Protein AF-0000000070113300 (afdb_homodimer)

Sequence (392 aa):
MEATSSYREAGRARLRGALVNAARELAVRDGWENVRMAQVARAAGVSRQTVYNEFGDRAGLAEALALREIERFVADVRARLFEHGGDVRAAGHAAILHTLLEAARNPLVHGILTSVRGGSEDLLPYLTTRSGAVLAAAGAVVQEWASAHAPQVDPATVSLAAESIVRLTISHVMLSLTPAPESADALAEVFVRLLRMEATSSYREAGRARLRGALVNAARELAVRDGWENVRMAQVARAAGVSRQTVYNEFGDRAGLAEALALREIERFVADVRARLFEHGGDVRAAGHAAILHTLLEAARNPLVHGILTSVRGGSEDLLPYLTTRSGAVLAAAGAVVQEWASAHAPQVDPATVSLAAESIVRLTISHVMLSLTPAPESADALAEVFVRLLR

Secondary structure (DSSP, 8-state):
-HHHHHHHHHHHHHHHHHHHHHHHHHHHHH-GGG--HHHHHHHHTS-HHHHHHHHSSHHHHHHHHHHHHHHHHHHHHHHHHHTTTT-HHHHHHHHHHHHHHHHHH-HHHHHHHH--SS--SSS-GGGHHHHHHHHHHHHHHHHHHHHHH-TTS-HHHHHHHHHHHHHHHHHHHHS--S-HHHHHHHHHHHHHHHH-/-HHHHHHHHHHHHHHHHHHHHHHHHHHHHH-GGG--HHHHHHHHTS-HHHHHHHHSSHHHHHHHHHHHHHHHHHHHHHHHHHTTTT-HHHHHHHHHHHHHHHHHH-HHHHHHHH--TT--SSS-GGGHHHHHHHHHHHHHHHHHHHHHH-TTS-HHHHHHHHHHHHHHHHHHHHS--S-HHHHHHHHHHHHHHHH-

Solvent-accessible surface area (backbone atoms only — not comparable to full-atom values): 20179 Å² total; per-residue (Å²): 113,64,64,59,49,51,50,52,50,49,51,49,51,50,50,52,50,44,43,39,50,34,40,48,54,42,23,66,73,62,34,58,84,67,57,48,67,58,58,28,13,56,72,56,71,50,53,50,64,56,51,34,71,74,34,63,47,72,64,43,44,49,50,52,39,50,55,50,50,49,52,53,51,48,52,52,36,44,53,36,31,59,70,42,59,60,41,56,45,60,10,42,25,43,25,44,32,49,48,43,52,45,35,72,72,31,62,66,51,31,47,43,62,53,32,54,80,77,59,66,85,53,84,48,79,75,24,35,70,27,31,56,45,52,49,49,53,48,23,48,46,46,42,52,49,35,60,74,44,40,65,85,48,53,67,69,44,44,54,51,35,23,49,49,50,50,49,43,51,42,46,43,62,62,55,62,87,59,58,53,70,59,47,18,53,53,48,13,52,49,50,42,35,41,64,102,111,67,66,58,51,51,50,53,50,49,49,50,52,51,50,53,51,44,42,39,50,32,41,47,53,43,24,65,73,64,34,57,87,68,57,47,67,60,57,28,15,57,70,55,71,48,51,49,64,56,51,33,70,74,33,64,48,70,64,42,44,47,51,53,38,51,53,50,49,50,52,52,50,47,51,50,38,45,52,35,31,57,70,42,60,59,41,57,45,61,9,42,25,44,24,45,33,49,49,45,52,44,34,72,74,31,61,66,51,31,46,43,61,55,31,55,82,75,56,74,82,60,84,49,76,73,24,33,69,28,31,56,47,54,47,49,53,48,23,49,44,46,43,52,48,34,58,74,46,40,64,83,49,54,65,70,44,44,54,50,36,24,50,50,50,48,50,41,50,42,45,43,63,62,55,63,87,57,58,53,69,58,47,18,54,53,50,14,52,50,50,43,35,42,63,101

Radius of gyration: 24.81 Å; Cα contacts (8 Å, |Δi|>4): 462; chains: 2; bounding box: 86×64×42 Å

InterPro domains:
  IPR001647 DNA-binding HTH domain, TetR-type [PF00440] (19-65)
  IPR001647 DNA-binding HTH domain, TetR-type [PR00455] (19-32)
  IPR001647 DNA-binding HTH domain, TetR-type [PR00455] (40-63)
  IPR001647 DNA-binding HTH domain, TetR-type [PS50977] (13-73)
  IPR009057 Homedomain-like superfamily [SSF46689] (10-80)
  IPR040611 HTH-type transcriptional regulator AlkX, C-terminal, Actinobacteria [PF18556] (87-193)
  IPR050109 HTH-type, TetR-like transcriptional regulator [PTHR30055] (8-195)

Organism: Actinoplanes teichomyceticus (NCBI:txid1867)

Foldseek 3Di:
DVVVVVVVVVVLVVLLVLLLVLLQVCCLVPNNVPDDLCSSCVSSVHHSVVSCVNQVHSLSSLVVNLVVVLVVLLVLLLCQLPVPAQPLLRSQLRSLLVLLVCLVRGVSSVCLLQVDPDDDDDGDVPSNVVNVVSLVSQLVSQLVRCVRRVVVFDSVLSSVLSSVLSVQSSVCSNPVPDDSNVSSNVSSVVSVVSRD/DVVVVVVVVVVLVVLLVLLLVLLQVCCLVPNNLPDDLCSSCVSSVHHSVVSCVNQVHSLSSLVVNLVVVLVVLLVVLLCQLPVPAQPLLRSQLRSLLSLLVCLVRGVSSVCLLQVDPDDDDHGDVPSNVVNVVSLVSQLVSQLVRCVRRVVVFDSVLSSVLSSVLSVQSSVCSNPVPDDSNVSSNVSSVVSVVSRD

Structure (mmCIF, N/CA/C/O backbone):
data_AF-0000000070113300-model_v1
#
loop_
_entity.id
_entity.type
_entity.pdbx_description
1 polymer 'TetR family transcriptional regulator'
#
loop_
_atom_site.group_PDB
_atom_site.id
_atom_site.type_symbol
_atom_site.label_atom_id
_atom_site.label_alt_id
_atom_site.label_comp_id
_atom_site.label_asym_id
_atom_site.label_entity_id
_atom_site.label_seq_id
_atom_site.pdbx_PDB_ins_code
_atom_site.Cartn_x
_atom_site.Cartn_y
_atom_site.Cartn_z
_atom_site.occupancy
_atom_site.B_iso_or_equiv
_atom_site.auth_seq_id
_atom_site.auth_comp_id
_atom_site.auth_asym_id
_atom_site.auth_atom_id
_atom_site.pdbx_PDB_model_num
ATOM 1 N N . MET A 1 1 ? -48.656 18.75 0.754 1 58.72 1 MET A N 1
ATOM 2 C CA . MET A 1 1 ? -48.062 17.734 -0.103 1 58.72 1 MET A CA 1
ATOM 3 C C . MET A 1 1 ? -46.562 17.672 0.089 1 58.72 1 MET A C 1
ATOM 5 O O . MET A 1 1 ? -45.969 16.578 0.167 1 58.72 1 MET A O 1
ATOM 9 N N . GLU A 1 2 ? -45.969 18.75 0.365 1 70.44 2 GLU A N 1
ATOM 10 C CA . GLU A 1 2 ? -44.531 18.844 0.571 1 70.44 2 GLU A CA 1
ATOM 11 C C . GLU A 1 2 ? -44.125 18.266 1.924 1 70.44 2 GLU A C 1
ATOM 13 O O . GLU A 1 2 ? -43.125 17.562 2.029 1 70.44 2 GLU A O 1
ATOM 18 N N . ALA A 1 3 ? -44.969 18.594 2.807 1 72.19 3 ALA A N 1
ATOM 19 C CA . ALA A 1 3 ? -44.656 18.125 4.16 1 72.19 3 ALA A CA 1
ATOM 20 C C . ALA A 1 3 ? -44.75 16.594 4.242 1 72.19 3 ALA A C 1
ATOM 22 O O . ALA A 1 3 ? -43.938 15.969 4.93 1 72.19 3 ALA A O 1
ATOM 23 N N . THR A 1 4 ? -45.75 16.078 3.67 1 71.69 4 THR A N 1
ATOM 24 C CA . THR A 1 4 ? -45.906 14.633 3.666 1 71.69 4 THR A CA 1
ATOM 25 C C . THR A 1 4 ? -44.75 13.961 2.965 1 71.69 4 THR A C 1
ATOM 27 O O . THR A 1 4 ? -44.25 12.914 3.412 1 71.69 4 THR A O 1
ATOM 30 N N . SER A 1 5 ? -44.219 14.648 1.979 1 74.31 5 SER A N 1
ATOM 31 C CA . SER A 1 5 ? -43.094 14.117 1.234 1 74.31 5 SER A CA 1
ATOM 32 C C . SER A 1 5 ? -41.812 14.117 2.084 1 74.31 5 SER A C 1
ATOM 34 O O . SER A 1 5 ? -41.062 13.148 2.064 1 74.31 5 SER A O 1
ATOM 36 N N . SER A 1 6 ? -41.812 15.156 2.891 1 78.94 6 SER A N 1
ATOM 37 C CA . SER A 1 6 ? -40.656 15.281 3.766 1 78.94 6 SER A CA 1
ATOM 38 C C . SER A 1 6 ? -40.656 14.219 4.859 1 78.94 6 SER A C 1
ATOM 40 O O . SER A 1 6 ? -39.625 13.648 5.188 1 78.94 6 SER A O 1
ATOM 42 N N . TYR A 1 7 ? -41.906 13.93 5.27 1 81 7 TYR A N 1
ATOM 43 C CA . TYR A 1 7 ? -42.031 12.938 6.332 1 81 7 TYR A CA 1
ATOM 44 C C . TYR A 1 7 ? -41.719 11.539 5.812 1 81 7 TYR A C 1
ATOM 46 O O . TYR A 1 7 ? -41.031 10.758 6.477 1 81 7 TYR A O 1
ATOM 54 N N . ARG A 1 8 ? -42.25 11.219 4.629 1 81.62 8 ARG A N 1
ATOM 55 C CA . ARG A 1 8 ? -42 9.914 4.023 1 81.62 8 ARG A CA 1
ATOM 56 C C . ARG A 1 8 ? -40.531 9.727 3.729 1 81.62 8 ARG A C 1
ATOM 58 O O . ARG A 1 8 ? -39.969 8.641 3.939 1 81.62 8 ARG A O 1
ATOM 65 N N . GLU A 1 9 ? -40 10.797 3.275 1 86.19 9 GLU A N 1
ATOM 66 C CA . GLU A 1 9 ? -38.562 10.75 2.967 1 86.19 9 GLU A CA 1
ATOM 67 C C . GLU A 1 9 ? -37.75 10.555 4.23 1 86.19 9 GLU A C 1
ATOM 69 O O . GLU A 1 9 ? -36.75 9.797 4.223 1 86.19 9 GLU A O 1
ATOM 74 N N . ALA A 1 10 ? -38.156 11.203 5.254 1 88.5 10 ALA A N 1
ATOM 75 C CA . ALA A 1 10 ? -37.469 11.055 6.535 1 88.5 10 ALA A CA 1
ATOM 76 C C . ALA A 1 10 ? -37.625 9.641 7.086 1 88.5 10 ALA A C 1
ATOM 78 O O . ALA A 1 10 ? -36.688 9.078 7.656 1 88.5 10 ALA A O 1
ATOM 79 N N . GLY A 1 11 ? -38.75 9.125 6.953 1 88.75 11 GLY A N 1
ATOM 80 C CA . GLY A 1 11 ? -39 7.758 7.375 1 88.75 11 GLY A CA 1
ATOM 81 C C . GLY A 1 11 ? -38.188 6.738 6.621 1 88.75 11 GLY A C 1
ATOM 82 O O . GLY A 1 11 ? -37.625 5.816 7.223 1 88.75 11 GLY A O 1
ATOM 83 N N . ARG A 1 12 ? -38.094 6.98 5.387 1 89.81 12 ARG A N 1
ATOM 84 C CA . ARG A 1 12 ? -37.281 6.09 4.555 1 89.81 12 ARG A CA 1
ATOM 85 C C . ARG A 1 12 ? -35.812 6.172 4.93 1 89.81 12 ARG A C 1
ATOM 87 O O . ARG A 1 12 ? -35.125 5.152 4.984 1 89.81 12 ARG A O 1
ATOM 94 N N . ALA A 1 13 ? -35.375 7.352 5.164 1 91.5 13 ALA A N 1
ATOM 95 C CA . ALA A 1 13 ? -34 7.551 5.559 1 91.5 13 ALA A CA 1
ATOM 96 C C . ALA A 1 13 ? -33.688 6.859 6.887 1 91.5 13 ALA A C 1
ATOM 98 O O . ALA A 1 13 ? -32.625 6.262 7.059 1 91.5 13 ALA A O 1
ATOM 99 N N . ARG A 1 14 ? -34.594 6.938 7.727 1 93.12 14 ARG A N 1
ATOM 100 C CA . ARG A 1 14 ? -34.438 6.277 9.016 1 93.12 14 ARG A CA 1
ATOM 101 C C . ARG A 1 14 ? -34.406 4.762 8.859 1 93.12 14 ARG A C 1
ATOM 103 O O . ARG A 1 14 ? -33.594 4.09 9.484 1 93.12 14 ARG A O 1
ATOM 110 N N . LEU A 1 15 ? -35.281 4.254 8.07 1 94.38 15 LEU A N 1
ATOM 111 C CA . LEU A 1 15 ? -35.281 2.82 7.805 1 94.38 15 LEU A CA 1
ATOM 112 C C . LEU A 1 15 ? -33.969 2.361 7.172 1 94.38 15 LEU A C 1
ATOM 114 O O . LEU A 1 15 ? -33.375 1.379 7.617 1 94.38 15 LEU A O 1
ATOM 118 N N . ARG A 1 16 ? -33.562 3.082 6.215 1 95 16 ARG A N 1
ATOM 119 C CA . ARG A 1 16 ? -32.312 2.746 5.547 1 95 16 ARG A CA 1
ATOM 120 C C . ARG A 1 16 ? -31.141 2.738 6.535 1 95 16 ARG A C 1
ATOM 122 O O . ARG A 1 16 ? -30.312 1.837 6.504 1 95 16 ARG A O 1
ATOM 129 N N . GLY A 1 17 ? -31.156 3.713 7.352 1 96 17 GLY A N 1
ATOM 130 C CA . GLY A 1 17 ? -30.125 3.781 8.383 1 96 17 GLY A CA 1
ATOM 131 C C .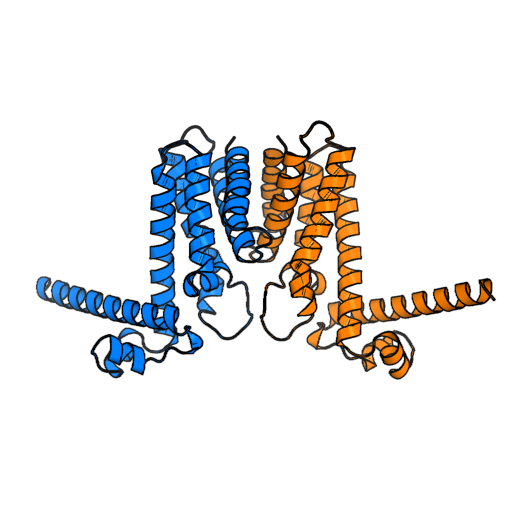 GLY A 1 17 ? -30.141 2.59 9.32 1 96 17 GLY A C 1
ATOM 132 O O . GLY A 1 17 ? -29.094 2.043 9.656 1 96 17 GLY A O 1
ATOM 133 N N . ALA A 1 18 ? -31.312 2.203 9.719 1 96.25 18 ALA A N 1
ATOM 134 C CA . ALA A 1 18 ? -31.469 1.067 10.617 1 96.25 18 ALA A CA 1
ATOM 135 C C . ALA A 1 18 ? -30.984 -0.224 9.969 1 96.25 18 ALA A C 1
ATOM 137 O O . ALA A 1 18 ? -30.344 -1.056 10.617 1 96.25 18 ALA A O 1
ATOM 138 N N . LEU A 1 19 ? -31.281 -0.345 8.75 1 97.5 19 LEU A N 1
ATOM 139 C CA . LEU A 1 19 ? -30.875 -1.542 8.023 1 97.5 19 LEU A CA 1
ATOM 140 C C . LEU A 1 19 ? -29.359 -1.595 7.852 1 97.5 19 LEU A C 1
ATOM 142 O O . LEU A 1 19 ? -28.75 -2.65 8.031 1 97.5 19 LEU A O 1
ATOM 146 N N . VAL A 1 20 ? -28.781 -0.458 7.562 1 96.69 20 VAL A N 1
ATOM 147 C CA . VAL A 1 20 ? -27.328 -0.396 7.402 1 96.69 20 VAL A CA 1
ATOM 148 C C . VAL A 1 20 ? -26.656 -0.667 8.742 1 96.69 20 VAL A C 1
ATOM 150 O O . VAL A 1 20 ? -25.641 -1.371 8.805 1 96.69 20 VAL A O 1
ATOM 153 N N . ASN A 1 21 ? -27.219 -0.172 9.781 1 96.56 21 ASN A N 1
ATOM 154 C CA . ASN A 1 21 ? -26.672 -0.418 11.109 1 96.56 21 ASN A CA 1
ATOM 155 C C . ASN A 1 21 ? -26.75 -1.896 11.484 1 96.56 21 ASN A C 1
ATOM 157 O O . ASN A 1 21 ? -25.797 -2.445 12.047 1 96.56 21 ASN A O 1
ATOM 161 N N . ALA A 1 22 ? -27.844 -2.455 11.188 1 97.12 22 ALA A N 1
ATOM 162 C CA . ALA A 1 22 ? -28 -3.887 11.438 1 97.12 22 ALA A CA 1
ATOM 163 C C . ALA A 1 22 ? -26.969 -4.695 10.648 1 97.12 22 ALA A C 1
ATOM 165 O O . ALA A 1 22 ? -26.344 -5.605 11.195 1 97.12 22 ALA A O 1
ATOM 166 N N . ALA A 1 23 ? -26.859 -4.348 9.43 1 95.81 23 ALA A N 1
ATOM 167 C CA . ALA A 1 23 ? -25.875 -5.016 8.586 1 95.81 23 ALA A CA 1
ATOM 168 C C . ALA A 1 23 ? -24.469 -4.859 9.156 1 95.81 23 ALA A C 1
ATOM 170 O O . ALA A 1 23 ? -23.672 -5.809 9.164 1 95.81 23 ALA A O 1
ATOM 171 N N . ARG A 1 24 ? -24.156 -3.689 9.578 1 94.12 24 ARG A N 1
ATOM 172 C CA . ARG A 1 24 ? -22.844 -3.4 10.141 1 94.12 24 ARG A CA 1
ATOM 173 C C . ARG A 1 24 ? -22.562 -4.285 11.352 1 94.12 24 ARG A C 1
ATOM 175 O O . ARG A 1 24 ? -21.5 -4.883 11.461 1 94.12 24 ARG A O 1
ATOM 182 N N . GLU A 1 25 ? -23.469 -4.379 12.234 1 94.44 25 GLU A N 1
ATOM 183 C CA . GLU A 1 25 ? -23.297 -5.168 13.453 1 94.44 25 GLU A CA 1
ATOM 184 C C . GLU A 1 25 ? -23.062 -6.641 13.125 1 94.44 25 GLU A C 1
ATOM 186 O O . GLU A 1 25 ? -22.188 -7.277 13.703 1 94.44 25 GLU A O 1
ATOM 191 N N . LEU A 1 26 ? -23.828 -7.082 12.188 1 94 26 LEU A N 1
ATOM 192 C CA . LEU A 1 26 ? -23.672 -8.469 11.766 1 94 26 LEU A CA 1
ATOM 193 C C . LEU A 1 26 ? -22.312 -8.695 11.102 1 94 26 LEU A C 1
ATOM 195 O O . LEU A 1 26 ? -21.656 -9.703 11.352 1 94 26 LEU A O 1
ATOM 199 N N . ALA A 1 27 ? -21.953 -7.762 10.305 1 90.56 27 ALA A N 1
ATOM 200 C CA . ALA A 1 27 ? -20.703 -7.887 9.57 1 90.56 27 ALA A CA 1
ATOM 201 C C . ALA A 1 27 ? -19.5 -7.844 10.516 1 90.56 27 ALA A C 1
ATOM 203 O O . ALA A 1 27 ? -18.531 -8.594 10.344 1 90.56 27 ALA A O 1
ATOM 204 N N . VAL A 1 28 ? -19.531 -6.973 11.43 1 86.94 28 VAL A N 1
ATOM 205 C CA . VAL A 1 28 ? -18.438 -6.836 12.383 1 86.94 28 VAL A CA 1
ATOM 206 C C . VAL A 1 28 ? -18.344 -8.094 13.25 1 86.94 28 VAL A C 1
ATOM 208 O O . VAL A 1 28 ? -17.25 -8.578 13.539 1 86.94 28 VAL A O 1
ATOM 211 N N . ARG A 1 29 ? -19.453 -8.641 13.594 1 88.06 29 ARG A N 1
ATOM 212 C CA . ARG A 1 29 ? -19.516 -9.797 14.492 1 88.06 29 ARG A CA 1
ATOM 213 C C . ARG A 1 29 ? -19.203 -11.086 13.742 1 88.06 29 ARG A C 1
ATOM 215 O O . ARG A 1 29 ? -18.438 -11.922 14.227 1 88.06 29 ARG A O 1
ATOM 222 N N . ASP A 1 30 ? -19.766 -11.25 12.539 1 87.12 30 ASP A N 1
ATOM 223 C CA . ASP A 1 30 ? -19.766 -12.555 11.883 1 87.12 30 ASP A CA 1
ATOM 224 C C . ASP A 1 30 ? -18.906 -12.531 10.625 1 87.12 30 ASP A C 1
ATOM 226 O O . ASP A 1 30 ? -18.625 -13.578 10.039 1 87.12 30 ASP A O 1
ATOM 230 N N . GLY A 1 31 ? -18.453 -11.391 10.273 1 83.5 31 GLY A N 1
ATOM 231 C CA . GLY A 1 31 ? -17.859 -11.273 8.953 1 83.5 31 GLY A CA 1
ATOM 232 C C . GLY A 1 31 ? -18.875 -11.102 7.848 1 83.5 31 GLY A C 1
ATOM 233 O O . GLY A 1 31 ? -19.906 -11.797 7.824 1 83.5 31 GLY A O 1
ATOM 234 N N . TRP A 1 32 ? -18.641 -10.227 6.934 1 85.19 32 TRP A N 1
ATOM 235 C CA . TRP A 1 32 ? -19.594 -9.891 5.875 1 85.19 32 TRP A CA 1
ATOM 236 C C . TRP A 1 32 ? -19.969 -11.133 5.074 1 85.19 32 TRP A C 1
ATOM 238 O O . TRP A 1 32 ? -21.109 -11.281 4.641 1 85.19 32 TRP A O 1
ATOM 248 N N . GLU A 1 33 ? -18.969 -11.953 4.852 1 82.5 33 GLU A N 1
ATOM 249 C CA . GLU A 1 33 ? -19.219 -13.148 4.047 1 82.5 33 GLU A CA 1
ATOM 250 C C . GLU A 1 33 ? -20.328 -14 4.652 1 82.5 33 GLU A C 1
ATOM 252 O O . GLU A 1 33 ? -20.953 -14.797 3.951 1 82.5 33 GLU A O 1
ATOM 257 N N . ASN A 1 34 ? -20.672 -13.773 5.824 1 88.69 34 ASN A N 1
ATOM 258 C CA . ASN A 1 34 ? -21.656 -14.586 6.531 1 88.69 34 ASN A CA 1
ATOM 259 C C . ASN A 1 34 ? -22.969 -13.828 6.738 1 88.69 34 ASN A C 1
ATOM 261 O O . ASN A 1 34 ? -23.906 -14.359 7.344 1 88.69 34 ASN A O 1
ATOM 265 N N . VAL A 1 35 ? -23.016 -12.664 6.301 1 92.25 35 VAL A N 1
ATOM 266 C CA . VAL A 1 35 ? -24.219 -11.844 6.484 1 92.25 35 VAL A CA 1
ATOM 267 C C . VAL A 1 35 ? -25.219 -12.133 5.363 1 92.25 35 VAL A C 1
ATOM 269 O O . VAL A 1 35 ? -24.844 -12.133 4.184 1 92.25 35 VAL A O 1
ATOM 272 N N . ARG A 1 36 ? -26.469 -12.422 5.746 1 95.62 36 ARG A N 1
ATOM 273 C CA . ARG A 1 36 ? -27.547 -12.656 4.797 1 95.62 36 ARG A CA 1
ATOM 274 C C . ARG A 1 36 ? -28.625 -11.586 4.926 1 95.62 36 ARG A C 1
ATOM 276 O O . ARG A 1 36 ? -28.844 -11.047 6.012 1 95.62 36 ARG A O 1
ATOM 283 N N . MET A 1 37 ? -29.328 -11.422 3.822 1 96.44 37 MET A N 1
ATOM 284 C CA . MET A 1 37 ? -30.375 -10.414 3.783 1 96.44 37 MET A CA 1
ATOM 285 C C . MET A 1 37 ? -31.469 -10.719 4.809 1 96.44 37 MET A C 1
ATOM 287 O O . MET A 1 37 ? -31.969 -9.812 5.465 1 96.44 37 MET A O 1
ATOM 291 N N . ALA A 1 38 ? -31.75 -11.945 4.945 1 97.19 38 ALA A N 1
ATOM 292 C CA . ALA A 1 38 ? -32.781 -12.359 5.895 1 97.19 38 ALA A CA 1
ATOM 293 C C . ALA A 1 38 ? -32.375 -12.031 7.328 1 97.19 38 ALA A C 1
ATOM 295 O O . ALA A 1 38 ? -33.219 -11.656 8.148 1 97.19 38 ALA A O 1
ATOM 296 N N . GLN A 1 39 ? -31.125 -12.172 7.66 1 97.5 39 GLN A N 1
ATOM 297 C CA . GLN A 1 39 ? -30.609 -11.867 8.992 1 97.5 39 GLN A CA 1
ATOM 298 C C . GLN A 1 39 ? -30.703 -10.375 9.281 1 97.5 39 GLN A C 1
ATOM 300 O O . GLN A 1 39 ? -31.031 -9.977 10.398 1 97.5 39 GLN A O 1
ATOM 305 N N . VAL A 1 40 ? -30.391 -9.578 8.297 1 97.88 40 VAL A N 1
ATOM 306 C CA . VAL A 1 40 ? -30.469 -8.125 8.43 1 97.88 40 VAL A CA 1
ATOM 307 C C . VAL A 1 40 ? -31.906 -7.703 8.688 1 97.88 40 VAL A C 1
ATOM 309 O O . VAL A 1 40 ? -32.188 -6.875 9.562 1 97.88 40 VAL A O 1
ATOM 312 N N . ALA A 1 41 ? -32.781 -8.297 7.918 1 97.88 41 ALA A N 1
ATOM 313 C CA . ALA A 1 41 ? -34.219 -8.016 8.078 1 97.88 41 ALA A CA 1
ATOM 314 C C . ALA A 1 41 ? -34.688 -8.328 9.492 1 97.88 41 ALA A C 1
ATOM 316 O O . ALA A 1 41 ? -35.312 -7.496 10.141 1 97.88 41 ALA A O 1
ATOM 317 N N . ARG A 1 42 ? -34.312 -9.484 9.969 1 97.81 42 ARG A N 1
ATOM 318 C CA . ARG A 1 42 ? -34.688 -9.914 11.312 1 97.81 42 ARG A CA 1
ATOM 319 C C . ARG A 1 42 ? -34.125 -8.977 12.375 1 97.81 42 ARG A C 1
ATOM 321 O O . ARG A 1 42 ? -34.844 -8.586 13.297 1 97.81 42 ARG A O 1
ATOM 328 N N . ALA A 1 43 ? -32.969 -8.617 12.25 1 97.06 43 ALA A N 1
ATOM 329 C CA . ALA A 1 43 ? -32.281 -7.746 13.211 1 97.06 43 ALA A CA 1
ATOM 330 C C . ALA A 1 43 ? -32.938 -6.367 13.25 1 97.06 43 ALA A C 1
ATOM 332 O O . ALA A 1 43 ? -33 -5.73 14.305 1 97.06 43 ALA A O 1
ATOM 333 N N . ALA A 1 44 ? -33.438 -5.926 12.109 1 96.62 44 ALA A N 1
ATOM 334 C CA . ALA A 1 44 ? -34.031 -4.598 12 1 96.62 44 ALA A CA 1
ATOM 335 C C . ALA A 1 44 ? -35.531 -4.652 12.289 1 96.62 44 ALA A C 1
ATOM 337 O O . ALA A 1 44 ? -36.219 -3.617 12.352 1 96.62 44 ALA A O 1
ATOM 338 N N . GLY A 1 45 ? -36.062 -5.824 12.352 1 97.12 45 GLY A N 1
ATOM 339 C CA . GLY A 1 45 ? -37.469 -5.988 12.656 1 97.12 45 GLY A CA 1
ATOM 340 C C . GLY A 1 45 ? -38.375 -5.715 11.469 1 97.12 45 GLY A C 1
ATOM 341 O O . GLY A 1 45 ? -39.469 -5.148 11.625 1 97.12 45 GLY A O 1
ATOM 342 N N . VAL A 1 46 ? -37.906 -6.016 10.328 1 97.38 46 VAL A N 1
ATOM 343 C CA . VAL A 1 46 ? -38.688 -5.82 9.117 1 97.38 46 VAL A CA 1
ATOM 344 C C . VAL A 1 46 ? -38.719 -7.102 8.289 1 97.38 46 VAL A C 1
ATOM 346 O O . VAL A 1 46 ? -38.031 -8.078 8.633 1 97.38 46 VAL A O 1
ATOM 349 N N . SER A 1 47 ? -39.469 -7.082 7.188 1 97.06 47 SER A N 1
ATOM 350 C CA . SER A 1 47 ? -39.5 -8.242 6.297 1 97.06 47 SER A CA 1
ATOM 351 C C . SER A 1 47 ? -38.281 -8.273 5.387 1 97.06 47 SER A C 1
ATOM 353 O O . SER A 1 47 ? -37.688 -7.23 5.102 1 97.06 47 SER A O 1
ATOM 355 N N . ARG A 1 48 ? -37.969 -9.422 4.938 1 96.31 48 ARG A N 1
ATOM 356 C CA . ARG A 1 48 ? -36.906 -9.578 3.949 1 96.31 48 ARG A CA 1
ATOM 357 C C . ARG A 1 48 ? -37.188 -8.758 2.695 1 96.31 48 ARG A C 1
ATOM 359 O O . ARG A 1 48 ? -36.281 -8.156 2.117 1 96.31 48 ARG A O 1
ATOM 366 N N . GLN A 1 49 ? -38.406 -8.711 2.283 1 96.69 49 GLN A N 1
ATOM 367 C CA . GLN A 1 49 ? -38.812 -7.973 1.097 1 96.69 49 GLN A CA 1
ATOM 368 C C . GLN A 1 49 ? -38.531 -6.48 1.251 1 96.69 49 GLN A C 1
ATOM 370 O O . GLN A 1 49 ? -38.156 -5.809 0.285 1 96.69 49 GLN A O 1
ATOM 375 N N . THR A 1 50 ? -38.719 -6.016 2.385 1 96.12 50 THR A N 1
ATOM 376 C CA . THR A 1 50 ? -38.438 -4.609 2.672 1 96.12 50 THR A CA 1
ATOM 377 C C . THR A 1 50 ? -36.969 -4.289 2.424 1 96.12 50 THR A C 1
ATOM 379 O O . THR A 1 50 ? -36.656 -3.248 1.846 1 96.12 50 THR A O 1
ATOM 382 N N . VAL A 1 51 ? -36.094 -5.191 2.877 1 97.38 51 VAL A N 1
ATOM 383 C CA . VAL A 1 51 ? -34.656 -4.996 2.662 1 97.38 51 VAL A CA 1
ATOM 384 C C . VAL A 1 51 ? -34.344 -4.969 1.165 1 97.38 51 VAL A C 1
ATOM 386 O O . VAL A 1 51 ? -33.625 -4.09 0.685 1 97.38 51 VAL A O 1
ATOM 389 N N . TYR A 1 52 ? -34.969 -5.809 0.414 1 96.94 52 TYR A N 1
ATOM 390 C CA . TYR A 1 52 ? -34.75 -5.891 -1.027 1 96.94 52 TYR A CA 1
ATOM 391 C C . TYR A 1 52 ? -35.344 -4.664 -1.731 1 96.94 52 TYR A C 1
ATOM 393 O O . TYR A 1 52 ? -34.75 -4.18 -2.711 1 96.94 52 TYR A O 1
ATOM 401 N N . ASN A 1 53 ? -36.406 -4.195 -1.209 1 96.31 53 ASN A N 1
ATOM 402 C CA . ASN A 1 53 ? -37 -2.996 -1.784 1 96.31 53 ASN A CA 1
ATOM 403 C C . ASN A 1 53 ? -36.094 -1.788 -1.637 1 96.31 53 ASN A C 1
ATOM 405 O O . ASN A 1 53 ? -36.031 -0.939 -2.529 1 96.31 53 ASN A O 1
ATOM 409 N N . GLU A 1 54 ? -35.438 -1.798 -0.544 1 96.38 54 GLU A N 1
ATOM 410 C CA . GLU A 1 54 ? -34.594 -0.642 -0.248 1 96.38 54 GLU A CA 1
ATOM 411 C C . GLU A 1 54 ? -33.25 -0.729 -0.98 1 96.38 54 GLU A C 1
ATOM 413 O O . GLU A 1 54 ? -32.719 0.285 -1.441 1 96.38 54 GLU A O 1
ATOM 418 N N . PHE A 1 55 ? -32.688 -2.008 -1.089 1 96.19 55 PHE A N 1
ATOM 419 C CA . PHE A 1 55 ? -31.297 -2.082 -1.531 1 96.19 55 PHE A CA 1
ATOM 420 C C . PHE A 1 55 ? -31.172 -2.951 -2.777 1 96.19 55 PHE A C 1
ATOM 422 O O . PHE A 1 55 ? -30.109 -3.018 -3.391 1 96.19 55 PHE A O 1
ATOM 429 N N . GLY A 1 56 ? -32.219 -3.592 -3.172 1 94.38 56 GLY A N 1
ATOM 430 C CA . GLY A 1 56 ? -32.219 -4.48 -4.324 1 94.38 56 GLY A CA 1
ATOM 431 C C . GLY A 1 56 ? -31.641 -5.852 -4.008 1 94.38 56 GLY A C 1
ATOM 432 O O . GLY A 1 56 ? -32.375 -6.844 -3.992 1 94.38 56 GLY A O 1
ATOM 433 N N . ASP A 1 57 ? -30.328 -5.922 -3.762 1 93.19 57 ASP A N 1
ATOM 434 C CA . ASP A 1 57 ? -29.656 -7.18 -3.459 1 93.19 57 ASP A CA 1
ATOM 435 C C . ASP A 1 57 ? -28.547 -6.973 -2.438 1 93.19 57 ASP A C 1
ATOM 437 O O . ASP A 1 57 ? -28.406 -5.883 -1.878 1 93.19 57 ASP A O 1
ATOM 441 N N . ARG A 1 58 ? -27.844 -8.008 -2.199 1 91.69 58 ARG A N 1
ATOM 442 C CA . ARG A 1 58 ? -26.766 -7.988 -1.208 1 91.69 58 ARG A CA 1
ATOM 443 C C . ARG A 1 58 ? -25.688 -6.984 -1.595 1 91.69 58 ARG A C 1
ATOM 445 O O . ARG A 1 58 ? -25.109 -6.316 -0.73 1 91.69 58 ARG A O 1
ATOM 452 N N . ALA A 1 59 ? -25.484 -6.898 -2.85 1 87.19 59 ALA A N 1
ATOM 453 C CA . ALA A 1 59 ? -24.484 -5.957 -3.336 1 87.19 59 ALA A CA 1
ATOM 454 C C . ALA A 1 59 ? -24.891 -4.516 -3.043 1 87.19 59 ALA A C 1
ATOM 456 O O . ALA A 1 59 ? -24.062 -3.689 -2.67 1 87.19 59 ALA A O 1
ATOM 457 N N . GLY A 1 60 ? -26.109 -4.285 -3.268 1 89.94 60 GLY A N 1
ATOM 458 C CA . GLY A 1 60 ? -26.609 -2.957 -2.949 1 89.94 60 GLY A CA 1
ATOM 459 C C . GLY A 1 60 ? -26.484 -2.613 -1.476 1 89.94 60 GLY A C 1
ATOM 460 O O . GLY A 1 60 ? -26.141 -1.485 -1.122 1 89.94 60 GLY A O 1
ATOM 461 N N . LEU A 1 61 ? -26.781 -3.525 -0.636 1 92.75 61 LEU A N 1
ATOM 462 C CA . LEU A 1 61 ? -26.625 -3.322 0.8 1 92.75 61 LEU A CA 1
ATOM 463 C C . LEU A 1 61 ? -25.156 -3.154 1.171 1 92.75 61 LEU A C 1
ATOM 465 O O . LEU A 1 61 ? -24.812 -2.307 1.998 1 92.75 61 LEU A O 1
ATOM 469 N N . ALA A 1 62 ? -24.359 -3.918 0.568 1 88.25 62 ALA A N 1
ATOM 470 C CA . ALA A 1 62 ? -22.922 -3.836 0.819 1 88.25 62 ALA A CA 1
ATOM 471 C C . ALA A 1 62 ? -22.391 -2.451 0.47 1 88.25 62 ALA A C 1
ATOM 473 O O . ALA A 1 62 ? -21.562 -1.892 1.207 1 88.25 62 ALA A O 1
ATOM 474 N N . GLU A 1 63 ? -22.797 -1.992 -0.611 1 86.38 63 GLU A N 1
ATOM 475 C CA . GLU A 1 63 ? -22.359 -0.667 -1.045 1 86.38 63 GLU A CA 1
ATOM 476 C C . GLU A 1 63 ? -22.781 0.404 -0.039 1 86.38 63 GLU A C 1
ATOM 478 O O . GLU A 1 63 ? -21.984 1.27 0.319 1 86.38 63 GLU A O 1
ATOM 483 N N . ALA A 1 64 ? -23.969 0.323 0.342 1 89.56 64 ALA A N 1
ATOM 484 C CA . ALA A 1 64 ? -24.469 1.294 1.313 1 89.56 64 ALA A CA 1
ATOM 485 C C . ALA A 1 64 ? -23.703 1.193 2.631 1 89.56 64 ALA A C 1
ATOM 487 O O . ALA A 1 64 ? -23.359 2.211 3.244 1 89.56 64 ALA A O 1
ATOM 488 N N . LEU A 1 65 ? -23.453 0.023 3.047 1 90.69 65 LEU A N 1
ATOM 489 C CA . LEU A 1 65 ? -22.688 -0.216 4.266 1 90.69 65 LEU A CA 1
ATOM 490 C C . LEU A 1 65 ? -21.281 0.362 4.148 1 90.69 65 LEU A C 1
ATOM 492 O O . LEU A 1 65 ? -20.797 1.044 5.062 1 90.69 65 LEU A O 1
ATOM 496 N N . ALA A 1 66 ? -20.641 0.101 3.076 1 85.38 66 ALA A N 1
ATOM 497 C CA . ALA A 1 66 ? -19.281 0.589 2.852 1 85.38 66 ALA A CA 1
ATOM 498 C C . ALA A 1 66 ? -19.234 2.113 2.877 1 85.38 66 ALA A C 1
ATOM 500 O O . ALA A 1 66 ? -18.359 2.703 3.508 1 85.38 66 ALA A O 1
ATOM 501 N N . LEU A 1 67 ? -20.156 2.699 2.178 1 86.19 67 LEU A N 1
ATOM 502 C CA . LEU A 1 67 ? -20.203 4.156 2.115 1 86.19 67 LEU A CA 1
ATOM 503 C C . LEU A 1 67 ? -20.406 4.754 3.504 1 86.19 67 LEU A C 1
ATOM 505 O O . LEU A 1 67 ? -19.734 5.73 3.865 1 86.19 67 LEU A O 1
ATOM 509 N N . ARG A 1 68 ? -21.25 4.141 4.227 1 89.94 68 ARG A N 1
ATOM 510 C CA . ARG A 1 68 ? -21.516 4.633 5.574 1 89.94 68 ARG A CA 1
ATOM 511 C C . ARG A 1 68 ? -20.297 4.43 6.473 1 89.94 68 ARG A C 1
ATOM 513 O O . ARG A 1 68 ? -19.984 5.285 7.301 1 89.94 68 ARG A O 1
ATOM 520 N N . GLU A 1 69 ? -19.703 3.322 6.348 1 88.5 69 GLU A N 1
ATOM 521 C CA . GLU A 1 69 ? -18.516 3.039 7.156 1 88.5 69 GLU A CA 1
ATOM 522 C C . GLU A 1 69 ? -17.391 4.008 6.836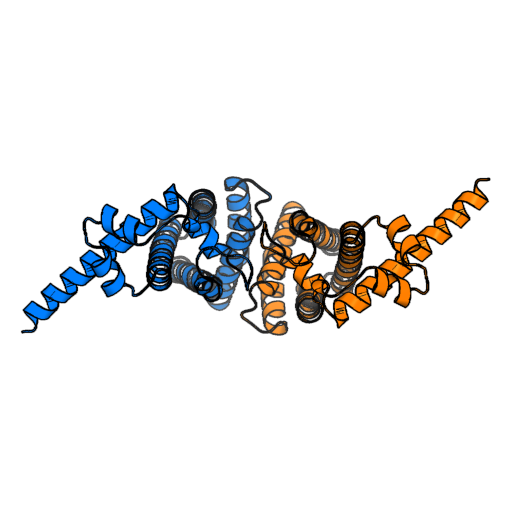 1 88.5 69 GLU A C 1
ATOM 524 O O . GLU A 1 69 ? -16.688 4.465 7.738 1 88.5 69 GLU A O 1
ATOM 529 N N . ILE A 1 70 ? -17.203 4.332 5.578 1 85.56 70 ILE A N 1
ATOM 530 C CA . ILE A 1 70 ? -16.188 5.297 5.16 1 85.56 70 ILE A CA 1
ATOM 531 C C . ILE A 1 70 ? -16.484 6.66 5.781 1 85.56 70 ILE A C 1
ATOM 533 O O . ILE A 1 70 ? -15.586 7.312 6.312 1 85.56 70 ILE A O 1
ATOM 537 N N . GLU A 1 71 ? -17.703 7.027 5.688 1 89.75 71 GLU A N 1
ATOM 538 C CA . GLU A 1 71 ? -18.109 8.312 6.25 1 89.75 71 GLU A CA 1
ATOM 539 C C . GLU A 1 71 ? -17.812 8.367 7.75 1 89.75 71 GLU A C 1
ATOM 541 O O . GLU A 1 71 ? -17.281 9.359 8.242 1 89.75 71 GLU A O 1
ATOM 546 N N . ARG A 1 72 ? -18.219 7.332 8.406 1 91.44 72 ARG A N 1
ATOM 547 C CA . ARG A 1 72 ? -17.984 7.262 9.844 1 91.44 72 ARG A CA 1
ATOM 548 C C . ARG A 1 72 ? -16.484 7.293 10.156 1 91.44 72 ARG A C 1
ATOM 550 O O . ARG A 1 72 ? -16.047 8.031 11.039 1 91.44 72 ARG A O 1
ATOM 557 N N . PHE A 1 73 ? -15.789 6.555 9.453 1 90 73 PHE A N 1
ATOM 558 C CA . PHE A 1 73 ? -14.352 6.449 9.656 1 90 73 PHE A CA 1
ATOM 559 C C . PHE A 1 73 ? -13.672 7.789 9.414 1 90 73 PHE A C 1
ATOM 561 O O . PHE A 1 73 ? -12.852 8.234 10.227 1 90 73 PHE A O 1
ATOM 568 N N . VAL A 1 74 ? -13.984 8.461 8.344 1 92.62 74 VAL A N 1
ATOM 569 C CA . VAL A 1 74 ? -13.383 9.734 7.984 1 92.62 74 VAL A CA 1
ATOM 570 C C . VAL A 1 74 ? -13.75 10.789 9.023 1 92.62 74 VAL A C 1
ATOM 572 O O . VAL A 1 74 ? -12.914 11.625 9.391 1 92.62 74 VAL A O 1
ATOM 575 N N . ALA A 1 75 ? -14.961 10.742 9.492 1 95.62 75 ALA A N 1
ATOM 576 C CA . ALA A 1 75 ? -15.383 11.672 10.539 1 95.62 75 ALA A CA 1
ATOM 577 C C . ALA A 1 75 ? -14.555 11.477 11.805 1 95.62 75 ALA A C 1
ATOM 579 O O . ALA A 1 75 ? -14.188 12.445 12.477 1 95.62 75 ALA A O 1
ATOM 580 N N . ASP A 1 76 ? -14.266 10.25 12.133 1 95.56 76 ASP A N 1
ATOM 581 C CA . ASP A 1 76 ? -13.445 9.945 13.305 1 95.56 76 ASP A CA 1
ATOM 582 C C . ASP A 1 76 ? -12.016 10.445 13.117 1 95.56 76 ASP A C 1
ATOM 584 O O . ASP A 1 76 ? -11.422 11 14.047 1 95.56 76 ASP A O 1
ATOM 588 N N . VAL A 1 77 ? -11.5 10.242 11.977 1 95.94 77 VAL A N 1
ATOM 589 C CA . VAL A 1 77 ? -10.156 10.719 11.664 1 95.94 77 VAL A CA 1
ATOM 590 C C . VAL A 1 77 ? -10.109 12.242 11.797 1 95.94 77 VAL A C 1
ATOM 592 O O . VAL A 1 77 ? -9.172 12.789 12.383 1 95.94 77 VAL A O 1
ATOM 595 N N . ARG A 1 78 ? -11.117 12.883 11.25 1 97.25 78 ARG A N 1
ATOM 596 C CA . ARG A 1 78 ? -11.219 14.336 11.336 1 97.25 78 ARG A CA 1
ATOM 597 C C . ARG A 1 78 ? -11.219 14.789 12.797 1 97.25 78 ARG A C 1
ATOM 599 O O . ARG A 1 78 ? -10.477 15.711 13.156 1 97.25 78 ARG A O 1
ATOM 606 N N . ALA A 1 79 ? -12.023 14.164 13.562 1 98 79 ALA A N 1
ATOM 607 C CA . ALA A 1 79 ? -12.125 14.531 14.977 1 98 79 ALA A CA 1
ATOM 608 C C . ALA A 1 79 ? -10.773 14.414 15.672 1 98 79 ALA A C 1
ATOM 610 O O . ALA A 1 79 ? -10.391 15.305 16.438 1 98 79 ALA A O 1
ATOM 611 N N . ARG A 1 80 ? -10.023 13.352 15.43 1 97.94 80 ARG A N 1
ATOM 612 C CA . ARG A 1 80 ? -8.727 13.133 16.047 1 97.94 80 ARG A CA 1
ATOM 613 C C . ARG A 1 80 ? -7.715 14.18 15.586 1 97.94 80 ARG A C 1
ATOM 615 O O . ARG A 1 80 ? -6.93 14.695 16.391 1 97.94 80 ARG A O 1
ATOM 622 N N . LEU A 1 81 ? -7.746 14.469 14.312 1 97.25 81 LEU A N 1
ATOM 623 C CA . LEU A 1 81 ? -6.816 15.43 13.727 1 97.25 81 LEU A CA 1
ATOM 624 C C . LEU A 1 81 ? -7.023 16.812 14.32 1 97.25 81 LEU A C 1
ATOM 626 O O . LEU A 1 81 ? -6.055 17.531 14.602 1 97.25 81 LEU A O 1
ATOM 630 N N . PHE A 1 82 ? -8.234 17.188 14.539 1 97.44 82 PHE A N 1
ATOM 631 C CA . PHE A 1 82 ? -8.562 18.547 14.945 1 97.44 82 PHE A CA 1
ATOM 632 C C . PHE A 1 82 ? -8.461 18.703 16.453 1 97.44 82 PHE A C 1
ATOM 634 O O . PHE A 1 82 ? -8.461 19.812 16.969 1 97.44 82 PHE A O 1
ATOM 641 N N . GLU A 1 83 ? -8.336 17.625 17.125 1 96.94 83 GLU A N 1
ATOM 642 C CA . GLU A 1 83 ? -8.297 17.625 18.578 1 96.94 83 GLU A CA 1
ATOM 643 C C . GLU A 1 83 ? -7.066 18.359 19.109 1 96.94 83 GLU A C 1
ATOM 645 O O . GLU A 1 83 ? -7.055 18.828 20.25 1 96.94 83 GLU A O 1
ATOM 650 N N . HIS A 1 84 ? -6.031 18.594 18.312 1 96.06 84 HIS A N 1
ATOM 651 C CA . HIS A 1 84 ? -4.758 19.078 18.844 1 96.06 84 HIS A CA 1
ATOM 652 C C . HIS A 1 84 ? -4.352 20.391 18.188 1 96.06 84 HIS A C 1
ATOM 654 O O . HIS A 1 84 ? -3.176 20.766 18.203 1 96.06 84 HIS A O 1
ATOM 660 N N . GLY A 1 85 ? -5.324 21.016 17.594 1 94.75 85 GLY A N 1
ATOM 661 C CA . GLY A 1 85 ? -5.055 22.312 17 1 94.75 85 GLY A CA 1
ATOM 662 C C . GLY A 1 85 ? -3.92 22.281 15.992 1 94.75 85 GLY A C 1
ATOM 663 O O . GLY A 1 85 ? -3.893 21.438 15.109 1 94.75 85 GLY A O 1
ATOM 664 N N . GLY A 1 86 ? -2.895 23.172 16.156 1 95.44 86 GLY A N 1
ATOM 665 C CA . GLY A 1 86 ? -1.834 23.344 15.18 1 95.44 86 GLY A CA 1
ATOM 666 C C . GLY A 1 86 ? -0.602 22.516 15.477 1 95.44 86 GLY A C 1
ATOM 667 O O . GLY A 1 86 ? 0.412 22.625 14.789 1 95.44 86 GLY A O 1
ATOM 668 N N . ASP A 1 87 ? -0.659 21.688 16.5 1 97.69 87 ASP A N 1
ATOM 669 C CA . ASP A 1 87 ? 0.443 20.781 16.781 1 97.69 87 ASP A CA 1
ATOM 670 C C . ASP A 1 87 ? 0.488 19.641 15.773 1 97.69 87 ASP A C 1
ATOM 672 O O . ASP A 1 87 ? -0.196 18.625 15.945 1 97.69 87 ASP A O 1
ATOM 676 N N . VAL A 1 88 ? 1.302 19.766 14.805 1 97.88 88 VAL A N 1
ATOM 677 C CA . VAL A 1 88 ? 1.342 18.875 13.664 1 97.88 88 VAL A CA 1
ATOM 678 C C . VAL A 1 88 ? 1.604 17.438 14.133 1 97.88 88 VAL A C 1
ATOM 680 O O . VAL A 1 88 ? 0.927 16.5 13.703 1 97.88 88 VAL A O 1
ATOM 683 N N . ARG A 1 89 ? 2.564 17.297 15 1 98.25 89 ARG A N 1
ATOM 684 C CA . ARG A 1 89 ? 2.941 15.953 15.445 1 98.25 89 ARG A CA 1
ATOM 685 C C . ARG A 1 89 ? 1.806 15.297 16.219 1 98.25 89 ARG A C 1
ATOM 687 O O . ARG A 1 89 ? 1.463 14.141 15.969 1 98.25 89 ARG A O 1
ATOM 694 N N . ALA A 1 90 ? 1.249 15.992 17.172 1 98.5 90 ALA A N 1
ATOM 695 C CA . ALA A 1 90 ? 0.179 15.438 18 1 98.5 90 ALA A CA 1
ATOM 696 C C . ALA A 1 90 ? -1.062 15.141 17.156 1 98.5 90 ALA A C 1
ATOM 698 O O . ALA A 1 90 ? -1.703 14.102 17.328 1 98.5 90 ALA A O 1
ATOM 699 N N . ALA A 1 91 ? -1.423 16.078 16.281 1 98.31 91 ALA A N 1
ATOM 700 C CA . ALA A 1 91 ? -2.572 15.883 15.406 1 98.31 91 ALA A CA 1
ATOM 701 C C . ALA A 1 91 ? -2.387 14.664 14.516 1 98.31 91 ALA A C 1
ATOM 703 O O . ALA A 1 91 ? -3.258 13.789 14.461 1 98.31 91 ALA A O 1
ATOM 704 N N . GLY A 1 92 ? -1.237 14.617 13.844 1 98.38 92 GLY A N 1
ATOM 705 C CA . GLY A 1 92 ? -0.934 13.469 13.008 1 98.38 92 GLY A CA 1
ATOM 706 C C . GLY A 1 92 ? -0.939 12.156 13.766 1 98.38 92 GLY A C 1
ATOM 707 O O . GLY A 1 92 ? -1.548 11.18 13.328 1 98.38 92 GLY A O 1
ATOM 708 N N . HIS A 1 93 ? -0.275 12.156 14.883 1 98.69 93 HIS A N 1
ATOM 709 C CA . HIS A 1 93 ? -0.181 10.953 15.695 1 98.69 93 HIS A CA 1
ATOM 710 C C . HIS A 1 93 ? -1.564 10.43 16.062 1 98.69 93 HIS A C 1
ATOM 712 O O . HIS A 1 93 ? -1.846 9.242 15.922 1 98.69 93 HIS A O 1
ATOM 718 N N . ALA A 1 94 ? -2.387 11.281 16.547 1 98.62 94 ALA A N 1
ATOM 719 C CA . ALA A 1 94 ? -3.721 10.898 17 1 98.62 94 ALA A CA 1
ATOM 720 C C . ALA A 1 94 ? -4.531 10.289 15.867 1 98.62 94 ALA A C 1
ATOM 722 O O . ALA A 1 94 ? -5.164 9.242 16.031 1 98.62 94 ALA A O 1
ATOM 723 N N . ALA A 1 95 ? -4.566 10.945 14.758 1 98.25 95 ALA A N 1
ATOM 724 C CA . ALA A 1 95 ? -5.332 10.469 13.609 1 98.25 95 ALA A CA 1
ATOM 725 C C . ALA A 1 95 ? -4.785 9.141 13.094 1 98.25 95 ALA A C 1
ATOM 727 O O . ALA A 1 95 ? -5.547 8.219 12.797 1 98.25 95 ALA A O 1
ATOM 728 N N . ILE A 1 96 ? -3.463 9.016 12.992 1 98.31 96 ILE A N 1
ATOM 729 C CA . ILE A 1 96 ? -2.809 7.82 12.477 1 98.31 96 ILE A CA 1
ATOM 730 C C . ILE A 1 96 ? -3.039 6.652 13.43 1 98.31 96 ILE A C 1
ATOM 732 O O . ILE A 1 96 ? -3.432 5.562 13 1 98.31 96 ILE A O 1
ATOM 736 N N . LEU A 1 97 ? -2.803 6.887 14.656 1 98.38 97 LEU A N 1
ATOM 737 C CA . LEU A 1 97 ? -3 5.828 15.641 1 98.38 97 LEU A CA 1
ATOM 738 C C . LEU A 1 97 ? -4.441 5.328 15.625 1 98.38 97 LEU A C 1
ATOM 740 O O . LEU A 1 97 ? -4.684 4.121 15.656 1 98.38 97 LEU A O 1
ATOM 744 N N . HIS A 1 98 ? -5.34 6.195 15.609 1 97.56 98 HIS A N 1
ATOM 745 C CA . HIS A 1 98 ? -6.746 5.816 15.523 1 97.56 98 HIS A CA 1
ATOM 746 C C . HIS A 1 98 ? -7.004 4.914 14.32 1 97.56 98 HIS A C 1
ATOM 748 O O . HIS A 1 98 ? -7.68 3.893 14.438 1 97.56 98 HIS A O 1
ATOM 754 N N . THR A 1 99 ? -6.504 5.344 13.203 1 96.5 99 THR A N 1
ATOM 755 C CA . THR A 1 99 ? -6.695 4.594 11.969 1 96.5 99 THR A CA 1
ATOM 756 C C . THR A 1 99 ? -6.133 3.182 12.102 1 96.5 99 THR A C 1
ATOM 758 O O . THR A 1 99 ? -6.809 2.203 11.773 1 96.5 99 THR A O 1
ATOM 761 N N . LEU A 1 100 ? -4.895 3.088 12.562 1 96.69 100 LEU A N 1
ATOM 762 C CA . LEU A 1 100 ? -4.234 1.794 12.703 1 96.69 100 LEU A CA 1
ATOM 763 C C . LEU A 1 100 ? -5.004 0.893 13.656 1 96.69 100 LEU A C 1
ATOM 765 O O . LEU A 1 100 ? -5.223 -0.286 13.367 1 96.69 100 LEU A O 1
ATOM 769 N N . LEU A 1 101 ? -5.461 1.424 14.719 1 96.19 101 LEU A N 1
ATOM 770 C CA . LEU A 1 101 ? -6.188 0.642 15.711 1 96.19 101 LEU A CA 1
ATOM 771 C C . LEU A 1 101 ? -7.559 0.236 15.188 1 96.19 101 LEU A C 1
ATOM 773 O O . LEU A 1 101 ? -7.988 -0.905 15.375 1 96.19 101 LEU A O 1
ATOM 777 N N . GLU A 1 102 ? -8.258 1.125 14.547 1 92.56 102 GLU A N 1
ATOM 778 C CA . GLU A 1 102 ? -9.57 0.828 13.992 1 92.56 102 GLU A CA 1
ATOM 779 C C . GLU A 1 102 ? -9.484 -0.233 12.898 1 92.56 102 GLU A C 1
ATOM 781 O O . GLU A 1 102 ? -10.336 -1.121 12.82 1 92.56 102 GLU A O 1
ATOM 786 N N . ALA A 1 103 ? -8.508 -0.1 12.039 1 89.31 103 ALA A N 1
ATOM 787 C CA . ALA A 1 103 ? -8.328 -1.082 10.969 1 89.31 103 ALA A CA 1
ATOM 788 C C . ALA A 1 103 ? -8.07 -2.473 11.547 1 89.31 103 ALA A C 1
ATOM 790 O O . ALA A 1 103 ? -8.484 -3.479 10.961 1 89.31 103 ALA A O 1
ATOM 791 N N . ALA A 1 104 ? -7.395 -2.539 12.648 1 88.88 104 ALA A N 1
ATOM 792 C CA . ALA A 1 104 ? -7.07 -3.818 13.273 1 88.88 104 ALA A CA 1
ATOM 793 C C . ALA A 1 104 ? -8.305 -4.445 13.914 1 88.88 104 ALA A C 1
ATOM 795 O O . ALA A 1 104 ? -8.453 -5.672 13.93 1 88.88 104 ALA A O 1
ATOM 796 N N . ARG A 1 105 ? -9.203 -3.688 14.359 1 86.06 105 ARG A N 1
ATOM 797 C CA . ARG A 1 105 ? -10.32 -4.215 15.141 1 86.06 105 ARG A CA 1
ATOM 798 C C . ARG A 1 105 ? -11.578 -4.34 14.281 1 86.06 105 ARG A C 1
ATOM 800 O O . ARG A 1 105 ? -12.508 -5.062 14.641 1 86.06 105 ARG A O 1
ATOM 807 N N . ASN A 1 106 ? -11.688 -3.592 13.281 1 83.81 106 ASN A N 1
ATOM 808 C CA . ASN A 1 106 ? -12.883 -3.516 12.445 1 83.81 106 ASN A CA 1
ATOM 809 C C . ASN A 1 106 ? -12.625 -4.07 11.047 1 83.81 106 ASN A C 1
ATOM 811 O O . ASN A 1 106 ? -12.062 -3.381 10.195 1 83.81 106 ASN A O 1
ATOM 815 N N . PRO A 1 107 ? -13.141 -5.211 10.805 1 81.75 107 PRO A N 1
ATOM 816 C CA . PRO A 1 107 ? -12.859 -5.852 9.516 1 81.75 107 PRO A CA 1
ATOM 817 C C . PRO A 1 107 ? -13.422 -5.07 8.328 1 81.75 107 PRO A C 1
ATOM 819 O O . PRO A 1 107 ? -12.891 -5.16 7.223 1 81.75 107 PRO A O 1
ATOM 822 N N . LEU A 1 108 ? -14.43 -4.324 8.539 1 80.44 108 LEU A N 1
ATOM 823 C CA . LEU A 1 108 ? -14.977 -3.523 7.449 1 80.44 108 LEU A CA 1
ATOM 824 C C . LEU A 1 108 ? -14.016 -2.412 7.055 1 80.44 108 LEU A C 1
ATOM 826 O O . LEU A 1 108 ? -13.766 -2.193 5.867 1 80.44 108 LEU A O 1
ATOM 830 N N . VAL A 1 109 ? -13.445 -1.833 8.023 1 82.88 109 VAL A N 1
ATOM 831 C CA . VAL A 1 109 ? -12.484 -0.766 7.777 1 82.88 109 VAL A CA 1
ATOM 832 C C . VAL A 1 109 ? -11.219 -1.347 7.145 1 82.88 109 VAL A C 1
ATOM 834 O O . VAL A 1 109 ? -10.688 -0.789 6.184 1 82.88 109 VAL A O 1
ATOM 837 N N . HIS A 1 110 ? -10.828 -2.373 7.691 1 84.31 110 HIS A N 1
ATOM 838 C CA . HIS A 1 110 ? -9.656 -3.039 7.141 1 84.31 110 HIS A CA 1
ATOM 839 C C . HIS A 1 110 ? -9.859 -3.383 5.668 1 84.31 110 HIS A C 1
ATOM 841 O O . HIS A 1 110 ? -8.992 -3.105 4.836 1 84.31 110 HIS A O 1
ATOM 847 N N . GLY A 1 111 ? -10.977 -3.965 5.398 1 78.94 111 GLY A N 1
ATOM 848 C CA . GLY A 1 111 ? -11.273 -4.348 4.027 1 78.94 111 GLY A CA 1
ATOM 849 C C . GLY A 1 111 ? -11.328 -3.168 3.076 1 78.94 111 GLY A C 1
ATOM 850 O O . GLY A 1 111 ? -10.836 -3.25 1.948 1 78.94 111 GLY A O 1
ATOM 851 N N . ILE A 1 112 ? -11.883 -2.127 3.564 1 78.69 112 ILE A N 1
ATOM 852 C CA . ILE A 1 112 ? -12.031 -0.918 2.76 1 78.69 112 ILE A CA 1
ATOM 853 C C . ILE A 1 112 ? -10.656 -0.322 2.471 1 78.69 112 ILE A C 1
ATOM 855 O O . ILE A 1 112 ? -10.367 0.079 1.339 1 78.69 112 ILE A O 1
ATOM 859 N N . LEU A 1 113 ? -9.805 -0.308 3.434 1 80.25 113 LEU A N 1
ATOM 860 C CA . LEU A 1 113 ? -8.492 0.312 3.311 1 80.25 113 LEU A CA 1
ATOM 861 C C . LEU A 1 113 ? -7.555 -0.559 2.479 1 80.25 113 LEU A C 1
ATOM 863 O O . LEU A 1 113 ? -6.672 -0.044 1.79 1 80.25 113 LEU A O 1
ATOM 867 N N . THR A 1 114 ? -7.762 -1.811 2.455 1 73.25 114 THR A N 1
ATOM 868 C CA . THR A 1 114 ? -6.773 -2.713 1.871 1 73.25 114 THR A CA 1
ATOM 869 C C . THR A 1 114 ? -7.266 -3.26 0.534 1 73.25 114 THR A C 1
ATOM 871 O O . THR A 1 114 ? -6.539 -3.982 -0.152 1 73.25 114 THR A O 1
ATOM 874 N N . SER A 1 115 ? -8.516 -3.055 0.268 1 63.22 115 SER A N 1
ATOM 875 C CA . SER A 1 115 ? -9.07 -3.596 -0.97 1 63.22 115 SER A CA 1
ATOM 876 C C . SER A 1 115 ? -8.406 -2.971 -2.191 1 63.22 115 SER A C 1
ATOM 878 O O . SER A 1 115 ? -8.391 -1.747 -2.338 1 63.22 115 SER A O 1
ATOM 880 N N . VAL A 1 116 ? -7.137 -3.529 -2.545 1 50.16 116 VAL A N 1
ATOM 881 C CA . VAL A 1 116 ? -6.621 -3.16 -3.857 1 50.16 116 VAL A CA 1
ATOM 882 C C . VAL A 1 116 ? -7.438 -3.846 -4.949 1 50.16 116 VAL A C 1
ATOM 884 O O . VAL A 1 116 ? -8.242 -4.738 -4.664 1 50.16 116 VAL A O 1
ATOM 887 N N . ARG A 1 117 ? -6.828 -3.734 -6.367 1 44.47 117 ARG A N 1
ATOM 888 C CA . ARG A 1 117 ? -7.383 -4.309 -7.586 1 44.47 117 ARG A CA 1
ATOM 889 C C . ARG A 1 117 ? -7.508 -5.824 -7.473 1 44.47 117 ARG A C 1
ATOM 891 O O . ARG A 1 117 ? -6.559 -6.5 -7.07 1 44.47 117 ARG A O 1
ATOM 898 N N . GLY A 1 118 ? -8.562 -6.488 -7.609 1 39.34 118 GLY A N 1
ATOM 899 C CA . GLY A 1 118 ? -9.07 -7.723 -8.18 1 39.34 118 GLY A CA 1
ATOM 900 C C . GLY A 1 118 ? -9.156 -8.859 -7.18 1 39.34 118 GLY A C 1
ATOM 901 O O . GLY A 1 118 ? -9.422 -10 -7.551 1 39.34 118 GLY A O 1
ATOM 902 N N . GLY A 1 119 ? -8.297 -9.039 -6.191 1 37.12 119 GLY A N 1
ATOM 903 C CA . GLY A 1 119 ? -8.422 -10.406 -5.707 1 37.12 119 GLY A CA 1
ATOM 904 C C . GLY A 1 119 ? -9.789 -10.711 -5.129 1 37.12 119 GLY A C 1
ATOM 905 O O . GLY A 1 119 ? -10.711 -9.891 -5.23 1 37.12 119 GLY A O 1
ATOM 906 N N . SER A 1 120 ? -9.75 -11.672 -3.924 1 37.03 120 SER A N 1
ATOM 907 C CA . SER A 1 120 ? -10.812 -12.578 -3.496 1 37.03 120 SER A CA 1
ATOM 908 C C . SER A 1 120 ? -12.148 -11.852 -3.371 1 37.03 120 SER A C 1
ATOM 910 O O . SER A 1 120 ? -12.188 -10.617 -3.297 1 37.03 120 SER A O 1
ATOM 912 N N . GLU A 1 121 ? -13.203 -12.758 -2.855 1 39.84 121 GLU A N 1
ATOM 913 C CA . GLU A 1 121 ? -14.641 -12.922 -2.678 1 39.84 121 GLU A CA 1
ATOM 914 C C . GLU A 1 121 ? -15.242 -11.719 -1.951 1 39.84 121 GLU A C 1
ATOM 916 O O . GLU A 1 121 ? -16.469 -11.625 -1.811 1 39.84 121 GLU A O 1
ATOM 921 N N . ASP A 1 122 ? -14.648 -11.445 -0.887 1 43.66 122 ASP A N 1
ATOM 922 C CA . ASP A 1 122 ? -15.539 -10.836 0.094 1 43.66 122 ASP A CA 1
ATOM 923 C C . ASP A 1 122 ? -16.047 -9.484 -0.391 1 43.66 122 ASP A C 1
ATOM 925 O O . ASP A 1 122 ? -15.672 -9.016 -1.469 1 43.66 122 ASP A O 1
ATOM 929 N N . LEU A 1 123 ? -16.219 -8.602 0.494 1 43.56 123 LEU A N 1
ATOM 930 C CA . LEU A 1 123 ? -17.062 -7.43 0.3 1 43.56 123 LEU A CA 1
ATOM 931 C C . LEU A 1 123 ? -16.781 -6.77 -1.044 1 43.56 123 LEU A C 1
ATOM 933 O O . LEU A 1 123 ? -17.703 -6.492 -1.813 1 43.56 123 LEU A O 1
ATOM 937 N N . LEU A 1 124 ? -16.328 -5.559 -1.412 1 45.12 124 LEU A N 1
ATOM 938 C CA . LEU A 1 124 ? -16.781 -4.676 -2.484 1 45.12 124 LEU A CA 1
ATOM 939 C C . LEU A 1 124 ? -15.781 -4.672 -3.637 1 45.12 124 LEU A C 1
ATOM 941 O O . LEU A 1 124 ? -14.633 -4.254 -3.467 1 45.12 124 LEU A O 1
ATOM 945 N N . PRO A 1 125 ? -15.719 -5.797 -4.523 1 47.47 125 PRO A N 1
ATOM 946 C CA . PRO A 1 125 ? -15.375 -5.199 -5.816 1 47.47 125 PRO A CA 1
ATOM 947 C C . PRO A 1 125 ? -15.57 -3.686 -5.836 1 47.47 125 PRO A C 1
ATOM 949 O O . PRO A 1 125 ? -14.922 -2.984 -6.617 1 47.47 125 PRO A O 1
ATOM 952 N N . TYR A 1 126 ? -16.672 -3.287 -5.289 1 42.91 126 TYR A N 1
ATOM 953 C CA . TYR A 1 126 ? -17.125 -1.9 -5.25 1 42.91 126 TYR A CA 1
ATOM 954 C C . TYR A 1 126 ? -16.141 -1.031 -4.473 1 42.91 126 TYR A C 1
ATOM 956 O O . TYR A 1 126 ? -16.156 0.195 -4.602 1 42.91 126 TYR A O 1
ATOM 964 N N . LEU A 1 127 ? -15.336 -1.785 -3.73 1 46.59 127 LEU A N 1
ATOM 965 C CA . LEU A 1 127 ? -14.391 -0.99 -2.959 1 46.59 127 LEU A CA 1
ATOM 966 C C . LEU A 1 127 ? -13.102 -0.757 -3.748 1 46.59 127 LEU A C 1
ATOM 968 O O . LEU A 1 127 ? -12.148 -0.181 -3.229 1 46.59 127 LEU A O 1
ATOM 972 N N . THR A 1 128 ? -12.898 -1.61 -4.75 1 45.97 128 THR A N 1
ATOM 973 C CA . THR A 1 128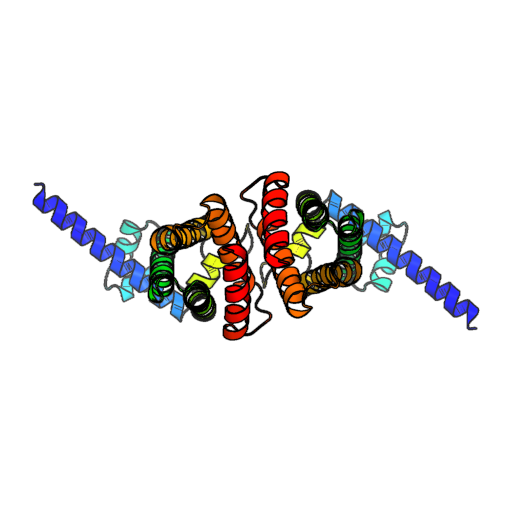 ? -11.703 -1.371 -5.551 1 45.97 128 THR A CA 1
ATOM 974 C C . THR A 1 128 ? -11.539 0.117 -5.848 1 45.97 128 THR A C 1
ATOM 976 O O . THR A 1 128 ? -10.43 0.653 -5.762 1 45.97 128 THR A O 1
ATOM 979 N N . THR A 1 129 ? -12.672 0.702 -6.508 1 46.62 129 THR A N 1
ATOM 980 C CA . THR A 1 129 ? -12.688 2.139 -6.762 1 46.62 129 THR A CA 1
ATOM 981 C C . THR A 1 129 ? -12.5 2.916 -5.461 1 46.62 129 THR A C 1
ATOM 983 O O . THR A 1 129 ? -11.984 4.035 -5.473 1 46.62 129 THR A O 1
ATOM 986 N N . ARG A 1 130 ? -12.453 2.178 -4.355 1 54.78 130 ARG A N 1
ATOM 987 C CA . ARG A 1 130 ? -12.758 2.871 -3.107 1 54.78 130 ARG A CA 1
ATOM 988 C C . ARG A 1 130 ? -11.477 3.209 -2.344 1 54.78 130 ARG A C 1
ATOM 990 O O . ARG A 1 130 ? -11.406 4.246 -1.681 1 54.78 130 ARG A O 1
ATOM 997 N N . SER A 1 131 ? -10.469 2.287 -2.707 1 62.66 131 SER A N 1
ATOM 998 C CA . SER A 1 131 ? -9.25 2.754 -2.043 1 62.66 131 SER A CA 1
ATOM 999 C C . SER A 1 131 ? -8.898 4.172 -2.477 1 62.66 131 SER A C 1
ATOM 1001 O O . SER A 1 131 ? -8.469 4.988 -1.658 1 62.66 131 SER A O 1
ATOM 1003 N N . GLY A 1 132 ? -9.305 4.387 -3.689 1 73 132 GLY A N 1
ATOM 1004 C CA . GLY A 1 132 ? -9.117 5.746 -4.168 1 73 132 GLY A CA 1
ATOM 1005 C C . GLY A 1 132 ? -10.016 6.754 -3.486 1 73 132 GLY A C 1
ATOM 1006 O O . GLY A 1 132 ? -9.586 7.863 -3.162 1 73 132 GLY A O 1
ATOM 1007 N N . ALA A 1 133 ? -11.141 6.23 -3.143 1 75.06 133 ALA A N 1
ATOM 1008 C CA . ALA A 1 133 ? -12.109 7.129 -2.518 1 75.06 133 ALA A CA 1
ATOM 1009 C C . ALA A 1 133 ? -11.711 7.449 -1.08 1 75.06 133 ALA A C 1
ATOM 1011 O O . ALA A 1 133 ? -11.836 8.594 -0.637 1 75.06 133 ALA A O 1
ATOM 1012 N N . VAL A 1 134 ? -11.273 6.461 -0.386 1 80.75 134 VAL A N 1
ATOM 1013 C CA . VAL A 1 134 ? -10.859 6.672 0.998 1 80.75 134 VAL A CA 1
ATOM 1014 C C . VAL A 1 134 ? -9.617 7.555 1.039 1 80.75 134 VAL A C 1
ATOM 1016 O O . VAL A 1 134 ? -9.508 8.453 1.881 1 80.75 134 VAL A O 1
ATOM 1019 N N . LEU A 1 135 ? -8.766 7.309 0.106 1 83.88 135 LEU A N 1
ATOM 1020 C CA . LEU A 1 135 ? -7.562 8.133 0.024 1 83.88 135 LEU A CA 1
ATOM 1021 C C . LEU A 1 135 ? -7.922 9.594 -0.211 1 83.88 135 LEU A C 1
ATOM 1023 O O . LEU A 1 135 ? -7.387 10.484 0.453 1 83.88 135 LEU A O 1
ATOM 1027 N N . ALA A 1 136 ? -8.906 9.758 -1.084 1 87.38 136 ALA A N 1
ATOM 1028 C CA . ALA A 1 136 ? -9.32 11.117 -1.412 1 87.38 136 ALA A CA 1
ATOM 1029 C C . ALA A 1 136 ? -10.016 11.781 -0.225 1 87.38 136 ALA A C 1
ATOM 1031 O O . ALA A 1 136 ? -9.75 12.945 0.085 1 87.38 136 ALA A O 1
ATOM 1032 N N . ALA A 1 137 ? -10.836 11.062 0.406 1 90 137 ALA A N 1
ATOM 1033 C CA . ALA A 1 137 ? -11.602 11.617 1.518 1 90 137 ALA A CA 1
ATOM 1034 C C . ALA A 1 137 ? -10.695 11.945 2.703 1 90 137 ALA A C 1
ATOM 1036 O O . ALA A 1 137 ? -10.805 13.016 3.303 1 90 137 ALA A O 1
ATOM 1037 N N . ALA A 1 138 ? -9.859 11.039 3.002 1 92.25 138 ALA A N 1
ATOM 1038 C CA . ALA A 1 138 ? -8.93 11.258 4.109 1 92.25 138 ALA A CA 1
ATOM 1039 C C . ALA A 1 138 ? -7.953 12.383 3.791 1 92.25 138 ALA A C 1
ATOM 1041 O O . ALA A 1 138 ? -7.633 13.203 4.656 1 92.25 138 ALA A O 1
ATOM 1042 N N . GLY A 1 139 ? -7.477 12.406 2.572 1 94.62 139 GLY A N 1
ATOM 1043 C CA . GLY A 1 139 ? -6.617 13.5 2.143 1 94.62 139 GLY A CA 1
ATOM 1044 C C . GLY A 1 139 ? -7.266 14.867 2.287 1 94.62 139 GLY A C 1
ATOM 1045 O O . GLY A 1 139 ? -6.617 15.828 2.707 1 94.62 139 GLY A O 1
ATOM 1046 N N . ALA A 1 140 ? -8.516 14.906 1.963 1 95.38 140 ALA A N 1
ATOM 1047 C CA . ALA A 1 140 ? -9.266 16.156 2.064 1 95.38 140 ALA A CA 1
ATOM 1048 C C . ALA A 1 140 ? -9.352 16.625 3.514 1 95.38 140 ALA A C 1
ATOM 1050 O O . ALA A 1 140 ? -9.312 17.828 3.785 1 95.38 140 ALA A O 1
ATOM 1051 N N . VAL A 1 141 ? -9.469 15.734 4.398 1 97 141 VAL A N 1
ATOM 1052 C CA . VAL A 1 141 ? -9.531 16.078 5.816 1 97 141 VAL A CA 1
ATOM 1053 C C . VAL A 1 141 ? -8.203 16.688 6.258 1 97 141 VAL A C 1
ATOM 1055 O O . VAL A 1 141 ? -8.18 17.688 6.988 1 97 141 VAL A O 1
ATOM 1058 N N . VAL A 1 142 ? -7.145 16.094 5.844 1 97.69 142 VAL A N 1
ATOM 1059 C CA . VAL A 1 142 ? -5.82 16.609 6.188 1 97.69 142 VAL A CA 1
ATOM 1060 C C . VAL A 1 142 ? -5.648 18.016 5.617 1 97.69 142 VAL A C 1
ATOM 1062 O O . VAL A 1 142 ? -5.129 18.906 6.293 1 97.69 142 VAL A O 1
ATOM 1065 N N . GLN A 1 143 ? -6.082 18.172 4.418 1 97.62 143 GLN A N 1
ATOM 1066 C CA . GLN A 1 143 ? -5.98 19.484 3.789 1 97.62 143 GLN A CA 1
ATOM 1067 C C . GLN A 1 143 ? -6.84 20.516 4.523 1 97.62 143 GLN A C 1
ATOM 1069 O O . GLN A 1 143 ? -6.43 21.672 4.691 1 97.62 143 GLN A O 1
ATOM 1074 N N . GLU A 1 144 ? -8.008 20.125 4.891 1 97.62 144 GLU A N 1
ATOM 1075 C CA . GLU A 1 144 ? -8.883 20.984 5.688 1 97.62 144 GLU A CA 1
ATOM 1076 C C . GLU A 1 144 ? -8.203 21.391 6.992 1 97.62 144 GLU A C 1
ATOM 1078 O O . GLU A 1 144 ? -8.219 22.562 7.359 1 97.62 144 GLU A O 1
ATOM 1083 N N . TRP A 1 145 ? -7.664 20.469 7.648 1 98 145 TRP A N 1
ATOM 1084 C CA . TRP A 1 145 ? -6.961 20.734 8.898 1 98 145 TRP A CA 1
ATOM 1085 C C . TRP A 1 145 ? -5.812 21.703 8.68 1 98 145 TRP A C 1
ATOM 1087 O O . TRP A 1 145 ? -5.648 22.672 9.445 1 98 145 TRP A O 1
ATOM 1097 N N . ALA A 1 146 ? -5.012 21.469 7.664 1 97.62 146 ALA A N 1
ATOM 1098 C CA . ALA A 1 146 ? -3.854 22.312 7.395 1 97.62 146 ALA A CA 1
ATOM 1099 C C . ALA A 1 146 ? -4.281 23.734 7.082 1 97.62 146 ALA A C 1
ATOM 1101 O O . ALA A 1 146 ? -3.6 24.703 7.461 1 97.62 146 ALA A O 1
ATOM 1102 N N . SER A 1 147 ? -5.348 23.875 6.352 1 96.75 147 SER A N 1
ATOM 1103 C CA . SER A 1 147 ? -5.863 25.203 6.035 1 96.75 147 SER A CA 1
ATOM 1104 C C . SER A 1 147 ? -6.23 25.969 7.297 1 96.75 147 SER A C 1
ATOM 1106 O O . SER A 1 147 ? -6.043 27.188 7.367 1 96.75 147 SER A O 1
ATOM 1108 N N . ALA A 1 148 ? -6.676 25.297 8.281 1 97.25 148 ALA A N 1
ATOM 1109 C CA . ALA A 1 148 ? -7.133 25.906 9.523 1 97.25 148 ALA A CA 1
ATOM 1110 C C . ALA A 1 148 ? -5.969 26.141 10.484 1 97.25 148 ALA A C 1
ATOM 1112 O O . ALA A 1 148 ? -5.926 27.141 11.188 1 97.25 148 ALA A O 1
ATOM 1113 N N . HIS A 1 149 ? -5.012 25.266 10.469 1 96.94 149 HIS A N 1
ATOM 1114 C CA . HIS A 1 149 ? -4.074 25.281 11.586 1 96.94 1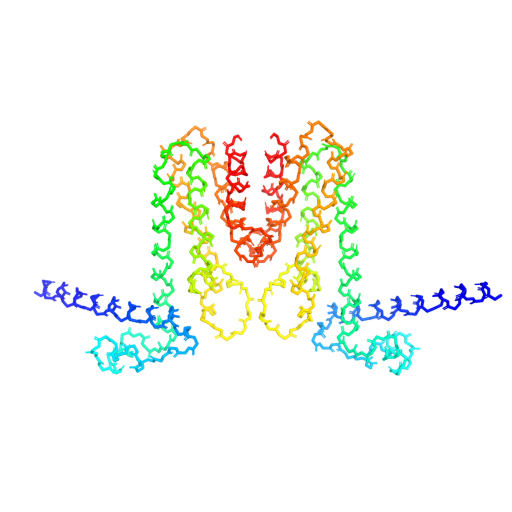49 HIS A CA 1
ATOM 1115 C C . HIS A 1 149 ? -2.643 25.469 11.102 1 96.94 149 HIS A C 1
ATOM 1117 O O . HIS A 1 149 ? -1.737 25.703 11.906 1 96.94 149 HIS A O 1
ATOM 1123 N N . ALA A 1 150 ? -2.447 25.328 9.844 1 95.44 150 ALA A N 1
ATOM 1124 C CA . ALA A 1 150 ? -1.118 25.531 9.273 1 95.44 150 ALA A CA 1
ATOM 1125 C C . ALA A 1 150 ? -1.19 26.328 7.977 1 95.44 150 ALA A C 1
ATOM 1127 O O . ALA A 1 150 ? -0.631 25.922 6.953 1 95.44 150 ALA A O 1
ATOM 1128 N N . PRO A 1 151 ? -1.846 27.469 8.008 1 94.81 151 PRO A N 1
ATOM 1129 C CA . PRO A 1 151 ? -2.061 28.25 6.789 1 94.81 151 PRO A CA 1
ATOM 1130 C C . PRO A 1 151 ? -0.756 28.75 6.176 1 94.81 151 PRO A C 1
ATOM 1132 O O . PRO A 1 151 ? -0.734 29.156 5.008 1 94.81 151 PRO A O 1
ATOM 1135 N N . GLN A 1 152 ? 0.332 28.703 6.867 1 95.31 152 GLN A N 1
ATOM 1136 C CA . GLN A 1 152 ? 1.615 29.188 6.383 1 95.31 152 GLN A CA 1
ATOM 1137 C C . GLN A 1 152 ? 2.27 28.188 5.438 1 95.31 152 GLN A C 1
ATOM 1139 O O . GLN A 1 152 ? 3.225 28.531 4.734 1 95.31 152 GLN A O 1
ATOM 1144 N N . VAL A 1 153 ? 1.847 26.984 5.504 1 96.5 153 VAL A N 1
ATOM 1145 C CA . VAL A 1 153 ? 2.432 25.969 4.645 1 96.5 153 VAL A CA 1
ATOM 1146 C C . VAL A 1 153 ? 1.861 26.078 3.234 1 96.5 153 VAL A C 1
ATOM 1148 O O . VAL A 1 153 ? 0.65 26.234 3.059 1 96.5 153 VAL A O 1
ATOM 1151 N N . ASP A 1 154 ? 2.746 25.984 2.271 1 96.5 154 ASP A N 1
ATOM 1152 C CA . ASP A 1 154 ? 2.35 26.047 0.868 1 96.5 154 ASP A CA 1
ATOM 1153 C C . ASP A 1 154 ? 1.316 24.969 0.537 1 96.5 154 ASP A C 1
ATOM 1155 O O . ASP A 1 154 ? 1.495 23.797 0.885 1 96.5 154 ASP A O 1
ATOM 1159 N N . PRO A 1 155 ? 0.247 25.359 -0.156 1 95.94 155 PRO A N 1
ATOM 1160 C CA . PRO A 1 155 ? -0.813 24.391 -0.477 1 95.94 155 PRO A CA 1
ATOM 1161 C C . PRO A 1 155 ? -0.296 23.172 -1.233 1 95.94 155 PRO A C 1
ATOM 1163 O O . PRO A 1 155 ? -0.8 22.062 -1.039 1 95.94 155 PRO A O 1
ATOM 1166 N N . ALA A 1 156 ? 0.668 23.391 -2.072 1 95.88 156 ALA A N 1
ATOM 1167 C CA . ALA A 1 156 ? 1.221 22.25 -2.803 1 95.88 156 ALA A CA 1
ATOM 1168 C C . ALA A 1 156 ? 1.927 21.281 -1.858 1 95.88 156 ALA A C 1
ATOM 1170 O O . ALA A 1 156 ? 1.86 20.062 -2.043 1 95.88 156 ALA A O 1
ATOM 1171 N N . THR A 1 157 ? 2.541 21.844 -0.901 1 96.88 157 THR A N 1
ATOM 1172 C CA . THR A 1 157 ? 3.199 21.031 0.118 1 96.88 157 THR A CA 1
ATOM 1173 C C . THR A 1 157 ? 2.17 20.266 0.951 1 96.88 157 THR A C 1
ATOM 1175 O O . THR A 1 157 ? 2.348 19.078 1.236 1 96.88 157 THR A O 1
ATOM 1178 N N . VAL A 1 158 ? 1.089 20.938 1.271 1 97.75 158 VAL A N 1
ATOM 1179 C CA . VAL A 1 158 ? 0.025 20.312 2.053 1 97.75 158 VAL A CA 1
ATOM 1180 C C . VAL A 1 158 ? -0.585 19.156 1.266 1 97.75 158 VAL A C 1
ATOM 1182 O O . VAL A 1 158 ? -0.82 18.078 1.817 1 97.75 158 VAL A O 1
ATOM 1185 N N . SER A 1 159 ? -0.83 19.375 0.025 1 96.56 159 SER A N 1
ATOM 1186 C CA . SER A 1 159 ? -1.424 18.344 -0.817 1 96.56 159 SER A CA 1
ATOM 1187 C C . SER A 1 159 ? -0.53 17.109 -0.892 1 96.56 159 SER A C 1
ATOM 1189 O O . SER A 1 159 ? -1.007 15.984 -0.746 1 96.56 159 SER A O 1
ATOM 1191 N N . LEU A 1 160 ? 0.727 17.359 -1.049 1 96.19 160 LEU A N 1
ATOM 1192 C CA . LEU A 1 160 ? 1.697 16.266 -1.12 1 96.19 160 LEU A CA 1
ATOM 1193 C C . LEU A 1 160 ? 1.779 15.531 0.209 1 96.19 160 LEU A C 1
ATOM 1195 O O . LEU A 1 160 ? 1.787 14.297 0.236 1 96.19 160 LEU A O 1
ATOM 1199 N N . ALA A 1 161 ? 1.839 16.234 1.27 1 97.88 161 ALA A N 1
ATOM 1200 C CA . ALA A 1 161 ? 1.909 15.648 2.604 1 97.88 161 ALA A CA 1
ATOM 1201 C C . ALA A 1 161 ? 0.661 14.82 2.902 1 97.88 161 ALA A C 1
ATOM 1203 O O . ALA A 1 161 ? 0.756 13.711 3.426 1 97.88 161 ALA A O 1
ATOM 1204 N N . ALA A 1 162 ? -0.466 15.383 2.557 1 97.5 162 ALA A N 1
ATOM 1205 C CA . ALA A 1 162 ? -1.74 14.711 2.801 1 97.5 162 ALA A CA 1
ATOM 1206 C C . ALA A 1 162 ? -1.814 13.383 2.053 1 97.5 162 ALA A C 1
ATOM 1208 O O . ALA A 1 162 ? -2.123 12.344 2.646 1 97.5 162 ALA A O 1
ATOM 1209 N N . GLU A 1 163 ? -1.544 13.391 0.824 1 95.19 163 GLU A N 1
ATOM 1210 C CA . GLU A 1 163 ? -1.577 12.172 0.031 1 95.19 163 GLU A CA 1
ATOM 1211 C C . GLU A 1 163 ? -0.574 11.148 0.555 1 95.19 163 GLU A C 1
ATOM 1213 O O . GLU A 1 163 ? -0.896 9.961 0.684 1 95.19 163 GLU A O 1
ATOM 1218 N N . SER A 1 164 ? 0.631 11.617 0.819 1 96.88 164 SER A N 1
ATOM 1219 C CA . SER A 1 164 ? 1.708 10.727 1.245 1 96.88 164 SER A CA 1
ATOM 1220 C C . SER A 1 164 ? 1.392 10.078 2.588 1 96.88 164 SER A C 1
ATOM 1222 O O . SER A 1 164 ? 1.54 8.867 2.748 1 96.88 164 SER A O 1
ATOM 1224 N N . ILE A 1 165 ? 0.929 10.859 3.52 1 97.44 165 ILE A N 1
ATOM 1225 C CA . ILE A 1 165 ? 0.733 10.336 4.867 1 97.44 165 ILE A CA 1
ATOM 1226 C C . ILE A 1 165 ? -0.443 9.367 4.875 1 97.44 165 ILE A C 1
ATOM 1228 O O . ILE A 1 165 ? -0.419 8.359 5.586 1 97.44 165 ILE A O 1
ATOM 1232 N N . VAL A 1 166 ? -1.48 9.625 4.105 1 95.38 166 VAL A N 1
ATOM 1233 C CA . VAL A 1 166 ? -2.617 8.719 4.012 1 95.38 166 VAL A CA 1
ATOM 1234 C C . VAL A 1 166 ? -2.176 7.402 3.369 1 95.38 166 VAL A C 1
ATOM 1236 O O . VAL A 1 166 ? -2.467 6.324 3.887 1 95.38 166 VAL A O 1
ATOM 1239 N N . ARG A 1 167 ? -1.477 7.488 2.299 1 92.62 167 ARG A N 1
ATOM 1240 C CA . ARG A 1 167 ? -0.965 6.289 1.642 1 92.62 167 ARG A CA 1
ATOM 1241 C C . ARG A 1 167 ? -0.058 5.496 2.576 1 92.62 167 ARG A C 1
ATOM 1243 O O . ARG A 1 167 ? -0.124 4.266 2.619 1 92.62 167 ARG A O 1
ATOM 1250 N N . LEU A 1 168 ? 0.801 6.176 3.27 1 94.94 168 LEU A N 1
ATOM 1251 C CA . LEU A 1 168 ? 1.701 5.5 4.199 1 94.94 168 LEU A CA 1
ATOM 1252 C C . LEU A 1 168 ? 0.917 4.809 5.309 1 94.94 168 LEU A C 1
ATOM 1254 O O . LEU A 1 168 ? 1.238 3.68 5.688 1 94.94 168 LEU A O 1
ATOM 1258 N N . THR A 1 169 ? -0.027 5.477 5.828 1 95.12 169 THR A N 1
ATOM 1259 C CA . THR A 1 169 ? -0.841 4.879 6.879 1 95.12 169 THR A CA 1
ATOM 1260 C C . THR A 1 169 ? -1.544 3.625 6.375 1 95.12 169 THR A C 1
ATOM 1262 O O . THR A 1 169 ? -1.54 2.592 7.047 1 95.12 169 THR A O 1
ATOM 1265 N N . ILE A 1 170 ? -2.102 3.711 5.223 1 89.69 170 ILE A N 1
ATOM 1266 C CA . ILE A 1 170 ? -2.754 2.557 4.613 1 89.69 170 ILE A CA 1
ATOM 1267 C C . ILE A 1 170 ? -1.734 1.438 4.402 1 89.69 170 ILE A C 1
ATOM 1269 O O . ILE A 1 170 ? -2.025 0.269 4.664 1 89.69 170 ILE A O 1
ATOM 1273 N N . SER A 1 171 ? -0.626 1.787 3.914 1 89.12 171 SER A N 1
ATOM 1274 C CA . SER A 1 171 ? 0.444 0.813 3.727 1 89.12 171 SER A CA 1
ATOM 1275 C C . SER A 1 171 ? 0.757 0.077 5.023 1 89.12 171 SER A C 1
ATOM 1277 O O . SER A 1 171 ? 0.991 -1.133 5.016 1 89.12 171 SER A O 1
ATOM 1279 N N . HIS A 1 172 ? 0.811 0.799 6.172 1 91.19 172 HIS A N 1
ATOM 1280 C CA . HIS A 1 172 ? 1.1 0.195 7.469 1 91.19 172 HIS A CA 1
ATOM 1281 C C . HIS A 1 172 ? -0.055 -0.683 7.938 1 91.19 172 HIS A C 1
ATOM 1283 O O . HIS A 1 172 ? 0.145 -1.612 8.727 1 91.19 172 HIS A O 1
ATOM 1289 N N . VAL A 1 173 ? -1.275 -0.372 7.496 1 88 173 VAL A N 1
ATOM 1290 C CA . VAL A 1 173 ? -2.402 -1.258 7.766 1 88 173 VAL A CA 1
ATOM 1291 C C . VAL A 1 173 ? -2.238 -2.557 6.98 1 88 173 VAL A C 1
ATOM 1293 O O . VAL A 1 173 ? -2.436 -3.646 7.523 1 88 173 VAL A O 1
ATOM 1296 N N . MET A 1 174 ? -1.865 -2.404 5.746 1 82.62 174 MET A N 1
ATOM 1297 C CA . MET A 1 174 ? -1.729 -3.551 4.852 1 82.62 174 MET A CA 1
ATOM 1298 C C . MET A 1 174 ? -0.567 -4.441 5.277 1 82.62 174 MET A C 1
ATOM 1300 O O . MET A 1 174 ? -0.688 -5.668 5.281 1 82.62 174 MET A O 1
ATOM 1304 N N . LEU A 1 175 ? 0.509 -3.824 5.516 1 80.38 175 LEU A N 1
ATOM 1305 C CA . LEU A 1 175 ? 1.714 -4.52 5.957 1 80.38 175 LEU A CA 1
ATOM 1306 C C . LEU A 1 175 ? 2.182 -3.992 7.309 1 80.38 175 LEU A C 1
ATOM 1308 O O . LEU A 1 175 ? 2.951 -3.029 7.371 1 80.38 175 LEU A O 1
ATOM 1312 N N . SER A 1 176 ? 1.742 -4.617 8.336 1 80.38 176 SER A N 1
ATOM 1313 C CA . SER A 1 176 ? 2.021 -4.188 9.703 1 80.38 176 SER A CA 1
ATOM 1314 C C . SER A 1 176 ? 3.25 -4.898 10.258 1 80.38 176 SER A C 1
ATOM 1316 O O . SER A 1 176 ? 3.145 -6 10.805 1 80.38 176 SER A O 1
ATOM 1318 N N . LEU A 1 177 ? 4.332 -4.289 10.062 1 79.94 177 LEU A N 1
ATOM 1319 C CA . LEU A 1 177 ? 5.582 -4.898 10.508 1 79.94 177 LEU A CA 1
ATOM 1320 C C . LEU A 1 177 ? 5.922 -4.469 11.93 1 79.94 177 LEU A C 1
ATOM 1322 O O . LEU A 1 177 ? 6.77 -5.078 12.578 1 79.94 177 LEU A O 1
ATOM 1326 N N . THR A 1 178 ? 5.293 -3.428 12.422 1 87.44 178 THR A N 1
ATOM 1327 C CA . THR A 1 178 ? 5.504 -2.895 13.766 1 87.44 178 THR A CA 1
ATOM 1328 C C . THR A 1 178 ? 4.172 -2.637 14.453 1 87.44 178 THR A C 1
ATOM 1330 O O . THR A 1 178 ? 3.152 -2.42 13.797 1 87.44 178 THR A O 1
ATOM 1333 N N . PRO A 1 179 ? 4.238 -2.637 15.836 1 94.56 179 PRO A N 1
ATOM 1334 C CA . PRO A 1 179 ? 3.01 -2.309 16.562 1 94.56 179 PRO A CA 1
ATOM 1335 C C . PRO A 1 179 ? 2.473 -0.921 16.219 1 94.56 179 PRO A C 1
ATOM 1337 O O . PRO A 1 179 ? 3.25 -0.008 15.93 1 94.56 179 PRO A O 1
ATOM 1340 N N . ALA A 1 180 ? 1.124 -0.842 16.359 1 96.62 180 ALA A N 1
ATOM 1341 C CA . ALA A 1 180 ? 0.417 0.36 15.922 1 96.62 180 ALA A CA 1
ATOM 1342 C C . ALA A 1 180 ? 0.998 1.606 16.578 1 96.62 180 ALA A C 1
ATOM 1344 O O . ALA A 1 180 ? 1.247 2.613 15.914 1 96.62 180 ALA A O 1
ATOM 1345 N N . PRO A 1 181 ? 1.328 1.624 17.922 1 97.62 181 PRO A N 1
ATOM 1346 C CA . PRO A 1 181 ? 1.855 2.846 18.531 1 97.62 181 PRO A CA 1
ATOM 1347 C C . PRO A 1 181 ? 3.213 3.254 17.969 1 97.62 181 PRO A C 1
ATOM 1349 O O . PRO A 1 181 ? 3.479 4.445 17.797 1 97.62 181 PRO A O 1
ATOM 1352 N N . GLU A 1 182 ? 4.012 2.252 17.672 1 97.31 182 GLU A N 1
ATOM 1353 C CA . GLU A 1 182 ? 5.324 2.541 17.094 1 97.31 182 GLU A CA 1
ATOM 1354 C C . GLU A 1 182 ? 5.195 3.08 15.672 1 97.31 182 GLU A C 1
ATOM 1356 O O . GLU A 1 182 ? 5.875 4.039 15.305 1 97.31 182 GLU A O 1
ATOM 1361 N N . SER A 1 183 ? 4.328 2.469 14.922 1 97.31 183 SER A N 1
ATOM 1362 C CA . SER A 1 183 ? 4.074 2.957 13.57 1 97.31 183 SER A CA 1
ATOM 1363 C C . SER A 1 183 ? 3.527 4.383 13.594 1 97.31 183 SER A C 1
ATOM 1365 O O . SER A 1 183 ? 3.922 5.215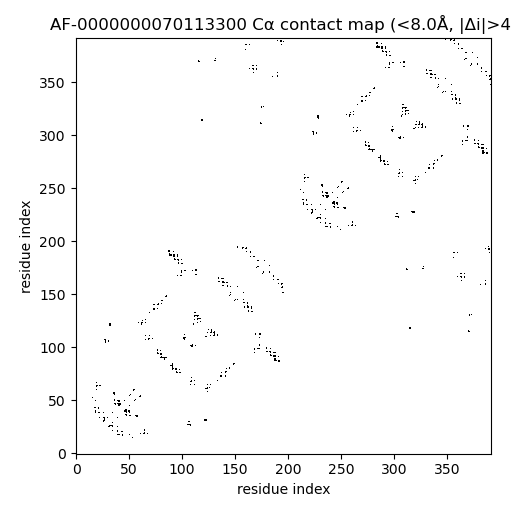 12.773 1 97.31 183 SER A O 1
ATOM 1367 N N . ALA A 1 184 ? 2.623 4.609 14.531 1 98.44 184 ALA A N 1
ATOM 1368 C CA . ALA A 1 184 ? 2.041 5.945 14.641 1 98.44 184 ALA A CA 1
ATOM 1369 C C . ALA A 1 184 ? 3.104 6.984 14.984 1 98.44 184 ALA A C 1
ATOM 1371 O O . ALA A 1 184 ? 3.094 8.094 14.453 1 98.44 184 ALA A O 1
ATOM 1372 N N . ASP A 1 185 ? 4.004 6.629 15.875 1 98.31 185 ASP A N 1
ATOM 1373 C CA . ASP A 1 185 ? 5.094 7.531 16.234 1 98.31 185 ASP A CA 1
ATOM 1374 C C . ASP A 1 185 ? 5.965 7.852 15.023 1 98.31 185 ASP A C 1
ATOM 1376 O O . ASP A 1 185 ? 6.285 9.016 14.773 1 98.31 185 ASP A O 1
ATOM 1380 N N . ALA A 1 186 ? 6.32 6.852 14.328 1 97.81 186 ALA A N 1
ATOM 1381 C CA . ALA A 1 186 ? 7.172 7.02 13.148 1 97.81 186 ALA A CA 1
ATOM 1382 C C . ALA A 1 186 ? 6.477 7.863 12.086 1 97.81 186 ALA A C 1
ATOM 1384 O O . ALA A 1 186 ? 7.078 8.781 11.523 1 97.81 186 ALA A O 1
ATOM 1385 N N . LEU A 1 187 ? 5.223 7.602 11.797 1 98.38 187 LEU A N 1
ATOM 1386 C CA . LEU A 1 187 ? 4.484 8.297 10.75 1 98.38 187 LEU A CA 1
ATOM 1387 C C . LEU A 1 187 ? 4.203 9.742 11.148 1 98.38 187 LEU A C 1
ATOM 1389 O O . LEU A 1 187 ? 4.164 10.633 10.297 1 98.38 187 LEU A O 1
ATOM 1393 N N . ALA A 1 188 ? 4.012 9.938 12.445 1 98.62 188 ALA A N 1
ATOM 1394 C CA . ALA A 1 188 ? 3.855 11.312 12.906 1 98.62 188 ALA A CA 1
ATOM 1395 C C . ALA A 1 188 ? 5.105 12.133 12.609 1 98.62 188 ALA A C 1
ATOM 1397 O O . ALA A 1 188 ? 5.016 13.297 12.211 1 98.62 188 ALA A O 1
ATOM 1398 N N . GLU A 1 189 ? 6.223 11.531 12.828 1 98 189 GLU A N 1
ATOM 1399 C CA . GLU A 1 189 ? 7.477 12.203 12.484 1 98 189 GLU A CA 1
ATOM 1400 C C . GLU A 1 189 ? 7.555 12.492 10.992 1 98 189 GLU A C 1
ATOM 1402 O O . GLU A 1 189 ? 7.973 13.57 10.578 1 98 189 GLU A O 1
ATOM 1407 N N . VAL A 1 190 ? 7.168 11.547 10.188 1 98.38 190 VAL A N 1
ATOM 1408 C CA . VAL A 1 190 ? 7.125 11.719 8.742 1 98.38 190 VAL A CA 1
ATOM 1409 C C . VAL A 1 190 ? 6.23 12.906 8.383 1 98.38 190 VAL A C 1
ATOM 1411 O O . VAL A 1 190 ? 6.605 13.75 7.574 1 98.38 190 VAL A O 1
ATOM 1414 N N . PHE A 1 191 ? 5.059 12.945 9 1 98.5 191 PHE A N 1
ATOM 1415 C CA . PHE A 1 191 ? 4.082 14 8.75 1 98.5 191 PHE A CA 1
ATOM 1416 C C . PHE A 1 191 ? 4.676 15.375 9.055 1 98.5 191 PHE A C 1
ATOM 1418 O O . PHE A 1 191 ? 4.52 16.312 8.273 1 98.5 191 PHE A O 1
ATOM 1425 N N . VAL A 1 192 ? 5.395 15.492 10.148 1 97.75 192 VAL A N 1
ATOM 1426 C CA . VAL A 1 192 ? 6.055 16.734 10.539 1 97.75 192 VAL A CA 1
ATOM 1427 C C . VAL A 1 192 ? 7.074 17.141 9.477 1 97.75 192 VAL A C 1
ATOM 1429 O O . VAL A 1 192 ? 7.109 18.297 9.047 1 97.75 192 VAL A O 1
ATOM 1432 N N . ARG A 1 193 ? 7.848 16.234 9.031 1 97.19 193 ARG A N 1
ATOM 1433 C CA . ARG A 1 193 ? 8.906 16.516 8.062 1 97.19 193 ARG A CA 1
ATOM 1434 C C . ARG A 1 193 ? 8.32 16.938 6.719 1 97.19 193 ARG A C 1
ATOM 1436 O O . ARG A 1 193 ? 8.891 17.766 6.02 1 97.19 193 ARG A O 1
ATOM 1443 N N . LEU A 1 194 ? 7.227 16.344 6.363 1 97.62 194 LEU A N 1
ATOM 1444 C CA . LEU A 1 194 ? 6.609 16.656 5.078 1 97.62 194 LEU A CA 1
ATOM 1445 C C . LEU A 1 194 ? 6.043 18.062 5.07 1 97.62 194 LEU A C 1
ATOM 1447 O O . LEU A 1 194 ? 5.969 18.703 4.02 1 97.62 194 LEU A O 1
ATOM 1451 N N . LEU A 1 195 ? 5.645 18.531 6.227 1 96.44 195 LEU A N 1
ATOM 1452 C CA . LEU A 1 195 ? 4.977 19.828 6.277 1 96.44 195 LEU A CA 1
ATOM 1453 C C . LEU A 1 195 ? 5.965 20.938 6.625 1 96.44 195 LEU A C 1
ATOM 1455 O O . LEU A 1 195 ? 5.582 22.094 6.727 1 96.44 195 LEU A O 1
ATOM 1459 N N . ARG A 1 196 ? 7.203 20.656 6.793 1 87.81 196 ARG A N 1
ATOM 1460 C CA . ARG A 1 196 ? 8.234 21.672 7.016 1 87.81 196 ARG A CA 1
ATOM 1461 C C . ARG A 1 196 ? 8.805 22.172 5.695 1 87.81 196 ARG A C 1
ATOM 1463 O O . ARG A 1 196 ? 8.883 21.422 4.723 1 87.81 196 ARG A O 1
ATOM 1470 N N . MET B 1 1 ? 39.125 -34.156 -5.391 1 57.5 1 MET B N 1
ATOM 1471 C CA . MET B 1 1 ? 37.75 -34.375 -4.941 1 57.5 1 MET B CA 1
ATOM 1472 C C . MET B 1 1 ? 37.062 -33.031 -4.734 1 57.5 1 MET B C 1
ATOM 1474 O O . MET B 1 1 ? 35.906 -32.844 -5.109 1 57.5 1 MET B O 1
ATOM 1478 N N . GLU B 1 2 ? 37.875 -32.031 -4.312 1 68.25 2 GLU B N 1
ATOM 1479 C CA . GLU B 1 2 ? 37.312 -30.703 -4.066 1 68.25 2 GLU B CA 1
ATOM 1480 C C . GLU B 1 2 ? 37.031 -29.969 -5.379 1 68.25 2 GLU B C 1
ATOM 1482 O O . GLU B 1 2 ? 36 -29.312 -5.512 1 68.25 2 GLU B O 1
ATOM 1487 N N . ALA B 1 3 ? 37.938 -30.094 -6.199 1 71.62 3 ALA B N 1
ATOM 1488 C CA . ALA B 1 3 ? 37.781 -29.438 -7.496 1 71.62 3 ALA B CA 1
ATOM 1489 C C . ALA B 1 3 ? 36.594 -29.969 -8.266 1 71.62 3 ALA B C 1
ATOM 1491 O O . ALA B 1 3 ? 35.906 -29.219 -8.953 1 71.62 3 ALA B O 1
ATOM 1492 N N . THR B 1 4 ? 36.406 -31.234 -8.227 1 71 4 THR B N 1
ATOM 1493 C CA . THR B 1 4 ? 35.281 -31.875 -8.906 1 71 4 THR B CA 1
ATOM 1494 C C . THR B 1 4 ? 33.969 -31.422 -8.289 1 71 4 THR B C 1
ATOM 1496 O O . THR B 1 4 ? 32.969 -31.188 -9.008 1 71 4 THR B O 1
ATOM 1499 N N . SER B 1 5 ? 33.938 -31.234 -7.004 1 75.19 5 SER B N 1
ATOM 1500 C CA . SER B 1 5 ? 32.75 -30.781 -6.297 1 75.19 5 SER B CA 1
ATOM 1501 C C . SER B 1 5 ? 32.375 -29.344 -6.695 1 75.19 5 SER B C 1
ATOM 1503 O O . SER B 1 5 ? 31.203 -29.031 -6.898 1 75.19 5 SER B O 1
ATOM 1505 N N . SER B 1 6 ? 33.5 -28.609 -6.922 1 78.06 6 SER B N 1
ATOM 1506 C CA . SER B 1 6 ? 33.312 -27.219 -7.312 1 78.06 6 SER B CA 1
ATOM 1507 C C . SER B 1 6 ? 32.719 -27.125 -8.727 1 78.06 6 SER B C 1
ATOM 1509 O O . SER B 1 6 ? 31.844 -26.297 -8.984 1 78.06 6 SER B O 1
ATOM 1511 N N . TYR B 1 7 ? 33.188 -28.031 -9.562 1 81 7 TYR B N 1
ATOM 1512 C CA . TYR B 1 7 ? 32.719 -28.031 -10.945 1 81 7 TYR B CA 1
ATOM 1513 C C . TYR B 1 7 ? 31.266 -28.484 -11.031 1 81 7 TYR B C 1
ATOM 1515 O O . TYR B 1 7 ? 30.469 -27.891 -11.758 1 81 7 TYR B O 1
ATOM 1523 N N . ARG B 1 8 ? 30.922 -29.531 -10.289 1 84.25 8 ARG B N 1
ATOM 1524 C CA . ARG B 1 8 ? 29.547 -30.031 -10.273 1 84.25 8 ARG B CA 1
ATOM 1525 C C . ARG B 1 8 ? 28.594 -28.984 -9.711 1 84.25 8 ARG B C 1
ATOM 1527 O O . ARG B 1 8 ? 27.484 -28.812 -10.219 1 84.25 8 ARG B O 1
ATOM 1534 N N . GLU B 1 9 ? 29.141 -28.375 -8.711 1 86.19 9 GLU B N 1
ATOM 1535 C CA . GLU B 1 9 ? 28.312 -27.344 -8.102 1 86.19 9 GLU B CA 1
ATOM 1536 C C . GLU B 1 9 ? 28.094 -26.172 -9.055 1 86.19 9 GLU B C 1
ATOM 1538 O O . GLU B 1 9 ? 27 -25.625 -9.133 1 86.19 9 GLU B O 1
ATOM 1543 N N . ALA B 1 10 ? 29.109 -25.875 -9.781 1 87.19 10 ALA B N 1
ATOM 1544 C CA . ALA B 1 10 ? 29.016 -24.797 -10.766 1 87.19 10 ALA B CA 1
ATOM 1545 C C . ALA B 1 10 ? 28.062 -25.172 -11.891 1 87.19 10 ALA B C 1
ATOM 1547 O O . ALA B 1 10 ? 27.297 -24.328 -12.383 1 87.19 10 ALA B O 1
ATOM 1548 N N . GLY B 1 11 ? 28.141 -26.375 -12.312 1 88.44 11 GLY B N 1
ATOM 1549 C CA . GLY B 1 11 ? 27.234 -26.875 -13.328 1 88.44 11 GLY B CA 1
ATOM 1550 C C . GLY B 1 11 ? 25.766 -26.844 -12.906 1 88.44 11 GLY B C 1
ATOM 1551 O O . GLY B 1 11 ? 24.906 -26.438 -13.68 1 88.44 11 GLY B O 1
ATOM 1552 N N . ARG B 1 12 ? 25.578 -27.219 -11.727 1 89.81 12 ARG B N 1
ATOM 1553 C CA . ARG B 1 12 ? 24.219 -27.203 -11.18 1 89.81 12 ARG B CA 1
ATOM 1554 C C . ARG B 1 12 ? 23.688 -25.766 -11.078 1 89.81 12 ARG B C 1
ATOM 1556 O O . ARG B 1 12 ? 22.531 -25.516 -11.383 1 89.81 12 ARG B O 1
ATOM 1563 N N . ALA B 1 13 ? 24.547 -24.906 -10.648 1 91.5 13 ALA B N 1
ATOM 1564 C CA . ALA B 1 13 ? 24.156 -23.5 -10.539 1 91.5 13 ALA B CA 1
ATOM 1565 C C . ALA B 1 13 ? 23.797 -22.922 -11.906 1 91.5 13 ALA B C 1
ATOM 1567 O O . ALA B 1 13 ? 22.844 -22.172 -12.031 1 91.5 13 ALA B O 1
ATOM 1568 N N . ARG B 1 14 ? 24.531 -23.312 -12.844 1 93.12 14 ARG B N 1
ATOM 1569 C CA . ARG B 1 14 ? 24.266 -22.859 -14.203 1 93.12 14 ARG B CA 1
ATOM 1570 C C . ARG B 1 14 ? 22.938 -23.391 -14.703 1 93.12 14 ARG B C 1
ATOM 1572 O O . ARG B 1 14 ? 22.156 -22.672 -15.32 1 93.12 14 ARG B O 1
ATOM 1579 N N . LEU B 1 15 ? 22.703 -24.641 -14.469 1 94.5 15 LEU B N 1
ATOM 1580 C CA . LEU B 1 15 ? 21.438 -25.25 -14.867 1 94.5 15 LEU B CA 1
ATOM 1581 C C . LEU B 1 15 ? 20.25 -24.578 -14.18 1 94.5 15 LEU B C 1
ATOM 1583 O O . LEU B 1 15 ? 19.266 -24.234 -14.828 1 94.5 15 LEU B O 1
ATOM 1587 N N . ARG B 1 16 ? 20.391 -24.391 -12.922 1 95.06 16 ARG B N 1
ATOM 1588 C CA . ARG B 1 16 ? 19.328 -23.734 -12.164 1 95.06 16 ARG B CA 1
ATOM 1589 C C . ARG B 1 16 ? 19.047 -22.344 -12.711 1 95.06 16 ARG B C 1
ATOM 1591 O O . ARG B 1 16 ? 17.875 -21.969 -12.859 1 95.06 16 ARG B O 1
ATOM 1598 N N . GLY B 1 17 ? 20.078 -21.672 -13 1 96 17 GLY B N 1
ATOM 1599 C CA . GLY B 1 17 ? 19.922 -20.344 -13.594 1 96 17 GLY B CA 1
ATOM 1600 C C . GLY B 1 17 ? 19.203 -20.375 -14.922 1 96 17 GLY B C 1
ATOM 1601 O O . GLY B 1 17 ? 18.328 -19.531 -15.172 1 96 17 GLY B O 1
ATOM 1602 N N . ALA B 1 18 ? 19.547 -21.328 -15.734 1 96.31 18 ALA B N 1
ATOM 1603 C CA . ALA B 1 18 ? 18.922 -21.453 -17.047 1 96.31 18 ALA B CA 1
ATOM 1604 C C . ALA B 1 18 ? 17.438 -21.766 -16.922 1 96.31 18 ALA B C 1
ATOM 1606 O O . ALA B 1 18 ? 16.609 -21.25 -17.672 1 96.31 18 ALA B O 1
ATOM 1607 N N . LEU B 1 19 ? 17.141 -22.578 -16 1 97.56 19 LEU B N 1
ATOM 1608 C CA . LEU B 1 19 ? 15.75 -22.953 -15.789 1 97.56 19 LEU B CA 1
ATOM 1609 C C . LEU B 1 19 ? 14.938 -21.781 -15.266 1 97.56 19 LEU B C 1
ATOM 1611 O O . LEU B 1 19 ? 13.812 -21.547 -15.711 1 97.56 19 LEU B O 1
ATOM 1615 N N . VAL B 1 20 ? 15.531 -21.031 -14.367 1 96.69 20 VAL B N 1
ATOM 1616 C CA . VAL B 1 20 ? 14.844 -19.859 -13.82 1 96.69 20 VAL B CA 1
ATOM 1617 C C . VAL B 1 20 ? 14.656 -18.812 -14.914 1 96.69 20 VAL B C 1
ATOM 1619 O O . VAL B 1 20 ? 13.602 -18.172 -15.008 1 96.69 20 VAL B O 1
ATOM 1622 N N . ASN B 1 21 ? 15.625 -18.672 -15.742 1 96.56 21 ASN B N 1
ATOM 1623 C CA . ASN B 1 21 ? 15.523 -17.734 -16.844 1 96.56 21 ASN B CA 1
ATOM 1624 C C . ASN B 1 21 ? 14.422 -18.141 -17.828 1 96.56 21 ASN B C 1
ATOM 1626 O O . ASN B 1 21 ? 13.672 -17.297 -18.312 1 96.56 21 ASN B O 1
ATOM 1630 N N . ALA B 1 22 ? 14.406 -19.375 -18.094 1 97.19 22 ALA B N 1
ATOM 1631 C CA . ALA B 1 22 ? 13.352 -19.875 -18.984 1 97.19 22 ALA B CA 1
ATOM 1632 C C . ALA B 1 22 ? 11.969 -19.641 -18.375 1 97.19 22 ALA B C 1
ATOM 1634 O O . ALA B 1 22 ? 11.055 -19.188 -19.078 1 97.19 22 ALA B O 1
ATOM 1635 N N . ALA B 1 23 ? 11.867 -19.938 -17.141 1 95.81 23 ALA B N 1
ATOM 1636 C CA . ALA B 1 23 ? 10.609 -19.703 -16.453 1 95.81 23 ALA B CA 1
ATOM 1637 C C . ALA B 1 23 ? 10.227 -18.219 -16.5 1 95.81 23 ALA B C 1
ATOM 1639 O O . ALA B 1 23 ? 9.055 -17.891 -16.703 1 95.81 23 ALA B O 1
ATOM 1640 N N . ARG B 1 24 ? 11.172 -17.391 -16.281 1 94.12 24 ARG B N 1
ATOM 1641 C CA . ARG B 1 24 ? 10.938 -15.953 -16.297 1 94.12 24 ARG B CA 1
ATOM 1642 C C . ARG B 1 24 ? 10.398 -15.508 -17.641 1 94.12 24 ARG B C 1
ATOM 1644 O O . ARG B 1 24 ? 9.414 -14.766 -17.703 1 94.12 24 ARG B O 1
ATOM 1651 N N . GLU B 1 25 ? 10.992 -15.93 -18.688 1 94.44 25 GLU B N 1
ATOM 1652 C CA . GLU B 1 25 ? 10.578 -15.531 -20.031 1 94.44 25 GLU B CA 1
ATOM 1653 C C . GLU B 1 25 ? 9.141 -15.977 -20.312 1 94.44 25 GLU B C 1
ATOM 1655 O O . GLU B 1 25 ? 8.352 -15.203 -20.859 1 94.44 25 GLU B O 1
ATOM 1660 N N . LEU B 1 26 ? 8.875 -17.156 -19.906 1 93.94 26 LEU B N 1
ATOM 1661 C CA . LEU B 1 26 ? 7.523 -17.688 -20.094 1 93.94 26 LEU B CA 1
ATOM 1662 C C . LEU B 1 26 ? 6.512 -16.922 -19.266 1 93.94 26 LEU B C 1
ATOM 1664 O O . LEU B 1 26 ? 5.422 -16.594 -19.75 1 93.94 26 LEU B O 1
ATOM 1668 N N . ALA B 1 27 ? 6.914 -16.625 -18.078 1 90.56 27 ALA B N 1
ATOM 1669 C CA . ALA B 1 27 ? 6.008 -15.922 -17.172 1 90.56 27 ALA B CA 1
ATOM 1670 C C . ALA B 1 27 ? 5.727 -14.508 -17.656 1 90.56 27 ALA B C 1
ATOM 1672 O O . ALA B 1 27 ? 4.594 -14.031 -17.578 1 90.56 27 ALA B O 1
ATOM 1673 N N . VAL B 1 28 ? 6.723 -13.859 -18.078 1 86.75 28 VAL B N 1
ATOM 1674 C CA . VAL B 1 28 ? 6.57 -12.484 -18.562 1 86.75 28 VAL B CA 1
ATOM 1675 C C . VAL B 1 28 ? 5.715 -12.477 -19.828 1 86.75 28 VAL B C 1
ATOM 1677 O O . VAL B 1 28 ? 4.863 -11.594 -19.984 1 86.75 28 VAL B O 1
ATOM 1680 N N . ARG B 1 29 ? 5.887 -13.438 -20.641 1 88.06 29 ARG B N 1
ATOM 1681 C CA . ARG B 1 29 ? 5.199 -13.5 -21.922 1 88.06 29 ARG B CA 1
ATOM 1682 C C . ARG B 1 29 ? 3.766 -14 -21.75 1 88.06 29 ARG B C 1
ATOM 1684 O O . ARG B 1 29 ? 2.834 -13.43 -22.328 1 88.06 29 ARG B O 1
ATOM 1691 N N . ASP B 1 30 ? 3.562 -15.031 -20.938 1 87.06 30 ASP B N 1
ATOM 1692 C CA . ASP B 1 30 ? 2.293 -15.75 -20.938 1 87.06 30 ASP B CA 1
ATOM 1693 C C . ASP B 1 30 ? 1.559 -15.57 -19.609 1 87.06 30 ASP B C 1
ATOM 1695 O O . ASP B 1 30 ? 0.388 -15.938 -19.484 1 87.06 30 ASP B O 1
ATOM 1699 N N . GLY B 1 31 ? 2.201 -14.961 -18.688 1 83.5 31 GLY B N 1
ATOM 1700 C CA . GLY B 1 31 ? 1.655 -14.984 -17.344 1 83.5 31 GLY B CA 1
ATOM 1701 C C . GLY B 1 31 ? 1.987 -16.25 -16.594 1 83.5 31 GLY B C 1
ATOM 1702 O O . GLY B 1 31 ? 1.895 -17.359 -17.141 1 83.5 31 GLY B O 1
ATOM 1703 N N . TRP B 1 32 ? 2.346 -16.156 -15.352 1 85.12 32 TRP B N 1
ATOM 1704 C CA . TRP B 1 32 ? 2.791 -17.281 -14.555 1 85.12 32 TRP B CA 1
ATOM 1705 C C . TRP B 1 32 ? 1.718 -18.375 -14.5 1 85.12 32 TRP B C 1
ATOM 1707 O O . TRP B 1 32 ? 2.029 -19.562 -14.492 1 85.12 32 TRP B O 1
ATOM 1717 N N . GLU B 1 33 ? 0.5 -17.891 -14.406 1 82.5 33 GLU B N 1
ATOM 1718 C CA . GLU B 1 33 ? -0.596 -18.859 -14.289 1 82.5 33 GLU B CA 1
ATOM 1719 C C . GLU B 1 33 ? -0.609 -19.812 -15.477 1 82.5 33 GLU B C 1
ATOM 1721 O O . GLU B 1 33 ? -1.151 -20.922 -15.383 1 82.5 33 GLU B O 1
ATOM 1726 N N . ASN B 1 34 ? 0.084 -19.531 -16.484 1 88.69 34 ASN B N 1
ATOM 1727 C CA . ASN B 1 34 ? 0.068 -20.328 -17.703 1 88.69 34 ASN B CA 1
ATOM 1728 C C . ASN B 1 34 ? 1.383 -21.078 -17.906 1 88.69 34 ASN B C 1
ATOM 1730 O O . ASN B 1 34 ? 1.557 -21.781 -18.891 1 88.69 34 ASN B O 1
ATOM 1734 N N . VAL B 1 35 ? 2.256 -20.922 -17.031 1 92.31 35 VAL B N 1
ATOM 1735 C CA . VAL B 1 35 ? 3.561 -21.562 -17.141 1 92.31 35 VAL B CA 1
ATOM 1736 C C . VAL B 1 35 ? 3.496 -22.969 -16.562 1 92.31 35 VAL B C 1
ATOM 1738 O O . VAL B 1 35 ? 3.008 -23.172 -15.453 1 92.31 35 VAL B O 1
ATOM 1741 N N . ARG B 1 36 ? 3.957 -23.953 -17.359 1 95.62 36 ARG B N 1
ATOM 1742 C CA . ARG B 1 36 ? 4.023 -25.344 -16.938 1 95.62 36 ARG B CA 1
ATOM 1743 C C . ARG B 1 36 ? 5.465 -25.828 -16.875 1 95.62 36 ARG B C 1
ATOM 1745 O O . ARG B 1 36 ? 6.316 -25.359 -17.625 1 95.62 36 ARG B O 1
ATOM 1752 N N . MET B 1 37 ? 5.633 -26.812 -16.031 1 96.44 37 MET B N 1
ATOM 1753 C CA . MET B 1 37 ? 6.969 -27.375 -15.844 1 96.44 37 MET B CA 1
ATOM 1754 C C . MET B 1 37 ? 7.516 -27.938 -17.141 1 96.44 37 MET B C 1
ATOM 1756 O O . MET B 1 37 ? 8.703 -27.781 -17.453 1 96.44 37 MET B O 1
ATOM 1760 N N . ALA B 1 38 ? 6.668 -28.547 -17.859 1 97.25 38 ALA B N 1
ATOM 1761 C CA . ALA B 1 38 ? 7.074 -29.141 -19.141 1 97.25 38 ALA B CA 1
ATOM 1762 C C . ALA B 1 38 ? 7.543 -28.062 -20.125 1 97.25 38 ALA B C 1
ATOM 1764 O O . ALA B 1 38 ? 8.484 -28.297 -20.875 1 97.25 38 ALA B O 1
ATOM 1765 N N . GLN B 1 39 ? 6.914 -26.938 -20.125 1 97.5 39 GLN B N 1
ATOM 1766 C CA . GLN B 1 39 ? 7.285 -25.828 -21.016 1 97.5 39 GLN B CA 1
ATOM 1767 C C . GLN B 1 39 ? 8.656 -25.281 -20.641 1 97.5 39 GLN B C 1
ATOM 1769 O O . GLN B 1 39 ? 9.453 -24.938 -21.516 1 97.5 39 GLN B O 1
ATOM 1774 N N . VAL B 1 40 ? 8.906 -25.156 -19.375 1 97.94 40 VAL B N 1
ATOM 1775 C CA . VAL B 1 40 ? 10.188 -24.672 -18.875 1 97.94 40 VAL B CA 1
ATOM 1776 C C . VAL B 1 40 ? 11.305 -25.625 -19.297 1 97.94 40 VAL B C 1
ATOM 1778 O O . VAL B 1 40 ? 12.359 -25.188 -19.766 1 97.94 40 VAL B O 1
ATOM 1781 N N . ALA B 1 41 ? 11.016 -26.891 -19.125 1 97.94 41 ALA B N 1
ATOM 1782 C CA . ALA B 1 41 ? 11.977 -27.922 -19.516 1 97.94 41 ALA B CA 1
ATOM 1783 C C . ALA B 1 41 ? 12.328 -27.812 -21 1 97.94 41 ALA B C 1
ATOM 1785 O O . ALA B 1 41 ? 13.508 -27.781 -21.359 1 97.94 41 ALA B O 1
ATOM 1786 N N . ARG B 1 42 ? 11.328 -27.703 -21.812 1 97.88 42 ARG B N 1
ATOM 1787 C CA . ARG B 1 42 ? 11.508 -27.594 -23.25 1 97.88 42 ARG B CA 1
ATOM 1788 C C . ARG B 1 42 ? 12.32 -26.344 -23.609 1 97.88 42 ARG B C 1
ATOM 1790 O O . ARG B 1 42 ? 13.242 -26.406 -24.422 1 97.88 42 ARG B O 1
ATOM 1797 N N . ALA B 1 43 ? 12.023 -25.297 -23.031 1 97.06 43 ALA B N 1
ATOM 1798 C CA . ALA B 1 43 ? 12.695 -24.031 -23.312 1 97.06 43 ALA B CA 1
ATOM 1799 C C . ALA B 1 43 ? 14.172 -24.094 -22.906 1 97.06 43 ALA B C 1
ATOM 1801 O O . ALA B 1 43 ? 15.023 -23.484 -23.562 1 97.06 43 ALA B O 1
ATOM 1802 N N . ALA B 1 44 ? 14.461 -24.844 -21.891 1 96.62 44 ALA B N 1
ATOM 1803 C CA . ALA B 1 44 ? 15.828 -24.953 -21.375 1 96.62 44 ALA B CA 1
ATOM 1804 C C . ALA B 1 44 ? 16.578 -26.109 -22.047 1 96.62 44 ALA B C 1
ATOM 1806 O O . ALA B 1 44 ? 17.781 -26.281 -21.828 1 96.62 44 ALA B O 1
ATOM 1807 N N . GLY B 1 45 ? 15.875 -26.906 -22.734 1 97.19 45 GLY B N 1
ATOM 1808 C CA . GLY B 1 45 ? 16.5 -28.016 -23.453 1 97.19 45 GLY B CA 1
ATOM 1809 C C . GLY B 1 45 ? 16.828 -29.188 -22.547 1 97.19 45 GLY B C 1
ATOM 1810 O O . GLY B 1 45 ? 17.859 -29.844 -22.719 1 97.19 45 GLY B O 1
ATOM 1811 N N . VAL B 1 46 ? 16.031 -29.375 -21.562 1 97.44 46 VAL B N 1
ATOM 1812 C CA . VAL B 1 46 ? 16.25 -30.484 -20.641 1 97.44 46 VAL B CA 1
ATOM 1813 C C . VAL B 1 46 ? 14.953 -31.281 -20.484 1 97.44 46 VAL B C 1
ATOM 1815 O O . VAL B 1 46 ? 13.914 -30.906 -21.031 1 97.44 46 VAL B O 1
ATOM 1818 N N . SER B 1 47 ? 15.039 -32.375 -19.734 1 97.06 47 SER B N 1
ATOM 1819 C CA . SER B 1 47 ? 13.844 -33.188 -19.484 1 97.06 47 SER B CA 1
ATOM 1820 C C . SER B 1 47 ? 12.984 -32.562 -18.391 1 97.06 47 SER B C 1
ATOM 1822 O O . SER B 1 47 ? 13.492 -31.828 -17.531 1 97.06 47 SER B O 1
ATOM 1824 N N . ARG B 1 48 ? 11.75 -32.875 -18.422 1 96.38 48 ARG B N 1
ATOM 1825 C CA . ARG B 1 48 ? 10.844 -32.469 -17.359 1 96.38 48 ARG B CA 1
ATOM 1826 C C . ARG B 1 48 ? 11.328 -32.969 -16 1 96.38 48 ARG B C 1
ATOM 1828 O O . ARG B 1 48 ? 11.242 -32.25 -15 1 96.38 48 ARG B O 1
ATOM 1835 N N . GLN B 1 49 ? 11.828 -34.125 -15.945 1 96.69 49 GLN B N 1
ATOM 1836 C CA . GLN B 1 49 ? 12.32 -34.75 -14.711 1 96.69 49 GLN B CA 1
ATOM 1837 C C . GLN B 1 49 ? 13.469 -33.938 -14.117 1 96.69 49 GLN B C 1
ATOM 1839 O O . GLN B 1 49 ? 13.586 -33.812 -12.898 1 96.69 49 GLN B O 1
ATOM 1844 N N . THR B 1 50 ? 14.266 -33.469 -14.953 1 96.25 50 THR B N 1
ATOM 1845 C CA . THR B 1 50 ? 15.383 -32.625 -14.516 1 96.25 50 THR B CA 1
ATOM 1846 C C . THR B 1 50 ? 14.883 -31.391 -13.773 1 96.25 50 THR B C 1
ATOM 1848 O O . THR B 1 50 ? 15.43 -31.016 -12.742 1 96.25 50 THR B O 1
ATOM 1851 N N . VAL B 1 51 ? 13.82 -30.766 -14.305 1 97.44 51 VAL B N 1
ATOM 1852 C CA . VAL B 1 51 ? 13.242 -29.594 -13.656 1 97.44 51 VAL B CA 1
ATOM 1853 C C . VAL B 1 51 ? 12.711 -29.969 -12.281 1 97.44 51 VAL B C 1
ATOM 1855 O O . VAL B 1 51 ? 12.977 -29.281 -11.289 1 97.44 51 VAL B O 1
ATOM 1858 N N . TYR B 1 52 ? 12.102 -31.078 -12.172 1 97 52 TYR B N 1
ATOM 1859 C CA . TYR B 1 52 ? 11.539 -31.547 -10.914 1 97 52 TYR B CA 1
ATOM 1860 C C . TYR B 1 52 ? 12.641 -31.922 -9.922 1 97 52 TYR B C 1
ATOM 1862 O O . TYR B 1 52 ? 12.5 -31.688 -8.719 1 97 52 TYR B O 1
ATOM 1870 N N . ASN B 1 53 ? 13.688 -32.438 -10.461 1 96.38 53 ASN B N 1
ATOM 1871 C CA . ASN B 1 53 ? 14.812 -32.781 -9.602 1 96.38 53 ASN B CA 1
ATOM 1872 C C . ASN B 1 53 ? 15.422 -31.531 -8.961 1 96.38 53 ASN B C 1
ATOM 1874 O O . ASN B 1 53 ? 15.852 -31.578 -7.805 1 96.38 53 ASN B O 1
ATOM 1878 N N . GLU B 1 54 ? 15.391 -30.516 -9.727 1 96.44 54 GLU B N 1
ATOM 1879 C CA . GLU B 1 54 ? 16.031 -29.297 -9.266 1 96.44 54 GLU B CA 1
ATOM 1880 C C . GLU B 1 54 ? 15.117 -28.516 -8.312 1 96.44 54 GLU B C 1
ATOM 1882 O O . GLU B 1 54 ? 15.586 -27.922 -7.34 1 96.44 54 GLU B O 1
ATOM 1887 N N . PHE B 1 55 ? 13.75 -28.531 -8.625 1 96.12 55 PHE B N 1
ATOM 1888 C CA . PHE B 1 55 ? 12.906 -27.594 -7.906 1 96.12 55 PHE B CA 1
ATOM 1889 C C . PHE B 1 55 ? 11.781 -28.312 -7.18 1 96.12 55 PHE B C 1
ATOM 1891 O O . PHE B 1 55 ? 11.047 -27.703 -6.398 1 96.12 55 PHE B O 1
ATOM 1898 N N . GLY B 1 56 ? 11.656 -29.578 -7.398 1 94.38 56 GLY B N 1
ATOM 1899 C CA . GLY B 1 56 ? 10.586 -30.344 -6.785 1 94.38 56 GLY B CA 1
ATOM 1900 C C . GLY B 1 56 ? 9.258 -30.203 -7.5 1 94.38 56 GLY B C 1
ATOM 1901 O O . GLY B 1 56 ? 8.789 -31.141 -8.156 1 94.38 56 GLY B O 1
ATOM 1902 N N . ASP B 1 57 ? 8.625 -29.031 -7.379 1 93.06 57 ASP B N 1
ATOM 1903 C CA . ASP B 1 57 ? 7.336 -28.766 -8.008 1 93.06 57 ASP B CA 1
ATOM 1904 C C . ASP B 1 57 ? 7.254 -27.328 -8.5 1 93.06 57 ASP B C 1
ATOM 1906 O O . ASP B 1 57 ? 8.25 -26.594 -8.477 1 93.06 57 ASP B O 1
ATOM 1910 N N . ARG B 1 58 ? 6.117 -26.984 -8.969 1 91.5 58 ARG B N 1
ATOM 1911 C CA . ARG B 1 58 ? 5.895 -25.656 -9.531 1 91.5 58 ARG B CA 1
ATOM 1912 C C . ARG B 1 58 ? 6.105 -24.578 -8.477 1 91.5 58 ARG B C 1
ATOM 1914 O O . ARG B 1 58 ? 6.621 -23.5 -8.781 1 91.5 58 ARG B O 1
ATOM 1921 N N . ALA B 1 59 ? 5.742 -24.922 -7.312 1 87.06 59 ALA B N 1
ATOM 1922 C CA . ALA B 1 59 ? 5.918 -23.969 -6.223 1 87.06 59 ALA B CA 1
ATOM 1923 C C . ALA B 1 59 ? 7.395 -23.703 -5.961 1 87.06 59 ALA B C 1
ATOM 1925 O O . ALA B 1 59 ? 7.789 -22.562 -5.707 1 87.06 59 ALA B O 1
ATOM 1926 N N . GLY B 1 60 ? 8.102 -24.719 -5.984 1 89.88 60 GLY B N 1
ATOM 1927 C CA . GLY B 1 60 ? 9.539 -24.562 -5.816 1 89.88 60 GLY B CA 1
ATOM 1928 C C . GLY B 1 60 ? 10.172 -23.719 -6.91 1 89.88 60 GLY B C 1
ATOM 1929 O O . GLY B 1 60 ? 11.047 -22.891 -6.633 1 89.88 60 GLY B O 1
ATOM 1930 N N . LEU B 1 61 ? 9.773 -23.922 -8.109 1 92.69 61 LEU B N 1
ATOM 1931 C CA . LEU B 1 61 ? 10.266 -23.109 -9.211 1 92.69 61 LEU B CA 1
ATOM 1932 C C . LEU B 1 61 ? 9.797 -21.656 -9.07 1 92.69 61 LEU B C 1
ATOM 1934 O O . LEU B 1 61 ? 10.57 -20.734 -9.328 1 92.69 61 LEU B O 1
ATOM 1938 N N . ALA B 1 62 ? 8.617 -21.5 -8.672 1 88.12 62 ALA B N 1
ATOM 1939 C CA . ALA B 1 62 ? 8.07 -20.172 -8.469 1 88.12 62 ALA B CA 1
ATOM 1940 C C . ALA B 1 62 ? 8.867 -19.391 -7.43 1 88.12 62 ALA B C 1
ATOM 1942 O O . ALA B 1 62 ? 9.148 -18.203 -7.605 1 88.12 62 ALA B O 1
ATOM 1943 N N . GLU B 1 63 ? 9.156 -20.047 -6.398 1 86.25 63 GLU B N 1
ATOM 1944 C CA . GLU B 1 63 ? 9.938 -19.422 -5.34 1 86.25 63 GLU B CA 1
ATOM 1945 C C . GLU B 1 63 ? 11.305 -18.969 -5.852 1 86.25 63 GLU B C 1
ATOM 1947 O O . GLU B 1 63 ? 11.734 -17.859 -5.574 1 86.25 63 GLU B O 1
ATOM 1952 N N . ALA B 1 64 ? 11.898 -19.828 -6.535 1 89.5 64 ALA B N 1
ATOM 1953 C CA . ALA B 1 64 ? 13.211 -19.5 -7.086 1 89.5 64 ALA B CA 1
ATOM 1954 C C . ALA B 1 64 ? 13.117 -18.328 -8.062 1 89.5 64 ALA B C 1
ATOM 1956 O O . ALA B 1 64 ? 13.977 -17.438 -8.062 1 89.5 64 ALA B O 1
ATOM 1957 N N . LEU B 1 65 ? 12.133 -18.344 -8.859 1 90.69 65 LEU B N 1
ATOM 1958 C CA . LEU B 1 65 ? 11.906 -17.266 -9.812 1 90.69 65 LEU B CA 1
ATOM 1959 C C . LEU B 1 65 ? 11.68 -15.938 -9.094 1 90.69 65 LEU B C 1
ATOM 1961 O O . LEU B 1 65 ? 12.266 -14.914 -9.461 1 90.69 65 LEU 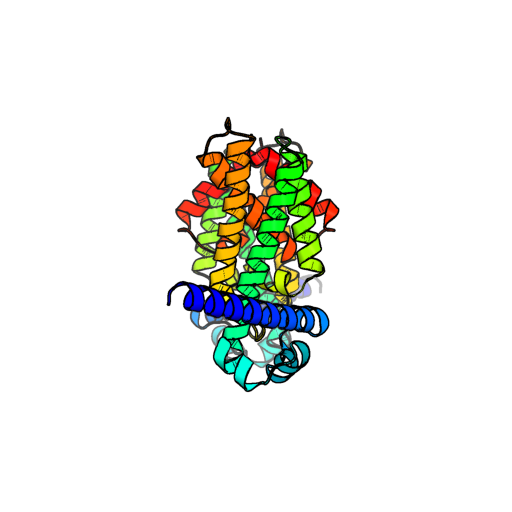B O 1
ATOM 1965 N N . ALA B 1 66 ? 10.867 -15.953 -8.109 1 85.31 66 ALA B N 1
ATOM 1966 C CA . ALA B 1 66 ? 10.562 -14.742 -7.348 1 85.31 66 ALA B CA 1
ATOM 1967 C C . ALA B 1 66 ? 11.82 -14.172 -6.699 1 85.31 66 ALA B C 1
ATOM 1969 O O . ALA B 1 66 ? 12.062 -12.969 -6.754 1 85.31 66 ALA B O 1
ATOM 1970 N N . LEU B 1 67 ? 12.562 -15.047 -6.086 1 86.25 67 LEU B N 1
ATOM 1971 C CA . LEU B 1 67 ? 13.781 -14.609 -5.414 1 86.25 67 LEU B CA 1
ATOM 1972 C C . LEU B 1 67 ? 14.758 -13.984 -6.406 1 86.25 67 LEU B C 1
ATOM 1974 O O . LEU B 1 67 ? 15.352 -12.945 -6.121 1 86.25 67 LEU B O 1
ATOM 1978 N N . ARG B 1 68 ? 14.852 -14.609 -7.512 1 90 68 ARG B N 1
ATOM 1979 C CA . ARG B 1 68 ? 15.75 -14.078 -8.531 1 90 68 ARG B CA 1
ATOM 1980 C C . ARG B 1 68 ? 15.242 -12.742 -9.07 1 90 68 ARG B C 1
ATOM 1982 O O . ARG B 1 68 ? 16.031 -11.836 -9.336 1 90 68 ARG B O 1
ATOM 1989 N N . GLU B 1 69 ? 14 -12.672 -9.289 1 88.56 69 GLU B N 1
ATOM 1990 C CA . GLU B 1 69 ? 13.422 -11.438 -9.797 1 88.56 69 GLU B CA 1
ATOM 1991 C C . GLU B 1 69 ? 13.602 -10.289 -8.805 1 88.56 69 GLU B C 1
ATOM 1993 O O . GLU B 1 69 ? 13.898 -9.164 -9.195 1 88.56 69 GLU B O 1
ATOM 1998 N N . ILE B 1 70 ? 13.438 -10.562 -7.531 1 85.62 70 ILE B N 1
ATOM 1999 C CA . ILE B 1 70 ? 13.641 -9.57 -6.484 1 85.62 70 ILE B CA 1
ATOM 2000 C C . ILE B 1 70 ? 15.094 -9.094 -6.508 1 85.62 70 ILE B C 1
ATOM 2002 O O . ILE B 1 70 ? 15.352 -7.887 -6.445 1 85.62 70 ILE B O 1
ATOM 2006 N N . GLU B 1 71 ? 15.945 -10.039 -6.594 1 89.88 71 GLU B N 1
ATOM 2007 C CA . GLU B 1 71 ? 17.359 -9.695 -6.633 1 89.88 71 GLU B CA 1
ATOM 2008 C C . GLU B 1 71 ? 17.688 -8.789 -7.816 1 89.88 71 GLU B C 1
ATOM 2010 O O . GLU B 1 71 ? 18.391 -7.793 -7.672 1 89.88 71 GLU B O 1
ATOM 2015 N N . ARG B 1 72 ? 17.188 -9.195 -8.938 1 91.5 72 ARG B N 1
ATOM 2016 C CA . ARG B 1 72 ? 17.406 -8.406 -10.148 1 91.5 72 ARG B CA 1
ATOM 2017 C C . ARG B 1 72 ? 16.812 -7.012 -10 1 91.5 72 ARG B C 1
ATOM 2019 O O . ARG B 1 72 ? 17.469 -6.012 -10.328 1 91.5 72 ARG B O 1
ATOM 2026 N N . PHE B 1 73 ? 15.664 -6.977 -9.531 1 89.88 73 PHE B N 1
ATOM 2027 C CA . PHE B 1 73 ? 14.945 -5.715 -9.367 1 89.88 73 PHE B CA 1
ATOM 2028 C C . PHE B 1 73 ? 15.68 -4.797 -8.398 1 89.88 73 PHE B C 1
ATOM 2030 O O . PHE B 1 73 ? 15.875 -3.615 -8.68 1 89.88 73 PHE B O 1
ATOM 2037 N N . VAL B 1 74 ? 16.094 -5.293 -7.266 1 92.69 74 VAL B N 1
ATOM 2038 C CA . VAL B 1 74 ? 16.781 -4.508 -6.242 1 92.69 74 VAL B CA 1
ATOM 2039 C C . VAL B 1 74 ? 18.125 -4.016 -6.777 1 92.69 74 VAL B C 1
ATOM 2041 O O . VAL B 1 74 ? 18.531 -2.881 -6.512 1 92.69 74 VAL B O 1
ATOM 2044 N N . ALA B 1 75 ? 18.781 -4.844 -7.535 1 95.69 75 ALA B N 1
ATOM 2045 C CA . ALA B 1 75 ? 20.031 -4.438 -8.156 1 95.69 75 ALA B CA 1
ATOM 2046 C C . ALA B 1 75 ? 19.828 -3.264 -9.109 1 95.69 75 ALA B C 1
ATOM 2048 O O . ALA B 1 75 ? 20.641 -2.346 -9.164 1 95.69 75 ALA B O 1
ATOM 2049 N N . ASP B 1 76 ? 18.734 -3.295 -9.828 1 95.62 76 ASP B N 1
ATOM 2050 C CA . ASP B 1 76 ? 18.422 -2.207 -10.75 1 95.62 76 ASP B CA 1
ATOM 2051 C C . ASP B 1 76 ? 18.109 -0.921 -9.984 1 95.62 76 ASP B C 1
ATOM 2053 O O . ASP B 1 76 ? 18.531 0.163 -10.383 1 95.62 76 ASP B O 1
ATOM 2057 N N . VAL B 1 77 ? 17.375 -1.046 -8.945 1 95.88 77 VAL B N 1
ATOM 2058 C CA . VAL B 1 77 ? 17.062 0.104 -8.109 1 95.88 77 VAL B CA 1
ATOM 2059 C C . VAL B 1 77 ? 18.344 0.712 -7.551 1 95.88 77 VAL B C 1
ATOM 2061 O O . VAL B 1 77 ? 18.516 1.934 -7.562 1 95.88 77 VAL B O 1
ATOM 2064 N N . ARG B 1 78 ? 19.203 -0.159 -7.082 1 97.31 78 ARG B N 1
ATOM 2065 C CA . ARG B 1 78 ? 20.484 0.29 -6.559 1 97.31 78 ARG B CA 1
ATOM 2066 C C . ARG B 1 78 ? 21.266 1.073 -7.613 1 97.31 78 ARG B C 1
ATOM 2068 O O . ARG B 1 78 ? 21.781 2.158 -7.336 1 97.31 78 ARG B O 1
ATOM 2075 N N . ALA B 1 79 ? 21.328 0.517 -8.766 1 98 79 ALA B N 1
ATOM 2076 C CA . ALA B 1 79 ? 22.062 1.15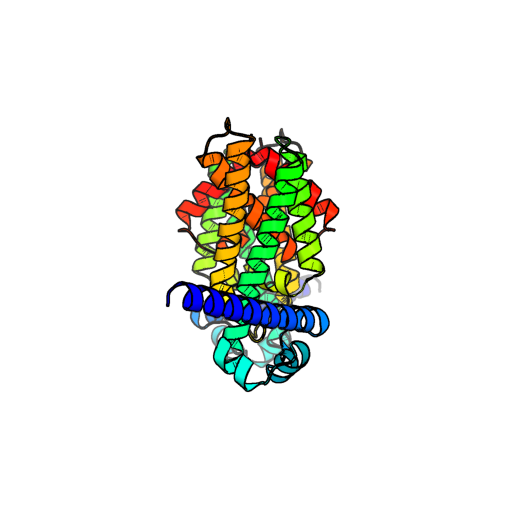8 -9.852 1 98 79 ALA B CA 1
ATOM 2077 C C . ALA B 1 79 ? 21.516 2.553 -10.141 1 98 79 ALA B C 1
ATOM 2079 O O . ALA B 1 79 ? 22.281 3.506 -10.305 1 98 79 ALA B O 1
ATOM 2080 N N . ARG B 1 80 ? 20.203 2.721 -10.18 1 97.94 80 ARG B N 1
ATOM 2081 C CA . ARG B 1 80 ? 19.562 4.008 -10.453 1 97.94 80 ARG B CA 1
ATOM 2082 C C . ARG B 1 80 ? 19.844 5 -9.328 1 97.94 80 ARG B C 1
ATOM 2084 O O . ARG B 1 80 ? 20.109 6.176 -9.586 1 97.94 80 ARG B O 1
ATOM 2091 N N . LEU B 1 81 ? 19.75 4.523 -8.109 1 97.25 81 LEU B N 1
ATOM 2092 C CA . LEU B 1 81 ? 19.953 5.375 -6.941 1 97.25 81 LEU B CA 1
ATOM 2093 C C . LEU B 1 81 ? 21.375 5.926 -6.91 1 97.25 81 LEU B C 1
ATOM 2095 O O . LEU B 1 81 ? 21.594 7.094 -6.582 1 97.25 81 LEU B O 1
ATOM 2099 N N . PHE B 1 82 ? 22.312 5.137 -7.281 1 97.44 82 PHE B N 1
ATOM 2100 C CA . PHE B 1 82 ? 23.719 5.496 -7.133 1 97.44 82 PHE B CA 1
ATOM 2101 C C . PHE B 1 82 ? 24.203 6.281 -8.344 1 97.44 82 PHE B C 1
ATOM 2103 O O . PHE B 1 82 ? 25.281 6.879 -8.312 1 97.44 82 PHE B O 1
ATOM 2110 N N . GLU B 1 83 ? 23.438 6.32 -9.352 1 97 83 GLU B N 1
ATOM 2111 C CA . GLU B 1 83 ? 23.812 6.984 -10.594 1 97 83 GLU B CA 1
ATOM 2112 C C . GLU B 1 83 ? 23.969 8.484 -10.391 1 97 83 GLU B C 1
ATOM 2114 O O . GLU B 1 83 ? 24.656 9.148 -11.18 1 97 83 GLU B O 1
ATOM 2119 N N . HIS B 1 84 ? 23.469 9.086 -9.312 1 96 84 HIS B N 1
ATOM 2120 C CA . HIS B 1 84 ? 23.391 10.539 -9.211 1 96 84 HIS B CA 1
ATOM 2121 C C . HIS B 1 84 ? 24.125 11.047 -7.977 1 96 84 HIS B C 1
ATOM 2123 O O . HIS B 1 84 ? 23.875 12.156 -7.5 1 96 84 HIS B O 1
ATOM 2129 N N . GLY B 1 85 ? 24.953 10.195 -7.465 1 94.75 85 GLY B N 1
ATOM 2130 C CA . GLY B 1 85 ? 25.75 10.602 -6.316 1 94.75 85 GLY B CA 1
ATOM 2131 C C . GLY B 1 85 ? 24.906 11.102 -5.156 1 94.75 85 GLY B C 1
ATOM 2132 O O . GLY B 1 85 ? 23.953 10.445 -4.754 1 94.75 85 GLY B O 1
ATOM 2133 N N . GLY B 1 86 ? 25.219 12.328 -4.629 1 95.31 86 GLY B N 1
ATOM 2134 C CA . GLY B 1 86 ? 24.594 12.844 -3.424 1 95.31 86 GLY B CA 1
ATOM 2135 C C . GLY B 1 86 ? 23.391 13.727 -3.709 1 95.31 86 GLY B C 1
ATOM 2136 O O . GLY B 1 86 ? 22.797 14.305 -2.789 1 95.31 86 GLY B O 1
ATOM 2137 N N . ASP B 1 87 ? 23 13.844 -4.949 1 97.69 87 ASP B N 1
ATOM 2138 C CA . ASP B 1 87 ? 21.797 14.586 -5.293 1 97.69 87 ASP B CA 1
ATOM 2139 C C . ASP B 1 87 ? 20.547 13.797 -4.91 1 97.69 87 ASP B C 1
ATOM 2141 O O . ASP B 1 87 ? 20.062 12.953 -5.68 1 97.69 87 ASP B O 1
ATOM 2145 N N . VAL B 1 88 ? 20 14.102 -3.807 1 97.88 88 VAL B N 1
ATOM 2146 C CA . VAL B 1 88 ? 18.906 13.336 -3.199 1 97.88 88 VAL B CA 1
ATOM 2147 C C . VAL B 1 88 ? 17.719 13.281 -4.152 1 97.88 88 VAL B C 1
ATOM 2149 O O . VAL B 1 88 ? 17.141 12.211 -4.375 1 97.88 88 VAL B O 1
ATOM 2152 N N . ARG B 1 89 ? 17.391 14.406 -4.699 1 98.25 89 ARG B N 1
ATOM 2153 C CA . ARG B 1 89 ? 16.203 14.461 -5.559 1 98.25 89 ARG B CA 1
ATOM 2154 C C . ARG B 1 89 ? 16.406 13.625 -6.82 1 98.25 89 ARG B C 1
ATOM 2156 O O . ARG B 1 89 ? 15.531 12.836 -7.195 1 98.25 89 ARG B O 1
ATOM 2163 N N . ALA B 1 90 ? 17.516 13.797 -7.488 1 98.44 90 ALA B N 1
ATOM 2164 C CA . ALA B 1 90 ? 17.781 13.07 -8.727 1 98.44 90 ALA B CA 1
ATOM 2165 C C . ALA B 1 90 ? 17.891 11.57 -8.469 1 98.44 90 ALA B C 1
ATOM 2167 O O . ALA B 1 90 ? 17.375 10.758 -9.242 1 98.44 90 ALA B O 1
ATOM 2168 N N . ALA B 1 91 ? 18.609 11.211 -7.418 1 98.31 91 ALA B N 1
ATOM 2169 C CA . ALA B 1 91 ? 18.75 9.805 -7.047 1 98.31 91 ALA B CA 1
ATOM 2170 C C . ALA B 1 91 ? 17.406 9.164 -6.758 1 98.31 91 ALA B C 1
ATOM 2172 O O . ALA B 1 91 ? 17.078 8.117 -7.324 1 98.31 91 ALA B O 1
ATOM 2173 N N . GLY B 1 92 ? 16.641 9.812 -5.891 1 98.38 92 GLY B N 1
ATOM 2174 C CA . GLY B 1 92 ? 15.312 9.32 -5.582 1 98.38 92 GLY B CA 1
ATOM 2175 C C . GLY B 1 92 ? 14.422 9.203 -6.809 1 98.38 92 GLY B C 1
ATOM 2176 O O . GLY B 1 92 ? 13.781 8.172 -7.016 1 98.38 92 GLY B O 1
ATOM 2177 N N . HIS B 1 93 ? 14.406 10.242 -7.59 1 98.75 93 HIS B N 1
ATOM 2178 C CA . HIS B 1 93 ? 13.57 10.258 -8.781 1 98.75 93 HIS B CA 1
ATOM 2179 C C . HIS B 1 93 ? 13.898 9.094 -9.711 1 98.75 93 HIS B C 1
ATOM 2181 O O . HIS B 1 93 ? 12.992 8.391 -10.172 1 98.75 93 HIS B O 1
ATOM 2187 N N . ALA B 1 94 ? 15.133 8.891 -9.969 1 98.62 94 ALA B N 1
ATOM 2188 C CA . ALA B 1 94 ? 15.57 7.848 -10.891 1 98.62 94 ALA B CA 1
ATOM 2189 C C . ALA B 1 94 ? 15.141 6.469 -10.398 1 98.62 94 ALA B C 1
ATOM 2191 O O . ALA B 1 94 ? 14.617 5.66 -11.172 1 98.62 94 ALA B O 1
ATOM 2192 N N . ALA B 1 95 ? 15.406 6.184 -9.172 1 98.25 95 ALA B N 1
ATOM 2193 C CA . ALA B 1 95 ? 15.062 4.887 -8.594 1 98.25 95 ALA B CA 1
ATOM 2194 C C . ALA B 1 95 ? 13.555 4.672 -8.57 1 98.25 95 ALA B C 1
ATOM 2196 O O . ALA B 1 95 ? 13.062 3.596 -8.922 1 98.25 95 ALA B O 1
ATOM 2197 N N . ILE B 1 96 ? 12.797 5.695 -8.188 1 98.31 96 ILE B N 1
ATOM 2198 C CA . ILE B 1 96 ? 11.344 5.617 -8.078 1 98.31 96 ILE B CA 1
ATOM 2199 C C . ILE B 1 96 ? 10.727 5.441 -9.461 1 98.31 96 ILE B C 1
ATOM 2201 O O . ILE B 1 96 ? 9.891 4.562 -9.672 1 98.31 96 ILE B O 1
ATOM 2205 N N . LEU B 1 97 ? 11.156 6.242 -10.359 1 98.44 97 LEU B N 1
ATOM 2206 C CA . LEU B 1 97 ? 10.633 6.145 -11.719 1 98.44 97 LEU B CA 1
ATOM 2207 C C . LEU B 1 97 ? 10.898 4.766 -12.305 1 98.44 97 LEU B C 1
ATOM 2209 O O . LEU B 1 97 ? 10.016 4.164 -12.922 1 98.44 97 LEU B O 1
ATOM 2213 N N . HIS B 1 98 ? 12.047 4.301 -12.164 1 97.62 98 HIS B N 1
ATOM 2214 C CA . HIS B 1 98 ? 12.383 2.959 -12.633 1 97.62 98 HIS B CA 1
ATOM 2215 C C . HIS B 1 98 ? 11.422 1.921 -12.055 1 97.62 98 HIS B C 1
ATOM 2217 O O . HIS B 1 98 ? 10.922 1.06 -12.781 1 97.62 98 HIS B O 1
ATOM 2223 N N . THR B 1 99 ? 11.242 2.002 -10.773 1 96.56 99 THR B N 1
ATOM 2224 C CA . THR B 1 99 ? 10.367 1.055 -10.086 1 96.56 99 THR B CA 1
ATOM 2225 C C . THR B 1 99 ? 8.953 1.11 -10.664 1 96.56 99 THR B C 1
ATOM 2227 O O . THR B 1 99 ? 8.367 0.075 -10.984 1 96.56 99 THR B O 1
ATOM 2230 N N . LEU B 1 100 ? 8.414 2.311 -10.766 1 96.75 100 LEU B N 1
ATOM 2231 C CA . LEU B 1 100 ? 7.055 2.486 -11.266 1 96.75 100 LEU B CA 1
ATOM 2232 C C . LEU B 1 100 ? 6.926 1.949 -12.688 1 96.75 100 LEU B C 1
ATOM 2234 O O . LEU B 1 100 ? 5.961 1.246 -13.008 1 96.75 100 LEU B O 1
ATOM 2238 N N . LEU B 1 101 ? 7.879 2.201 -13.484 1 96.25 101 LEU B N 1
ATOM 2239 C CA . LEU B 1 101 ? 7.84 1.757 -14.875 1 96.25 101 LEU B CA 1
ATOM 2240 C C . LEU B 1 101 ? 8.016 0.245 -14.969 1 96.25 101 LEU B C 1
ATOM 2242 O O . LEU B 1 101 ? 7.312 -0.42 -15.734 1 96.25 101 LEU B O 1
ATOM 2246 N N . GLU B 1 102 ? 8.922 -0.312 -14.219 1 92.56 102 GLU B N 1
ATOM 2247 C CA . GLU B 1 102 ? 9.148 -1.754 -14.227 1 92.56 102 GLU B CA 1
ATOM 2248 C C . GLU B 1 102 ? 7.926 -2.512 -13.719 1 92.56 102 GLU B C 1
ATOM 2250 O O . GLU B 1 102 ? 7.57 -3.559 -14.266 1 92.56 102 GLU B O 1
ATOM 2255 N N . ALA B 1 103 ? 7.336 -2.014 -12.648 1 89.25 103 ALA B N 1
ATOM 2256 C CA . ALA B 1 103 ? 6.141 -2.654 -12.109 1 89.25 103 ALA B CA 1
ATOM 2257 C C . ALA B 1 103 ? 5.012 -2.668 -13.133 1 89.25 103 ALA B C 1
ATOM 2259 O O . ALA B 1 103 ? 4.211 -3.604 -13.172 1 89.25 103 ALA B O 1
ATOM 2260 N N . ALA B 1 104 ? 4.938 -1.648 -13.938 1 89.12 104 ALA B N 1
ATOM 2261 C CA . ALA B 1 104 ? 3.881 -1.543 -14.938 1 89.12 104 ALA B CA 1
ATOM 2262 C C . ALA B 1 104 ? 4.121 -2.512 -16.094 1 89.12 104 ALA B C 1
ATOM 2264 O O . ALA B 1 104 ? 3.174 -3.047 -16.672 1 89.12 104 ALA B O 1
ATOM 2265 N N . ARG B 1 105 ? 5.312 -2.811 -16.391 1 86.19 105 ARG B N 1
ATOM 2266 C CA . ARG B 1 105 ? 5.617 -3.58 -17.594 1 86.19 105 ARG B CA 1
ATOM 2267 C C . ARG B 1 105 ? 5.879 -5.043 -17.25 1 86.19 105 ARG B C 1
ATOM 2269 O O . ARG B 1 105 ? 5.805 -5.914 -18.109 1 86.19 105 ARG B O 1
ATOM 2276 N N . ASN B 1 106 ? 6.293 -5.324 -16.094 1 83.88 106 ASN B N 1
ATOM 2277 C CA . ASN B 1 106 ? 6.699 -6.66 -15.672 1 83.88 106 ASN B CA 1
ATOM 2278 C C . ASN B 1 106 ? 5.73 -7.238 -14.641 1 83.88 106 ASN B C 1
ATOM 2280 O O . ASN B 1 106 ? 5.793 -6.895 -13.461 1 83.88 106 ASN B O 1
ATOM 2284 N N . PRO B 1 107 ? 4.961 -8.164 -15.062 1 81.69 107 PRO B N 1
ATOM 2285 C CA . PRO B 1 107 ? 3.941 -8.703 -14.164 1 81.69 107 PRO B CA 1
ATOM 2286 C C . PRO B 1 107 ? 4.539 -9.414 -12.953 1 81.69 107 PRO B C 1
ATOM 2288 O O . PRO B 1 107 ? 3.908 -9.484 -11.898 1 81.69 107 PRO B O 1
ATOM 2291 N N . LEU B 1 108 ? 5.711 -9.906 -13.078 1 80.38 108 LEU B N 1
ATOM 2292 C CA . LEU B 1 108 ? 6.344 -10.562 -11.938 1 80.38 108 LEU B CA 1
ATOM 2293 C C . LEU B 1 108 ? 6.695 -9.547 -10.859 1 80.38 108 LEU B C 1
ATOM 2295 O O . LEU B 1 108 ? 6.434 -9.781 -9.672 1 80.38 108 LEU B O 1
ATOM 2299 N N . VAL B 1 109 ? 7.168 -8.469 -11.297 1 82.88 109 VAL B N 1
ATOM 2300 C CA . VAL B 1 109 ? 7.531 -7.406 -10.359 1 82.88 109 VAL B CA 1
ATOM 2301 C C . VAL B 1 109 ? 6.27 -6.824 -9.727 1 82.88 109 VAL B C 1
ATOM 2303 O O . VAL B 1 109 ? 6.215 -6.602 -8.516 1 82.88 109 VAL B O 1
ATOM 2306 N N . HIS B 1 110 ? 5.371 -6.602 -10.539 1 84.12 110 HIS B N 1
ATOM 2307 C CA . HIS B 1 110 ? 4.105 -6.086 -10.039 1 84.12 110 HIS B CA 1
ATOM 2308 C C . HIS B 1 110 ? 3.512 -7.008 -8.977 1 84.12 110 HIS B C 1
ATOM 2310 O O . HIS B 1 110 ? 3.104 -6.551 -7.91 1 84.12 110 HIS B O 1
ATOM 2316 N N . GLY B 1 111 ? 3.488 -8.258 -9.289 1 78.94 111 GLY B N 1
ATOM 2317 C CA . GLY B 1 111 ? 2.939 -9.227 -8.367 1 78.94 111 GLY B CA 1
ATOM 2318 C C . GLY B 1 111 ? 3.691 -9.289 -7.047 1 78.94 111 GLY B C 1
ATOM 2319 O O . GLY B 1 111 ? 3.08 -9.391 -5.98 1 78.94 111 GLY B O 1
ATOM 2320 N N . ILE B 1 112 ? 4.953 -9.195 -7.176 1 78.75 112 ILE B N 1
ATOM 2321 C CA . ILE B 1 112 ? 5.812 -9.258 -5.996 1 78.75 112 ILE B CA 1
ATOM 2322 C C . ILE B 1 112 ? 5.574 -8.031 -5.117 1 78.75 112 ILE B C 1
ATOM 2324 O O . ILE B 1 112 ? 5.465 -8.148 -3.895 1 78.75 112 ILE B O 1
ATOM 2328 N N . LEU B 1 113 ? 5.434 -6.898 -5.711 1 80.25 113 LEU B N 1
ATOM 2329 C CA . LEU B 1 113 ? 5.285 -5.645 -4.977 1 80.25 113 LEU B CA 1
ATOM 2330 C C . LEU B 1 113 ? 3.885 -5.52 -4.391 1 80.25 113 LEU B C 1
ATOM 2332 O O . LEU B 1 113 ? 3.701 -4.906 -3.336 1 80.25 113 LEU B O 1
ATOM 2336 N N . THR B 1 114 ? 2.938 -6.121 -4.98 1 73.38 114 THR B N 1
ATOM 2337 C CA . THR B 1 114 ? 1.554 -5.855 -4.605 1 73.38 114 THR B CA 1
ATOM 2338 C C . THR B 1 114 ? 0.97 -7.031 -3.828 1 73.38 114 THR B C 1
ATOM 2340 O O . THR B 1 114 ? -0.165 -6.965 -3.352 1 73.38 114 THR B O 1
ATOM 2343 N N . SER B 1 115 ? 1.675 -8.133 -3.84 1 62.84 115 SER B N 1
ATOM 2344 C CA . SER B 1 115 ? 1.146 -9.312 -3.16 1 62.84 115 SER B CA 1
ATOM 2345 C C . SER B 1 115 ? 1.012 -9.07 -1.661 1 62.84 115 SER B C 1
ATOM 2347 O O . SER B 1 115 ? 1.982 -8.703 -0.995 1 62.84 115 SER B O 1
ATOM 2349 N N . VAL B 1 116 ? -0.15 -8.383 -1.252 1 49.69 116 VAL B N 1
ATOM 2350 C CA . VAL B 1 116 ? -0.452 -8.406 0.175 1 49.69 116 VAL B CA 1
ATOM 2351 C C . VAL B 1 116 ? -0.91 -9.805 0.583 1 49.69 116 VAL B C 1
ATOM 2353 O O . VAL B 1 116 ? -1.203 -10.641 -0.273 1 49.69 116 VAL B O 1
ATOM 2356 N N . ARG B 1 117 ? -1.459 -9.875 2.033 1 44.22 117 ARG B N 1
ATOM 2357 C CA . ARG B 1 117 ? -2 -11.062 2.689 1 44.22 117 ARG B CA 1
ATOM 2358 C C . ARG B 1 117 ? -3.197 -11.609 1.921 1 44.22 117 ARG B C 1
ATOM 2360 O O . ARG B 1 117 ? -4.098 -10.859 1.539 1 44.22 117 ARG B O 1
ATOM 2367 N N . GLY B 1 118 ? -3.262 -12.797 1.422 1 39.84 118 GLY B N 1
ATOM 2368 C CA . GLY B 1 118 ? -4.234 -13.867 1.251 1 39.84 118 GLY B CA 1
ATOM 2369 C C . GLY B 1 118 ? -4.852 -13.891 -0.135 1 39.84 118 GLY B C 1
ATOM 2370 O O . GLY B 1 118 ? -5.848 -14.586 -0.364 1 39.84 118 GLY B O 1
ATOM 2371 N N . GLY B 1 119 ? -5.031 -12.898 -0.887 1 38.41 119 GLY B N 1
ATOM 2372 C CA . GLY B 1 119 ? -5.871 -13.312 -1.996 1 38.41 119 GLY B CA 1
ATOM 2373 C C . GLY B 1 119 ? -5.262 -14.43 -2.824 1 38.41 119 GLY B C 1
ATOM 2374 O O . GLY B 1 119 ? -4.082 -14.758 -2.664 1 38.41 119 GLY B O 1
ATOM 2375 N N . SER B 1 120 ? -6.281 -15.062 -3.822 1 36.81 120 SER B N 1
ATOM 2376 C CA . SER B 1 120 ? -6.281 -16.344 -4.508 1 36.81 120 SER B CA 1
ATOM 2377 C C . SER B 1 120 ? -4.926 -16.625 -5.152 1 36.81 120 SER B C 1
ATOM 2379 O O . SER B 1 120 ? -4.254 -17.594 -4.793 1 36.81 120 SER B O 1
ATOM 2381 N N . GLU B 1 121 ? -5.102 -16.906 -6.598 1 39.91 121 GLU B N 1
ATOM 2382 C CA . GLU B 1 121 ? -4.52 -17.922 -7.473 1 39.91 121 GLU B CA 1
ATOM 2383 C C . GLU B 1 121 ? -3.039 -17.641 -7.727 1 39.91 121 GLU B C 1
ATOM 2385 O O . GLU B 1 121 ? -2.355 -18.453 -8.367 1 39.91 121 GLU B O 1
ATOM 2390 N N . ASP B 1 122 ? -2.773 -16.469 -8.016 1 43.78 122 ASP B N 1
ATOM 2391 C CA . ASP B 1 122 ? -1.556 -16.375 -8.82 1 43.78 122 ASP B CA 1
ATOM 2392 C C . ASP B 1 122 ? -0.321 -16.688 -7.977 1 43.78 122 ASP B C 1
ATOM 2394 O O . ASP B 1 122 ? -0.411 -16.828 -6.754 1 43.78 122 ASP B O 1
ATOM 2398 N N . LEU B 1 123 ? 0.775 -16.328 -8.461 1 43.66 123 LEU B N 1
ATOM 2399 C CA . LEU B 1 123 ? 2.105 -16.734 -8.023 1 43.66 123 LEU B CA 1
ATOM 2400 C C . LEU B 1 123 ? 2.184 -16.812 -6.504 1 43.66 123 LEU B C 1
ATOM 2402 O O . LEU B 1 123 ? 2.65 -17.812 -5.949 1 43.66 123 LEU B O 1
ATOM 2406 N N . LEU B 1 124 ? 2.836 -16.125 -5.559 1 45.59 124 LEU B N 1
ATOM 2407 C CA . LEU B 1 124 ? 3.529 -16.609 -4.371 1 45.59 124 LEU B CA 1
ATOM 2408 C C . LEU B 1 124 ? 2.738 -16.297 -3.109 1 45.59 124 LEU B C 1
ATOM 2410 O O . LEU B 1 124 ? 2.559 -15.125 -2.762 1 45.59 124 LEU B O 1
ATOM 2414 N N . PRO B 1 125 ? 1.558 -17.031 -2.846 1 47.81 125 PRO B N 1
ATOM 2415 C CA . PRO B 1 125 ? 1.523 -17.094 -1.382 1 47.81 125 PRO B CA 1
ATOM 2416 C C . PRO B 1 125 ? 2.869 -16.75 -0.747 1 47.81 125 PRO B C 1
ATOM 2418 O O . PRO B 1 125 ? 2.918 -16.266 0.385 1 47.81 125 PRO B O 1
ATOM 2421 N N . TYR B 1 126 ? 3.895 -17.344 -1.311 1 43 126 TYR B N 1
ATOM 2422 C CA . TYR B 1 126 ? 5.273 -17.219 -0.849 1 43 126 TYR B CA 1
ATOM 2423 C C . TYR B 1 126 ? 5.746 -15.773 -0.901 1 43 126 TYR B C 1
ATOM 2425 O O . TYR B 1 126 ? 6.715 -15.406 -0.236 1 43 126 TYR B O 1
ATOM 2433 N N . LEU B 1 127 ? 4.945 -15.039 -1.671 1 46.75 127 LEU B N 1
ATOM 2434 C CA . LEU B 1 127 ? 5.363 -13.648 -1.759 1 46.75 127 LEU B CA 1
ATOM 2435 C C . LEU B 1 127 ? 4.727 -12.82 -0.65 1 46.75 127 LEU B C 1
ATOM 2437 O O . LEU B 1 127 ? 4.938 -11.602 -0.576 1 46.75 127 LEU B O 1
ATOM 2441 N N . THR B 1 128 ? 3.613 -13.352 -0.125 1 46.25 128 THR B N 1
ATOM 2442 C CA . THR B 1 128 ? 3.023 -12.609 0.98 1 46.25 128 THR B CA 1
ATOM 2443 C C . THR B 1 128 ? 4.105 -12.133 1.949 1 46.25 128 THR B C 1
ATOM 2445 O O . THR B 1 128 ? 4.078 -10.992 2.406 1 46.25 128 THR B O 1
ATOM 2448 N N . THR B 1 129 ? 4.902 -13.203 2.5 1 46.59 129 THR B N 1
ATOM 2449 C CA . THR B 1 129 ? 6.047 -12.867 3.344 1 46.59 129 THR B CA 1
ATOM 2450 C C . THR B 1 129 ? 6.984 -11.898 2.629 1 46.59 129 THR B C 1
ATOM 2452 O O . THR B 1 129 ? 7.664 -11.102 3.273 1 46.59 129 THR B O 1
ATOM 2455 N N . ARG B 1 130 ? 6.676 -11.617 1.373 1 54.88 130 ARG B N 1
ATOM 2456 C CA . ARG B 1 130 ? 7.762 -11.102 0.545 1 54.88 130 ARG B CA 1
ATOM 2457 C C . ARG B 1 130 ? 7.637 -9.594 0.355 1 54.88 130 ARG B C 1
ATOM 2459 O O . ARG B 1 130 ? 8.641 -8.891 0.255 1 54.88 130 ARG B O 1
ATOM 2466 N N . SER B 1 131 ? 6.281 -9.219 0.521 1 62.88 131 SER B N 1
ATOM 2467 C CA . SER B 1 131 ? 6.266 -7.766 0.47 1 62.88 131 SER B CA 1
ATOM 2468 C C . SER B 1 131 ? 7.164 -7.164 1.548 1 62.88 131 SER B C 1
ATOM 2470 O O . SER B 1 131 ? 7.855 -6.176 1.306 1 62.88 131 SER B O 1
ATOM 2472 N N . GLY B 1 132 ? 7.215 -7.945 2.574 1 73.06 132 GLY B N 1
ATOM 2473 C CA . GLY B 1 132 ? 8.133 -7.527 3.625 1 73.06 132 GLY B CA 1
ATOM 2474 C C . GLY B 1 132 ? 9.586 -7.652 3.229 1 73.06 132 GLY B C 1
ATOM 2475 O O . GLY B 1 132 ? 10.398 -6.781 3.547 1 73.06 132 GLY B O 1
ATOM 2476 N N . ALA B 1 133 ? 9.766 -8.633 2.408 1 75.31 133 ALA B N 1
ATOM 2477 C CA . ALA B 1 133 ? 11.148 -8.875 1.997 1 75.31 133 ALA B CA 1
ATOM 2478 C C . ALA B 1 133 ? 11.617 -7.809 1.008 1 75.31 133 ALA B C 1
ATOM 2480 O O . ALA B 1 133 ? 12.75 -7.336 1.089 1 75.31 133 ALA B O 1
ATOM 2481 N N . VAL B 1 134 ? 10.766 -7.473 0.103 1 80.88 134 VAL B N 1
ATOM 2482 C CA . VAL B 1 134 ? 11.125 -6.461 -0.885 1 80.88 134 VAL B CA 1
ATOM 2483 C C . VAL B 1 134 ? 11.289 -5.105 -0.2 1 80.88 134 VAL B C 1
ATOM 2485 O O . VAL B 1 134 ? 12.219 -4.355 -0.509 1 80.88 134 VAL B O 1
ATOM 2488 N N . LEU B 1 135 ? 10.422 -4.871 0.729 1 83.94 135 LEU B N 1
ATOM 2489 C CA . LEU B 1 135 ? 10.516 -3.627 1.482 1 83.94 135 LEU B CA 1
ATOM 2490 C C . LEU B 1 135 ? 11.852 -3.539 2.219 1 83.94 135 LEU B C 1
ATOM 2492 O O . LEU B 1 135 ? 12.516 -2.504 2.18 1 83.94 135 LEU B O 1
ATOM 2496 N N . ALA B 1 136 ? 12.211 -4.68 2.773 1 87.44 136 ALA B N 1
ATOM 2497 C CA . ALA B 1 136 ? 13.461 -4.711 3.529 1 87.44 136 ALA B CA 1
ATOM 2498 C C . ALA B 1 136 ? 14.664 -4.559 2.605 1 87.44 136 ALA B C 1
ATOM 2500 O O . ALA B 1 136 ? 15.602 -3.814 2.912 1 87.44 136 ALA B O 1
ATOM 2501 N N . ALA B 1 137 ? 14.625 -5.219 1.531 1 90 137 ALA B N 1
ATOM 2502 C CA . ALA B 1 137 ? 15.758 -5.195 0.606 1 90 137 ALA B CA 1
ATOM 2503 C C . ALA B 1 137 ? 15.922 -3.816 -0.029 1 90 137 ALA B C 1
ATOM 2505 O O . ALA B 1 137 ? 17.031 -3.289 -0.111 1 90 137 ALA B O 1
ATOM 2506 N N . ALA B 1 138 ? 14.844 -3.291 -0.453 1 92.25 138 ALA B N 1
ATOM 2507 C CA . ALA B 1 138 ? 14.883 -1.965 -1.062 1 92.25 138 ALA B CA 1
ATOM 2508 C C . ALA B 1 138 ? 15.273 -0.904 -0.036 1 92.25 138 ALA B C 1
ATOM 2510 O O . ALA B 1 138 ? 16.047 0.013 -0.341 1 92.25 138 ALA B O 1
ATOM 2511 N N . GLY B 1 139 ? 14.727 -1.02 1.161 1 94.62 139 GLY B N 1
ATOM 2512 C CA . GLY B 1 139 ? 15.117 -0.115 2.232 1 94.62 139 GLY B CA 1
ATOM 2513 C C . GLY B 1 139 ? 16.609 -0.135 2.523 1 94.62 139 GLY B C 1
ATOM 2514 O O . GLY B 1 139 ? 17.203 0.914 2.752 1 94.62 139 GLY B O 1
ATOM 2515 N N . ALA B 1 140 ? 17.141 -1.308 2.475 1 95.38 140 ALA B N 1
ATOM 2516 C CA . ALA B 1 140 ? 18.578 -1.466 2.729 1 95.38 140 ALA B CA 1
ATOM 2517 C C . ALA B 1 140 ? 19.406 -0.754 1.661 1 95.38 140 ALA B C 1
ATOM 2519 O O . ALA B 1 140 ? 20.469 -0.2 1.957 1 95.38 140 ALA B O 1
ATOM 2520 N N . VAL B 1 141 ? 18.969 -0.783 0.48 1 97.06 141 VAL B N 1
ATOM 2521 C CA . VAL B 1 141 ? 19.672 -0.107 -0.606 1 97.06 141 VAL B CA 1
ATOM 2522 C C . VAL B 1 141 ? 19.656 1.4 -0.366 1 97.06 141 VAL B C 1
ATOM 2524 O O . VAL B 1 141 ? 20.672 2.07 -0.559 1 97.06 141 VAL B O 1
ATOM 2527 N N . VAL B 1 142 ? 18.547 1.913 0.016 1 97.69 142 VAL B N 1
ATOM 2528 C CA . VAL B 1 142 ? 18.438 3.34 0.299 1 97.69 142 VAL B CA 1
ATOM 2529 C C . VAL B 1 142 ? 19.375 3.715 1.441 1 97.69 142 VAL B C 1
ATOM 2531 O O . VAL B 1 142 ? 20.047 4.742 1.384 1 97.69 142 VAL B O 1
ATOM 2534 N N . GLN B 1 143 ? 19.375 2.891 2.436 1 97.56 143 GLN B N 1
ATOM 2535 C CA . GLN B 1 143 ? 20.25 3.148 3.57 1 97.56 143 GLN B CA 1
ATOM 2536 C C . GLN B 1 143 ? 21.719 3.092 3.152 1 97.56 143 GLN B C 1
ATOM 2538 O O . GLN B 1 143 ? 22.531 3.893 3.613 1 97.56 143 GLN B O 1
ATOM 2543 N N . GLU B 1 144 ? 22.047 2.131 2.344 1 97.62 144 GLU B N 1
ATOM 2544 C CA . GLU B 1 144 ? 23.391 2.035 1.795 1 97.62 144 GLU B CA 1
ATOM 2545 C C . GLU B 1 144 ? 23.781 3.301 1.032 1 97.62 144 GLU B C 1
ATOM 2547 O O . GLU B 1 144 ? 24.859 3.844 1.222 1 97.62 144 GLU B O 1
ATOM 2552 N N . TRP B 1 145 ? 22.922 3.723 0.218 1 98 145 TRP B N 1
ATOM 2553 C CA . TRP B 1 145 ? 23.141 4.941 -0.554 1 98 145 TRP B CA 1
ATOM 2554 C C . TRP B 1 145 ? 23.359 6.137 0.367 1 98 145 TRP B C 1
ATOM 2556 O O . TRP B 1 145 ? 24.297 6.922 0.167 1 98 145 TRP B O 1
ATOM 2566 N N . ALA B 1 146 ? 22.5 6.293 1.355 1 97.62 146 ALA B N 1
ATOM 2567 C CA . ALA B 1 146 ? 22.578 7.434 2.266 1 97.62 146 ALA B CA 1
ATOM 2568 C C . ALA B 1 146 ? 23.906 7.422 3.037 1 97.62 146 ALA B C 1
ATOM 2570 O O . ALA B 1 146 ? 24.484 8.477 3.305 1 97.62 146 ALA B O 1
ATOM 2571 N N . SER B 1 147 ? 24.312 6.254 3.418 1 96.69 147 SER B N 1
ATOM 2572 C CA . SER B 1 147 ? 25.578 6.137 4.129 1 96.69 147 SER B CA 1
ATOM 2573 C C . SER B 1 147 ? 26.75 6.633 3.271 1 96.69 147 SER B C 1
ATOM 2575 O O . SER B 1 147 ? 27.688 7.23 3.787 1 96.69 147 SER B O 1
ATOM 2577 N N . ALA B 1 148 ? 26.656 6.445 2.018 1 97.25 148 ALA B N 1
ATOM 2578 C CA . ALA B 1 148 ? 27.719 6.805 1.084 1 97.25 148 ALA B CA 1
ATOM 2579 C C . ALA B 1 148 ? 27.609 8.273 0.676 1 97.25 148 ALA B C 1
ATOM 2581 O O . ALA B 1 148 ? 28.641 8.953 0.523 1 97.25 148 ALA B O 1
ATOM 2582 N N . HIS B 1 149 ? 26.422 8.781 0.577 1 97 149 HIS B N 1
ATOM 2583 C CA . HIS B 1 149 ? 26.297 10.055 -0.126 1 97 149 HIS B CA 1
ATOM 2584 C C . HIS B 1 149 ? 25.641 11.102 0.76 1 97 149 HIS B C 1
ATOM 2586 O O . HIS B 1 149 ? 25.609 12.289 0.417 1 97 149 HIS B O 1
ATOM 2592 N N . ALA B 1 150 ? 25.094 10.688 1.841 1 95.5 150 ALA B N 1
ATOM 2593 C CA . ALA B 1 150 ? 24.469 11.617 2.777 1 95.5 150 ALA B CA 1
ATOM 2594 C C . ALA B 1 150 ? 24.828 11.266 4.219 1 95.5 150 ALA B C 1
ATOM 2596 O O . ALA B 1 150 ? 23.938 11.156 5.074 1 95.5 150 ALA B O 1
ATOM 2597 N N . PRO B 1 151 ? 26.094 11.117 4.5 1 94.88 151 PRO B N 1
ATOM 2598 C CA . PRO B 1 151 ? 26.531 10.672 5.828 1 94.88 151 PRO B CA 1
ATOM 2599 C C . PRO B 1 151 ? 26.156 11.664 6.93 1 94.88 151 PRO B C 1
ATOM 2601 O O . PRO B 1 151 ? 26.188 11.32 8.117 1 94.88 151 PRO B O 1
ATOM 2604 N N . GLN B 1 152 ? 25.781 12.852 6.613 1 95.31 152 GLN B N 1
ATOM 2605 C CA . GLN B 1 152 ? 25.469 13.875 7.594 1 95.31 152 GLN B CA 1
ATOM 2606 C C . GLN B 1 152 ? 24.062 13.68 8.156 1 95.31 152 GLN B C 1
ATOM 2608 O O . GLN B 1 152 ? 23.688 14.289 9.164 1 95.31 152 GLN B O 1
ATOM 2613 N N . VAL B 1 153 ? 23.266 12.961 7.461 1 96.44 153 VAL B N 1
ATOM 2614 C CA . VAL B 1 153 ? 21.891 12.734 7.918 1 96.44 153 VAL B CA 1
ATOM 2615 C C . VAL B 1 153 ? 21.891 11.695 9.031 1 96.44 153 VAL B C 1
ATOM 2617 O O . VAL B 1 153 ? 22.547 10.656 8.922 1 96.44 153 VAL B O 1
ATOM 2620 N N . ASP B 1 154 ? 21.125 11.977 10.047 1 96.5 154 ASP B N 1
ATOM 2621 C CA . ASP B 1 154 ? 20.984 11.062 11.172 1 96.5 154 ASP B CA 1
ATOM 2622 C C . ASP B 1 154 ? 20.484 9.688 10.711 1 96.5 154 ASP B C 1
ATOM 2624 O O . ASP B 1 154 ? 19.531 9.602 9.953 1 96.5 154 ASP B O 1
ATOM 2628 N N . PRO B 1 155 ? 21.125 8.625 11.188 1 95.88 155 PRO B N 1
ATOM 2629 C CA . PRO B 1 155 ? 20.75 7.281 10.758 1 95.88 155 PRO B CA 1
ATOM 2630 C C . PRO B 1 155 ? 19.266 6.973 11.023 1 95.88 155 PRO B C 1
ATOM 2632 O O . PRO B 1 155 ? 18.641 6.262 10.242 1 95.88 155 PRO B O 1
ATOM 2635 N N . ALA B 1 156 ? 18.766 7.484 12.109 1 95.88 156 ALA B N 1
ATOM 2636 C CA . ALA B 1 156 ? 17.344 7.25 12.391 1 95.88 156 ALA B CA 1
ATOM 2637 C C . ALA B 1 156 ? 16.453 7.922 11.352 1 95.88 156 ALA B C 1
ATOM 2639 O O . ALA B 1 156 ? 15.422 7.375 10.969 1 95.88 156 ALA B O 1
ATOM 2640 N N . THR B 1 157 ? 16.906 9.039 10.93 1 96.94 157 THR B N 1
ATOM 2641 C CA . THR B 1 157 ? 16.188 9.758 9.883 1 96.94 157 THR B CA 1
ATOM 2642 C C . THR B 1 157 ? 16.266 9 8.562 1 96.94 157 THR B C 1
ATOM 2644 O O . THR B 1 157 ? 15.266 8.875 7.852 1 96.94 157 THR B O 1
ATOM 2647 N N . VAL B 1 158 ? 17.422 8.461 8.281 1 97.69 158 VAL B N 1
ATOM 2648 C CA . VAL B 1 158 ? 17.625 7.699 7.055 1 97.69 158 VAL B CA 1
ATOM 2649 C C . VAL B 1 158 ? 16.734 6.457 7.066 1 97.69 158 VAL B C 1
ATOM 2651 O O . VAL B 1 158 ? 16.094 6.137 6.062 1 97.69 158 VAL B O 1
ATOM 2654 N N . SER B 1 159 ? 16.703 5.789 8.156 1 96.56 159 SER B N 1
ATOM 2655 C CA . SER B 1 159 ? 15.891 4.578 8.273 1 96.56 159 SER B CA 1
ATOM 2656 C C . SER B 1 159 ? 14.414 4.879 8.047 1 96.56 159 SER B C 1
ATOM 2658 O O . SER B 1 159 ? 13.734 4.164 7.305 1 96.56 159 SER B O 1
ATOM 2660 N N . LEU B 1 160 ? 13.977 5.949 8.625 1 96.19 160 LEU B N 1
ATOM 2661 C CA . LEU B 1 160 ? 12.586 6.363 8.477 1 96.19 160 LEU B CA 1
ATOM 2662 C C . LEU B 1 160 ? 12.289 6.754 7.035 1 96.19 160 LEU B C 1
ATOM 2664 O O . LEU B 1 160 ? 11.258 6.359 6.48 1 96.19 160 LEU B O 1
ATOM 2668 N N . ALA B 1 161 ? 13.141 7.508 6.445 1 97.88 161 ALA B N 1
ATOM 2669 C CA . ALA B 1 161 ? 12.969 7.941 5.059 1 97.88 161 ALA B CA 1
ATOM 2670 C C . ALA B 1 161 ? 12.961 6.75 4.109 1 97.88 161 ALA B C 1
ATOM 2672 O O . ALA B 1 161 ? 12.125 6.68 3.201 1 97.88 161 ALA B O 1
ATOM 2673 N N . ALA B 1 162 ? 13.859 5.844 4.352 1 97.5 162 ALA B N 1
ATOM 2674 C CA . ALA B 1 162 ? 13.977 4.66 3.506 1 97.5 162 ALA B CA 1
ATOM 2675 C C . ALA B 1 162 ? 12.695 3.826 3.555 1 97.5 162 ALA B C 1
ATOM 2677 O O . ALA B 1 162 ? 12.141 3.473 2.514 1 97.5 162 ALA B O 1
ATOM 2678 N N . GLU B 1 163 ? 12.258 3.514 4.695 1 95.19 163 GLU B N 1
ATOM 2679 C CA . GLU B 1 163 ? 11.039 2.729 4.84 1 95.19 163 GLU B CA 1
ATOM 2680 C C . GLU B 1 163 ? 9.844 3.447 4.219 1 95.19 163 GLU B C 1
ATOM 2682 O O . GLU B 1 163 ? 9.039 2.834 3.51 1 95.19 163 GLU B O 1
ATOM 2687 N N . SER B 1 164 ? 9.734 4.73 4.504 1 96.88 164 SER B N 1
ATOM 2688 C CA . SER B 1 164 ? 8.594 5.512 4.047 1 96.88 164 SER B CA 1
ATOM 2689 C C . SER B 1 164 ? 8.562 5.609 2.525 1 96.88 164 SER B C 1
ATOM 2691 O O . SER B 1 164 ? 7.52 5.391 1.904 1 96.88 164 SER B O 1
ATOM 2693 N N . ILE B 1 165 ? 9.688 5.887 1.94 1 97.44 165 ILE B N 1
ATOM 2694 C CA . ILE B 1 165 ? 9.711 6.129 0.502 1 97.44 165 ILE B CA 1
ATOM 2695 C C . ILE B 1 165 ? 9.461 4.82 -0.244 1 97.44 165 ILE B C 1
ATOM 2697 O O . ILE B 1 165 ? 8.797 4.809 -1.287 1 97.44 165 ILE B O 1
ATOM 2701 N N . VAL B 1 166 ? 9.969 3.705 0.25 1 95.44 166 VAL B N 1
ATOM 2702 C CA . VAL B 1 166 ? 9.719 2.408 -0.372 1 95.44 166 VAL B CA 1
ATOM 2703 C C . VAL B 1 166 ? 8.234 2.057 -0.265 1 95.44 166 VAL B C 1
ATOM 2705 O O . VAL B 1 166 ? 7.613 1.673 -1.256 1 95.44 166 VAL B O 1
ATOM 2708 N N . ARG B 1 167 ? 7.691 2.211 0.886 1 92.56 167 ARG B N 1
ATOM 2709 C CA . ARG B 1 167 ? 6.266 1.948 1.073 1 92.56 167 ARG B CA 1
ATOM 2710 C C . ARG B 1 167 ? 5.422 2.844 0.173 1 92.56 167 ARG B C 1
ATOM 2712 O O . ARG B 1 167 ? 4.434 2.391 -0.411 1 92.56 167 ARG B O 1
ATOM 2719 N N . LEU B 1 168 ? 5.77 4.09 0.096 1 95 168 LEU B N 1
ATOM 2720 C CA . LEU B 1 168 ? 5.023 5.016 -0.751 1 95 168 LEU B CA 1
ATOM 2721 C C . LEU B 1 168 ? 5.113 4.602 -2.217 1 95 168 LEU B C 1
ATOM 2723 O O . LEU B 1 168 ? 4.117 4.645 -2.941 1 95 168 LEU B O 1
ATOM 2727 N N . THR B 1 169 ? 6.266 4.27 -2.629 1 95.12 169 THR B N 1
ATOM 2728 C CA . THR B 1 169 ? 6.438 3.842 -4.012 1 95.12 169 THR B CA 1
ATOM 2729 C C . THR B 1 169 ? 5.586 2.611 -4.309 1 95.12 169 THR B C 1
ATOM 2731 O O . THR B 1 169 ? 4.898 2.553 -5.332 1 95.12 169 THR B O 1
ATOM 2734 N N . ILE B 1 170 ? 5.617 1.678 -3.426 1 89.56 170 ILE B N 1
ATOM 2735 C CA . ILE B 1 170 ? 4.797 0.48 -3.572 1 89.56 170 ILE B CA 1
ATOM 2736 C C . ILE B 1 170 ? 3.32 0.866 -3.6 1 89.56 170 ILE B C 1
ATOM 2738 O O . ILE B 1 170 ? 2.551 0.339 -4.406 1 89.56 170 ILE B O 1
ATOM 2742 N N . SER B 1 171 ? 2.953 1.699 -2.734 1 89.12 171 SER B N 1
ATOM 2743 C CA . SER B 1 171 ? 1.577 2.184 -2.701 1 89.12 171 SER B CA 1
ATOM 2744 C C . SER B 1 171 ? 1.161 2.758 -4.051 1 89.12 171 SER B C 1
ATOM 2746 O O . SER B 1 171 ? 0.035 2.539 -4.504 1 89.12 171 SER B O 1
ATOM 2748 N N . HIS B 1 172 ? 2.041 3.535 -4.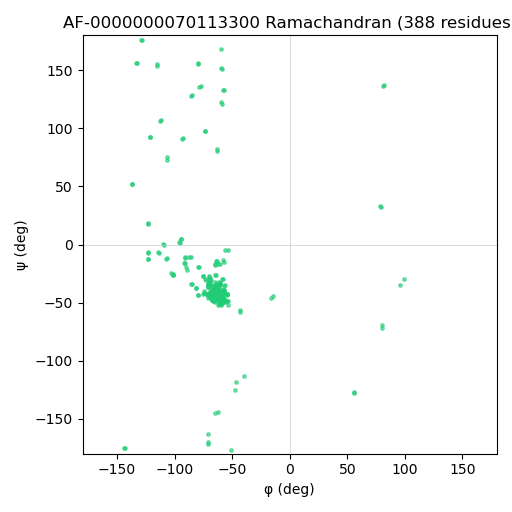719 1 91.25 172 HIS B N 1
ATOM 2749 C CA . HIS B 1 172 ? 1.746 4.137 -6.012 1 91.25 172 HIS B CA 1
ATOM 2750 C C . HIS B 1 172 ? 1.685 3.076 -7.109 1 91.25 172 HIS B C 1
ATOM 2752 O O . HIS B 1 172 ? 1.019 3.27 -8.133 1 91.25 172 HIS B O 1
ATOM 2758 N N . VAL B 1 173 ? 2.41 1.974 -6.926 1 88 173 VAL B N 1
ATOM 2759 C CA . VAL B 1 173 ? 2.277 0.848 -7.844 1 88 173 VAL B CA 1
ATOM 2760 C C . VAL B 1 173 ? 0.902 0.205 -7.676 1 88 173 VAL B C 1
ATOM 2762 O O . VAL B 1 173 ? 0.227 -0.096 -8.664 1 88 173 VAL B O 1
ATOM 2765 N N . MET B 1 174 ? 0.542 0.033 -6.449 1 82.56 174 MET B N 1
ATOM 2766 C CA . MET B 1 174 ? -0.72 -0.629 -6.133 1 82.56 174 MET B CA 1
ATOM 2767 C C . MET B 1 174 ? -1.907 0.224 -6.566 1 82.56 174 MET B C 1
ATOM 2769 O O . MET B 1 174 ? -2.877 -0.292 -7.125 1 82.56 174 MET B O 1
ATOM 2773 N N . LEU B 1 175 ? -1.845 1.45 -6.215 1 80.62 175 LEU B N 1
ATOM 2774 C CA . LEU B 1 175 ? -2.883 2.412 -6.57 1 80.62 175 LEU B CA 1
ATOM 2775 C C . LEU B 1 175 ? -2.299 3.566 -7.379 1 80.62 175 LEU B C 1
ATOM 2777 O O . LEU B 1 175 ? -1.849 4.562 -6.812 1 80.62 175 LEU B O 1
ATOM 2781 N N . SER B 1 176 ? -2.334 3.414 -8.648 1 80.75 176 SER B N 1
ATOM 2782 C CA . SER B 1 176 ? -1.743 4.383 -9.562 1 80.75 176 SER B CA 1
ATOM 2783 C C . SER B 1 176 ? -2.771 5.414 -10.023 1 80.75 176 SER B C 1
ATOM 2785 O O . SER B 1 176 ? -3.498 5.184 -10.992 1 80.75 176 SER B O 1
ATOM 2787 N N . LEU B 1 177 ? -2.814 6.461 -9.305 1 80.62 177 LEU B N 1
ATOM 2788 C CA . LEU B 1 177 ? -3.803 7.492 -9.609 1 80.62 177 LEU B CA 1
ATOM 2789 C C . LEU B 1 177 ? -3.225 8.531 -10.562 1 80.62 177 LEU B C 1
ATOM 2791 O O . LEU B 1 177 ? -3.971 9.312 -11.156 1 80.62 177 LEU B O 1
ATOM 2795 N N . THR B 1 178 ? -1.928 8.57 -10.711 1 87.88 178 THR B N 1
ATOM 2796 C CA . THR B 1 178 ? -1.226 9.508 -11.586 1 87.88 178 THR B CA 1
ATOM 2797 C C . THR B 1 178 ? -0.183 8.781 -12.43 1 87.88 178 THR B C 1
ATOM 2799 O O . THR B 1 178 ? 0.304 7.715 -12.039 1 87.88 178 THR B O 1
ATOM 2802 N N . PRO B 1 179 ? 0.146 9.43 -13.594 1 94.75 179 PRO B N 1
ATOM 2803 C CA . PRO B 1 179 ? 1.202 8.828 -14.414 1 94.75 179 PRO B CA 1
ATOM 2804 C C . PRO B 1 179 ? 2.527 8.703 -13.664 1 94.75 179 PRO B C 1
ATOM 2806 O O . PRO B 1 179 ? 2.842 9.531 -12.812 1 94.75 179 PRO B O 1
ATOM 2809 N N . ALA B 1 180 ? 3.275 7.656 -14.102 1 96.75 180 ALA B N 1
ATOM 2810 C CA . ALA B 1 180 ? 4.5 7.281 -13.398 1 96.75 180 ALA B CA 1
ATOM 2811 C C . ALA B 1 180 ? 5.441 8.477 -13.273 1 96.75 180 ALA B C 1
ATOM 2813 O O . ALA B 1 180 ? 5.984 8.734 -12.195 1 96.75 180 ALA B O 1
ATOM 2814 N N . PRO B 1 181 ? 5.656 9.344 -14.328 1 97.62 181 PRO B N 1
ATOM 2815 C CA . PRO B 1 181 ? 6.586 10.461 -14.188 1 97.62 181 PRO B CA 1
ATOM 2816 C C . PRO B 1 181 ? 6.129 11.484 -13.148 1 97.62 181 PRO B C 1
ATOM 2818 O O . PRO B 1 181 ? 6.949 12.031 -12.414 1 97.62 181 PRO B O 1
ATOM 2821 N N . GLU B 1 182 ? 4.836 11.68 -13.117 1 97.31 182 GLU B N 1
ATOM 2822 C CA . GLU B 1 182 ? 4.293 12.625 -12.141 1 97.31 182 GLU B CA 1
ATOM 2823 C C . GLU B 1 182 ? 4.422 12.078 -10.719 1 97.31 182 GLU B C 1
ATOM 2825 O O . GLU B 1 182 ? 4.793 12.812 -9.805 1 97.31 182 GLU B O 1
ATOM 2830 N N . SER B 1 183 ? 4.113 10.828 -10.562 1 97.38 183 SER B N 1
ATOM 2831 C CA . SER B 1 183 ? 4.281 10.195 -9.266 1 97.38 183 SER B CA 1
ATOM 2832 C C . SER B 1 183 ? 5.738 10.234 -8.812 1 97.38 183 SER B C 1
ATOM 2834 O O . SER B 1 183 ? 6.027 10.492 -7.645 1 97.38 183 SER B O 1
ATOM 2836 N N . ALA B 1 184 ? 6.617 9.961 -9.773 1 98.5 184 ALA B N 1
ATOM 2837 C CA . ALA B 1 184 ? 8.039 9.969 -9.445 1 98.5 184 ALA B CA 1
ATOM 2838 C C . ALA B 1 184 ? 8.492 11.359 -9.008 1 98.5 184 ALA B C 1
ATOM 2840 O O . ALA B 1 184 ? 9.289 11.492 -8.07 1 98.5 184 ALA B O 1
ATOM 2841 N N . ASP B 1 185 ? 8.008 12.375 -9.688 1 98.31 185 ASP B N 1
ATOM 2842 C CA . ASP B 1 185 ? 8.336 13.75 -9.312 1 98.31 185 ASP B CA 1
ATOM 2843 C C . ASP B 1 185 ? 7.867 14.062 -7.891 1 98.31 185 ASP B C 1
ATOM 2845 O O . ASP B 1 185 ? 8.625 14.609 -7.086 1 98.31 185 ASP B O 1
ATOM 2849 N N . ALA B 1 186 ? 6.672 13.711 -7.625 1 97.88 186 ALA B N 1
ATOM 2850 C CA . ALA B 1 186 ? 6.086 13.969 -6.312 1 97.88 186 ALA B CA 1
ATOM 2851 C C . ALA B 1 186 ? 6.84 13.211 -5.219 1 97.88 186 ALA B C 1
ATOM 2853 O O . ALA B 1 186 ? 7.172 13.781 -4.18 1 97.88 186 ALA B O 1
ATOM 2854 N N . LEU B 1 187 ? 7.137 11.961 -5.414 1 98.44 187 LEU B N 1
ATOM 2855 C CA . LEU B 1 187 ? 7.789 11.125 -4.414 1 98.44 187 LEU B CA 1
ATOM 2856 C C . LEU B 1 187 ? 9.234 11.555 -4.207 1 98.44 187 LEU B C 1
ATOM 2858 O O . LEU B 1 187 ? 9.766 11.453 -3.1 1 98.44 187 LEU B O 1
ATOM 2862 N N . ALA B 1 188 ? 9.844 12.016 -5.301 1 98.69 188 ALA B N 1
ATOM 2863 C CA . ALA B 1 188 ? 11.188 12.547 -5.141 1 98.69 188 ALA B CA 1
ATOM 2864 C C . ALA B 1 188 ? 11.195 13.742 -4.195 1 98.69 188 ALA B C 1
ATOM 2866 O O . ALA B 1 188 ? 12.109 13.891 -3.379 1 98.69 188 ALA B O 1
ATOM 2867 N N . GLU B 1 189 ? 10.211 14.57 -4.34 1 98 189 GLU B N 1
ATOM 2868 C CA . GLU B 1 189 ? 10.086 15.695 -3.418 1 98 189 GLU B CA 1
ATOM 2869 C C . GLU B 1 189 ? 9.883 15.211 -1.985 1 98 189 GLU B C 1
ATOM 2871 O O . GLU B 1 189 ? 10.477 15.758 -1.052 1 98 189 GLU B O 1
ATOM 2876 N N . VAL B 1 190 ? 9.07 14.227 -1.804 1 98.38 190 VAL B N 1
ATOM 2877 C CA . VAL B 1 190 ? 8.844 13.625 -0.493 1 98.38 190 VAL B CA 1
ATOM 2878 C C . VAL B 1 190 ? 10.164 13.125 0.081 1 98.38 190 VAL B C 1
ATOM 2880 O O . VAL B 1 190 ? 10.477 13.383 1.248 1 98.38 190 VAL B O 1
ATOM 2883 N N . PHE B 1 191 ? 10.922 12.43 -0.741 1 98.5 191 PHE B N 1
ATOM 2884 C CA . PHE B 1 191 ? 12.203 11.859 -0.332 1 98.5 191 PHE B CA 1
ATOM 2885 C C . PHE B 1 191 ? 13.148 12.953 0.155 1 98.5 191 PHE B C 1
ATOM 2887 O O . PHE B 1 191 ? 13.797 12.805 1.191 1 98.5 191 PHE B O 1
ATOM 2894 N N . VAL B 1 192 ? 13.203 14.078 -0.544 1 97.75 192 VAL B N 1
ATOM 2895 C CA . VAL B 1 192 ? 14.031 15.219 -0.171 1 97.75 192 VAL B CA 1
ATOM 2896 C C . VAL B 1 192 ? 13.594 15.75 1.192 1 97.75 192 VAL B C 1
ATOM 2898 O O . VAL B 1 192 ? 14.43 15.984 2.07 1 97.75 192 VAL B O 1
ATOM 2901 N N . ARG B 1 193 ? 12.352 15.883 1.399 1 97.25 193 ARG B N 1
ATOM 2902 C CA . ARG B 1 193 ? 11.828 16.453 2.637 1 97.25 193 ARG B CA 1
ATOM 2903 C C . ARG B 1 193 ? 12.086 15.523 3.82 1 97.25 193 ARG B C 1
ATOM 2905 O O . ARG B 1 193 ? 12.336 15.992 4.934 1 97.25 193 ARG B O 1
ATOM 2912 N N . LEU B 1 194 ? 12.023 14.258 3.584 1 97.62 194 LEU B N 1
ATOM 2913 C CA . LEU B 1 194 ? 12.234 13.289 4.656 1 97.62 194 LEU B CA 1
ATOM 2914 C C . LEU B 1 194 ? 13.688 13.297 5.121 1 97.62 194 LEU B C 1
ATOM 2916 O O . LEU B 1 194 ? 13.969 12.992 6.281 1 97.62 194 LEU B O 1
ATOM 2920 N N . LEU B 1 195 ? 14.562 13.609 4.207 1 96.5 195 LEU B N 1
ATOM 2921 C CA . LEU B 1 195 ? 15.984 13.508 4.539 1 96.5 195 LEU B CA 1
ATOM 2922 C C . LEU B 1 195 ? 16.531 14.859 4.984 1 96.5 195 LEU B C 1
ATOM 2924 O O . LEU B 1 195 ? 17.719 14.984 5.297 1 96.5 195 LEU B O 1
ATOM 2928 N N . ARG B 1 196 ? 15.75 15.891 5.055 1 87.81 196 ARG B N 1
ATOM 2929 C CA . ARG B 1 196 ? 16.156 17.188 5.574 1 87.81 196 ARG B CA 1
ATOM 2930 C C . ARG B 1 196 ? 15.969 17.266 7.082 1 87.81 196 ARG B C 1
ATOM 2932 O O . ARG B 1 196 ? 15.039 16.656 7.625 1 87.81 196 ARG B O 1
#

pLDDT: mean 88.19, std 14.69, range [36.81, 98.75]

Nearest PDB structures (foldseek):
  5ydp-assembly1_A  TM=7.539E-01  e=3.356E-08  Dietzia sp. DQ12-45-1b
  3aqt-assembly1_B  TM=6.912E-01  e=1.558E-05  Corynebacterium glutamicum ATCC 13032
  5gpa-assembly1_B  TM=6.301E-01  e=8.492E-05  Halalkalibacterium halodurans C-125
  2pbx-assembly1_A  TM=5.278E-01  e=3.516E-04  Vibrio cholerae 2740-80
  7xy0-assembly1_B  TM=5.274E-01  e=4.223E-04  Vibrio cholerae